Protein AF-A0A380L5V1-F1 (afdb_monomer)

Foldseek 3Di:
DDDDDDDPDDDDPPPPPPLVQQAAQAQDQPPPVPPDDDDDDDDDPDDADDDDDDDDDDDPPPPVPPVPPPPPDDDDDDDDDDDDDDDDDDDDDDDDDDDDDDDDDDDDDDDDDDDDDDDDDDDDDDDDDDDDDDDPDDDADLPLLVVLCVLLVVLVHDDDDDDDDDPDDDDDPVVVVVSSVVVVVVSVVNSVVSNVVSVVSNVVVVVVVVVVVVVVVVVVVVVVVVVVVVVVVVVVVVVVVVVVVVVVVVVVVVVVVVVVVVVVVVVVVVVVVVVVVSVVVVVVVVVSVVVSVVSVVSSVVSVVSNVVDCQDFSHFVDHHHALKFQAWFQPKAKDWVVPFDFDQLVRVLVCCVVPPPVLLVDPDCLLQVVVSNVVSVDPQWGKGKAFAADWTKIKIAPGDRTGGNSFHWGIKIKTKHKHDLQTPPDRMWMKIAHSRCNVGIDTRSSLGPTDMDIDMWTAGPVRDTDDCVRHDDDPPDFDWDADPVVNDVSRHRPIDTGDDPDDPDDDGDGPPDPDDD

Structure (mmCIF, N/CA/C/O backbone):
data_AF-A0A380L5V1-F1
#
_entry.id   AF-A0A380L5V1-F1
#
loop_
_atom_site.group_PDB
_atom_site.id
_atom_site.type_symbol
_atom_site.label_atom_id
_atom_site.label_alt_id
_atom_site.label_comp_id
_atom_site.label_asym_id
_atom_site.label_entity_id
_atom_site.label_seq_id
_atom_site.pdbx_PDB_ins_code
_atom_site.Cartn_x
_atom_site.Cartn_y
_atom_site.Cartn_z
_atom_site.occupancy
_atom_site.B_iso_or_equiv
_atom_site.auth_seq_id
_atom_site.auth_comp_id
_atom_site.auth_asym_id
_atom_site.auth_atom_id
_atom_site.pdbx_PDB_model_num
ATOM 1 N N . MET A 1 1 ? 49.837 4.848 -15.097 1.00 35.00 1 MET A N 1
ATOM 2 C CA . MET A 1 1 ? 49.242 6.032 -15.757 1.00 35.00 1 MET A CA 1
ATOM 3 C C . MET A 1 1 ? 49.570 5.958 -17.240 1.00 35.00 1 MET A C 1
ATOM 5 O O . MET A 1 1 ? 50.752 5.938 -17.540 1.00 35.00 1 MET A O 1
ATOM 9 N N . PHE A 1 2 ? 48.592 5.892 -18.148 1.00 21.38 2 PHE A N 1
ATOM 10 C CA . PHE A 1 2 ? 48.833 6.047 -19.593 1.00 21.38 2 PHE A CA 1
ATOM 11 C C . PHE A 1 2 ? 47.662 6.767 -20.274 1.00 21.38 2 PHE A C 1
ATOM 13 O O . PHE A 1 2 ? 46.577 6.874 -19.705 1.00 21.38 2 PHE A O 1
ATOM 20 N N . HIS A 1 3 ? 47.935 7.364 -21.435 1.00 22.56 3 HIS A N 1
ATOM 21 C CA . HIS A 1 3 ? 47.175 8.503 -21.950 1.00 22.56 3 HIS A CA 1
ATOM 22 C C . HIS A 1 3 ? 45.917 8.132 -22.748 1.00 22.56 3 HIS A C 1
ATOM 24 O O . HIS A 1 3 ? 45.910 7.211 -23.558 1.00 22.56 3 HIS A O 1
ATOM 30 N N . ASN A 1 4 ? 44.874 8.944 -22.566 1.00 25.77 4 ASN A N 1
ATOM 31 C CA . ASN A 1 4 ? 43.628 8.907 -23.329 1.00 25.77 4 ASN A CA 1
ATOM 32 C C . ASN A 1 4 ? 43.843 9.505 -24.736 1.00 25.77 4 ASN A C 1
ATOM 34 O O . ASN A 1 4 ? 43.757 10.722 -24.927 1.00 25.77 4 ASN A O 1
ATOM 38 N N . SER A 1 5 ? 44.170 8.660 -25.717 1.00 23.75 5 SER A N 1
ATOM 39 C CA . SER A 1 5 ? 44.358 9.064 -27.113 1.00 23.75 5 SER A CA 1
ATOM 40 C C . SER A 1 5 ? 43.012 9.253 -27.828 1.00 23.75 5 SER A C 1
ATOM 42 O O . SER A 1 5 ? 42.201 8.341 -27.966 1.00 23.75 5 SER A O 1
ATOM 44 N N . LYS A 1 6 ? 42.768 10.481 -28.304 1.00 29.55 6 LYS A N 1
ATOM 45 C CA . LYS A 1 6 ? 41.504 10.897 -28.933 1.00 29.55 6 LYS A CA 1
ATOM 46 C C . LYS A 1 6 ? 41.260 10.194 -30.277 1.00 29.55 6 LYS A C 1
ATOM 48 O O . LYS A 1 6 ? 41.688 10.694 -31.317 1.00 29.55 6 LYS A O 1
ATOM 53 N N . THR A 1 7 ? 40.463 9.130 -30.300 1.00 25.81 7 THR A N 1
ATOM 54 C CA . THR A 1 7 ? 39.785 8.691 -31.529 1.00 25.81 7 THR A CA 1
ATOM 55 C C . THR A 1 7 ? 38.543 9.557 -31.766 1.00 25.81 7 THR A C 1
ATOM 57 O O . THR A 1 7 ? 37.538 9.453 -31.064 1.00 25.81 7 THR A O 1
ATOM 60 N N . LYS A 1 8 ? 38.597 10.451 -32.766 1.00 28.59 8 LYS A N 1
ATOM 61 C CA . LYS A 1 8 ? 37.440 11.255 -33.209 1.00 28.59 8 LYS A CA 1
ATOM 62 C C . LYS A 1 8 ? 36.428 10.389 -33.981 1.00 28.59 8 LYS A C 1
ATOM 64 O O . LYS A 1 8 ? 36.293 10.509 -35.195 1.00 28.59 8 LYS A O 1
ATOM 69 N N . GLY A 1 9 ? 35.709 9.520 -33.276 1.00 24.55 9 GLY A N 1
ATOM 70 C CA . GLY A 1 9 ? 34.521 8.857 -33.812 1.00 24.55 9 GLY A CA 1
ATOM 71 C C . GLY A 1 9 ? 33.336 9.824 -33.842 1.00 24.55 9 GLY A C 1
ATOM 72 O O . GLY A 1 9 ? 32.812 10.187 -32.789 1.00 24.55 9 GLY A O 1
ATOM 73 N N . HIS A 1 10 ? 32.906 10.246 -35.032 1.00 28.52 10 HIS A N 1
ATOM 74 C CA . HIS A 1 10 ? 31.622 10.934 -35.188 1.00 28.52 10 HIS A CA 1
ATOM 75 C C . HIS A 1 10 ? 30.484 9.944 -34.884 1.00 28.52 10 HIS A C 1
ATOM 77 O O . HIS A 1 10 ? 30.553 8.788 -35.290 1.00 28.52 10 HIS A O 1
ATOM 83 N N . GLY A 1 11 ? 29.456 10.387 -34.150 1.00 28.02 11 GLY A N 1
ATOM 84 C CA . GLY A 1 11 ? 28.389 9.505 -33.649 1.00 28.02 11 GLY A CA 1
ATOM 85 C C . GLY A 1 11 ? 28.466 9.183 -32.151 1.00 28.02 11 GLY A C 1
ATOM 86 O O . GLY A 1 11 ? 28.188 8.059 -31.748 1.00 28.02 11 GLY A O 1
ATOM 87 N N . SER A 1 12 ? 28.827 10.154 -31.300 1.00 24.59 12 SER A N 1
ATOM 88 C CA . SER A 1 12 ? 28.746 9.991 -29.840 1.00 24.59 12 SER A CA 1
ATOM 89 C C . SER A 1 12 ? 28.063 11.174 -29.153 1.00 24.59 12 SER A C 1
ATOM 91 O O . SER A 1 12 ? 28.699 11.977 -28.470 1.00 24.59 12 SER A O 1
ATOM 93 N N . ILE A 1 13 ? 26.730 11.240 -29.254 1.00 29.98 13 ILE A N 1
ATOM 94 C CA . ILE A 1 13 ? 25.913 11.989 -28.285 1.00 29.98 13 ILE A CA 1
ATOM 95 C C . ILE A 1 13 ? 25.813 11.150 -26.999 1.00 29.98 13 ILE A C 1
ATOM 97 O O . ILE A 1 13 ? 24.736 10.770 -26.550 1.00 29.98 13 ILE A O 1
ATOM 101 N N . ARG A 1 14 ? 26.959 10.875 -26.355 1.00 30.58 14 ARG A N 1
ATOM 102 C CA . ARG A 1 14 ? 26.990 10.444 -24.947 1.00 30.58 14 ARG A CA 1
ATOM 103 C C . ARG A 1 14 ? 26.768 11.652 -24.041 1.00 30.58 14 ARG A C 1
ATOM 105 O O . ARG A 1 14 ? 27.638 12.083 -23.289 1.00 30.58 14 ARG A O 1
ATOM 112 N N . LYS A 1 15 ? 25.562 12.202 -24.155 1.00 26.45 15 LYS A N 1
ATOM 113 C CA . LYS A 1 15 ? 24.935 13.091 -23.184 1.00 26.45 15 LYS A CA 1
ATOM 114 C C . LYS A 1 15 ? 23.497 12.628 -23.032 1.00 26.45 15 LYS A C 1
ATOM 116 O O . LYS A 1 15 ? 22.677 12.919 -23.896 1.00 26.45 15 LYS A O 1
ATOM 121 N N . ASN A 1 16 ? 23.184 12.002 -21.899 1.00 27.80 16 ASN A N 1
ATOM 122 C CA . ASN A 1 16 ? 21.812 11.693 -21.491 1.00 27.80 16 ASN A CA 1
ATOM 123 C C . ASN A 1 16 ? 21.068 12.976 -21.054 1.00 27.80 16 ASN A C 1
ATOM 125 O O . ASN A 1 16 ? 20.436 13.017 -20.001 1.00 27.80 16 ASN A O 1
ATOM 129 N N . LYS A 1 17 ? 21.124 14.041 -21.871 1.00 26.77 17 LYS A N 1
ATOM 130 C CA . LYS A 1 17 ? 20.009 14.984 -21.922 1.00 26.77 17 LYS A CA 1
ATOM 131 C C . LYS A 1 17 ? 18.828 14.202 -22.480 1.00 26.77 17 LYS A C 1
ATOM 133 O O . LYS A 1 17 ? 18.972 13.464 -23.453 1.00 26.77 17 LYS A O 1
ATOM 138 N N . ILE A 1 18 ? 17.685 14.317 -21.820 1.00 36.00 18 ILE A N 1
ATOM 139 C CA . ILE A 1 18 ? 16.541 13.443 -22.059 1.00 36.00 18 ILE A CA 1
ATOM 140 C C . ILE A 1 18 ? 15.799 13.940 -23.308 1.00 36.00 18 ILE A C 1
ATOM 142 O O . ILE A 1 18 ? 14.770 14.598 -23.220 1.00 36.00 18 ILE A O 1
ATOM 146 N N . TYR A 1 19 ? 16.328 13.631 -24.495 1.00 35.69 19 TYR A N 1
ATOM 147 C CA . TYR A 1 19 ? 15.679 13.970 -25.768 1.00 35.69 19 TYR A CA 1
ATOM 148 C C . TYR A 1 19 ? 14.278 13.337 -25.895 1.00 35.69 19 TYR A C 1
ATOM 150 O O . TYR A 1 19 ? 13.423 13.882 -26.578 1.00 35.69 19 TYR A O 1
ATOM 158 N N . GLY A 1 20 ? 13.994 12.264 -25.145 1.00 35.22 20 GLY A N 1
ATOM 159 C CA . GLY A 1 20 ? 12.656 11.675 -25.004 1.00 35.22 20 GLY A CA 1
ATOM 160 C C . GLY A 1 20 ? 11.652 12.452 -24.133 1.00 35.22 20 GLY A C 1
ATOM 161 O O . GLY A 1 20 ? 10.583 11.915 -23.859 1.00 35.22 20 GLY A O 1
ATOM 162 N N . THR A 1 21 ? 11.968 13.665 -23.658 1.00 39.19 21 THR A N 1
ATOM 163 C CA . THR A 1 21 ? 11.004 14.554 -22.967 1.00 39.19 21 THR A CA 1
ATOM 164 C C . THR A 1 21 ? 10.877 15.943 -23.596 1.00 39.19 21 THR A C 1
ATOM 166 O O . THR A 1 21 ? 10.075 16.741 -23.124 1.00 39.19 21 THR A O 1
ATOM 169 N N . ILE A 1 22 ? 11.620 16.247 -24.665 1.00 42.22 22 ILE A N 1
ATOM 170 C CA . ILE A 1 22 ? 11.600 17.561 -25.332 1.00 42.22 22 ILE A CA 1
ATOM 171 C C . ILE A 1 22 ? 10.395 17.613 -26.289 1.00 42.22 22 ILE A C 1
ATOM 173 O O . ILE A 1 22 ? 10.538 17.554 -27.501 1.00 42.22 22 ILE A O 1
ATOM 177 N N . GLY A 1 23 ? 9.181 17.629 -25.730 1.00 41.78 23 GLY A N 1
ATOM 178 C CA . GLY A 1 23 ? 7.929 17.603 -26.497 1.00 41.78 23 GLY A CA 1
ATOM 179 C C . GLY A 1 23 ? 7.034 16.379 -26.283 1.00 41.78 23 GLY A C 1
ATOM 180 O O . GLY A 1 23 ? 6.221 16.076 -27.151 1.00 41.78 23 GLY A O 1
ATOM 181 N N . VAL A 1 24 ? 7.156 15.692 -25.144 1.00 49.44 24 VAL A N 1
ATOM 182 C CA . VAL A 1 24 ? 6.142 14.743 -24.652 1.00 49.44 24 VAL A CA 1
ATOM 183 C C . VAL A 1 24 ? 5.736 15.184 -23.257 1.00 49.44 24 VAL A C 1
ATOM 185 O O . VAL A 1 24 ? 6.604 15.449 -22.424 1.00 49.44 24 VAL A O 1
ATOM 188 N N . LEU A 1 25 ? 4.433 15.249 -22.987 1.00 51.44 25 LEU A N 1
ATOM 189 C CA . LEU A 1 25 ? 3.919 15.705 -21.699 1.00 51.44 25 LEU A CA 1
ATOM 190 C C . LEU A 1 25 ? 4.198 14.625 -20.650 1.00 51.44 25 LEU A C 1
ATOM 192 O O . LEU A 1 25 ? 3.474 13.634 -20.547 1.00 51.44 25 LEU A O 1
ATOM 196 N N . THR A 1 26 ? 5.280 14.774 -19.887 1.00 47.28 26 THR A N 1
ATOM 197 C CA . THR A 1 26 ? 5.529 13.910 -18.734 1.00 47.28 26 THR A CA 1
ATOM 198 C C . THR A 1 26 ? 4.551 14.273 -17.636 1.00 47.28 26 THR A C 1
ATOM 200 O O . THR A 1 26 ? 4.815 15.163 -16.830 1.00 47.28 26 THR A O 1
ATOM 203 N N . LEU A 1 27 ? 3.435 13.553 -17.596 1.00 46.62 27 LEU A N 1
ATOM 204 C CA . LEU A 1 27 ? 2.656 13.458 -16.379 1.00 46.62 27 LEU A CA 1
ATOM 205 C C . LEU A 1 27 ? 3.568 12.844 -15.311 1.00 46.62 27 LEU A C 1
ATOM 207 O O . LEU A 1 27 ? 4.041 11.712 -15.447 1.00 46.62 27 LEU A O 1
ATOM 211 N N . GLY A 1 28 ? 3.824 13.608 -14.249 1.00 43.41 28 GLY A N 1
ATOM 212 C CA . GLY A 1 28 ? 4.113 12.995 -12.960 1.00 43.41 28 GLY A CA 1
ATOM 213 C C . GLY A 1 28 ? 2.932 12.107 -12.555 1.00 43.41 28 GLY A C 1
ATOM 214 O O . GLY A 1 28 ? 1.867 12.144 -13.177 1.00 43.41 28 GLY A O 1
ATOM 215 N N . THR A 1 29 ? 3.119 11.255 -11.551 1.00 41.62 29 THR A N 1
ATOM 216 C CA . THR A 1 29 ? 2.056 10.368 -11.075 1.00 41.62 29 THR A CA 1
ATOM 217 C C . THR A 1 29 ? 0.895 11.158 -10.461 1.00 41.62 29 THR A C 1
ATOM 219 O O . THR A 1 29 ? 0.792 11.290 -9.242 1.00 41.62 29 THR A O 1
ATOM 222 N N . ILE A 1 30 ? -0.036 11.595 -11.321 1.00 42.00 30 ILE A N 1
ATOM 223 C CA . ILE A 1 30 ? -1.416 11.938 -10.970 1.00 42.00 30 ILE A CA 1
ATOM 224 C C . ILE A 1 30 ? -2.100 10.631 -10.564 1.00 42.00 30 ILE A C 1
ATOM 226 O O . ILE A 1 30 ? -2.854 10.010 -11.312 1.00 42.00 30 ILE A O 1
ATOM 230 N N . ALA A 1 31 ? -1.765 10.181 -9.358 1.00 36.56 31 ALA A N 1
ATOM 231 C CA . ALA A 1 31 ? -2.530 9.193 -8.637 1.00 36.56 31 ALA A CA 1
ATOM 232 C C . ALA A 1 31 ? -3.861 9.855 -8.275 1.00 36.56 31 ALA A C 1
ATOM 234 O O . ALA A 1 31 ? -3.966 10.562 -7.273 1.00 36.56 31 ALA A O 1
ATOM 235 N N . ILE A 1 32 ? -4.870 9.656 -9.128 1.00 37.00 32 ILE A N 1
ATOM 236 C CA . ILE A 1 32 ? -6.258 9.920 -8.756 1.00 37.00 32 ILE A CA 1
ATOM 237 C C . ILE A 1 32 ? -6.495 9.146 -7.457 1.00 37.00 32 ILE A C 1
ATOM 239 O O . ILE A 1 32 ? -6.191 7.952 -7.390 1.00 37.00 32 ILE A O 1
ATOM 243 N N . LEU A 1 33 ? -6.982 9.826 -6.417 1.00 33.69 33 LEU A N 1
ATOM 244 C CA . LEU A 1 33 ? -7.108 9.275 -5.063 1.00 33.69 33 LEU A CA 1
ATOM 245 C C . LEU A 1 33 ? -8.316 8.317 -4.944 1.00 33.69 33 LEU A C 1
ATOM 247 O O . LEU A 1 33 ? -9.152 8.430 -4.052 1.00 33.69 33 LEU A O 1
ATOM 251 N N . SER A 1 34 ? -8.415 7.358 -5.870 1.00 30.61 34 SER A N 1
ATOM 252 C CA . SER A 1 34 ? -9.480 6.357 -6.003 1.00 30.61 34 SER A CA 1
ATOM 253 C C . SER A 1 34 ? -9.348 5.224 -4.980 1.00 30.61 34 SER A C 1
ATOM 255 O O . SER A 1 34 ? -9.372 4.043 -5.317 1.00 30.61 34 SER A O 1
ATOM 257 N N . ALA A 1 35 ? -9.236 5.600 -3.709 1.00 29.30 35 ALA A N 1
ATOM 258 C CA . ALA A 1 35 ? -9.379 4.717 -2.563 1.00 29.30 35 ALA A CA 1
ATOM 259 C C . ALA A 1 35 ? -10.728 4.971 -1.867 1.00 29.30 35 ALA A C 1
ATOM 261 O O . ALA A 1 35 ? -10.749 5.274 -0.682 1.00 29.30 35 ALA A O 1
ATOM 262 N N . HIS A 1 36 ? -11.829 4.883 -2.626 1.00 26.78 36 HIS A N 1
ATOM 263 C CA . HIS A 1 36 ? -13.213 4.569 -2.221 1.00 26.78 36 HIS A CA 1
ATOM 264 C C . HIS A 1 36 ? -13.987 4.154 -3.496 1.00 26.78 36 HIS A C 1
ATOM 266 O O . HIS A 1 36 ? -13.554 4.477 -4.604 1.00 26.78 36 HIS A O 1
ATOM 272 N N . GLN A 1 37 ? -15.066 3.371 -3.372 1.00 30.27 37 GLN A N 1
ATOM 273 C CA . GLN A 1 37 ? -15.704 2.733 -4.539 1.00 30.27 37 GLN A CA 1
ATOM 274 C C . GLN A 1 37 ? -16.494 3.721 -5.418 1.00 30.27 37 GLN A C 1
ATOM 276 O O . GLN A 1 37 ? -16.991 4.737 -4.941 1.00 30.27 37 GLN A O 1
ATOM 281 N N . GLY A 1 38 ? -16.532 3.441 -6.725 1.00 33.03 38 GLY A N 1
ATOM 282 C CA . GLY A 1 38 ? -16.756 4.461 -7.752 1.00 33.03 38 GLY A CA 1
ATOM 283 C C . GLY A 1 38 ? -18.192 4.653 -8.246 1.00 33.03 38 GLY A C 1
ATOM 284 O O . GLY A 1 38 ? -19.041 3.769 -8.158 1.00 33.03 38 GLY A O 1
ATOM 285 N N . VAL A 1 39 ? -18.395 5.815 -8.868 1.00 23.97 39 VAL A N 1
ATOM 286 C CA . VAL A 1 39 ? -19.507 6.171 -9.765 1.00 23.97 39 VAL A CA 1
ATOM 287 C C . VAL A 1 39 ? -18.887 6.806 -11.026 1.00 23.97 39 VAL A C 1
ATOM 289 O O . VAL A 1 39 ? -17.695 7.123 -11.038 1.00 23.97 39 VAL A O 1
ATOM 292 N N . ALA A 1 40 ? -19.653 6.917 -12.114 1.00 27.44 40 ALA A N 1
ATOM 293 C CA . ALA A 1 40 ? -19.204 7.490 -13.386 1.00 27.44 40 ALA A CA 1
ATOM 294 C C . ALA A 1 40 ? -18.803 8.981 -13.292 1.00 27.44 40 ALA A C 1
ATOM 296 O O . ALA A 1 40 ? -19.025 9.644 -12.282 1.00 27.44 40 ALA A O 1
ATOM 297 N N . ALA A 1 41 ? -18.186 9.485 -14.364 1.00 32.69 41 ALA A N 1
ATOM 298 C CA . ALA A 1 41 ? -17.528 10.787 -14.397 1.00 32.69 41 ALA A CA 1
ATOM 299 C C . ALA A 1 41 ? -18.477 11.987 -14.215 1.00 32.69 41 ALA A C 1
ATOM 301 O O . ALA A 1 41 ? -19.348 12.226 -15.047 1.00 32.69 41 ALA A O 1
ATOM 302 N N . ASP A 1 42 ? -18.181 12.785 -13.191 1.00 26.34 42 ASP A N 1
ATOM 303 C CA . ASP A 1 42 ? -18.418 14.231 -13.131 1.00 26.34 42 ASP A CA 1
ATOM 304 C C . ASP A 1 42 ? -17.262 14.871 -12.316 1.00 26.34 42 ASP A C 1
ATOM 306 O O . ASP A 1 42 ? -16.396 14.141 -11.819 1.00 26.34 42 ASP A O 1
ATOM 310 N N . GLU A 1 43 ? -17.166 16.201 -12.205 1.00 33.97 43 GLU A N 1
ATOM 311 C CA . GLU A 1 43 ? -15.976 16.883 -11.645 1.00 33.97 43 GLU A CA 1
ATOM 312 C C . GLU A 1 43 ? -15.710 16.600 -10.143 1.00 33.97 43 GLU A C 1
ATOM 314 O O . GLU A 1 43 ? -16.140 17.333 -9.247 1.00 33.97 43 GLU A O 1
ATOM 319 N N . VAL A 1 44 ? -14.914 15.564 -9.843 1.00 25.36 44 VAL A N 1
ATOM 320 C CA . VAL A 1 44 ? -14.540 15.194 -8.464 1.00 25.36 44 VAL A CA 1
ATOM 321 C C . VAL A 1 44 ? -13.514 16.166 -7.866 1.00 25.36 44 VAL A C 1
ATOM 323 O O . VAL A 1 44 ? -12.304 15.925 -7.850 1.00 25.36 44 VAL A O 1
ATOM 326 N N . LYS A 1 45 ? -14.008 17.259 -7.282 1.00 32.16 45 LYS A N 1
ATOM 327 C CA . LYS A 1 45 ? -13.244 18.079 -6.335 1.00 32.16 45 LYS A CA 1
ATOM 328 C C . LYS A 1 45 ? -12.976 17.257 -5.068 1.00 32.16 45 LYS A C 1
ATOM 330 O O . LYS A 1 45 ? -13.910 16.943 -4.335 1.00 32.16 45 LYS A O 1
ATOM 335 N N . ALA A 1 46 ? -11.712 16.908 -4.819 1.00 35.38 46 ALA A N 1
ATOM 336 C CA . ALA A 1 46 ? -11.317 16.007 -3.733 1.00 35.38 46 ALA A CA 1
ATOM 337 C C . ALA A 1 46 ? -11.889 16.437 -2.366 1.00 35.38 46 ALA A C 1
ATOM 339 O O . ALA A 1 46 ? -11.624 17.536 -1.874 1.00 35.38 46 ALA A O 1
ATOM 340 N N . THR A 1 47 ? -12.687 15.562 -1.754 1.00 39.41 47 THR A N 1
ATOM 341 C CA . THR A 1 47 ? -13.336 15.812 -0.463 1.00 39.41 47 THR A CA 1
ATOM 342 C C . THR A 1 47 ? -12.425 15.422 0.696 1.00 39.41 47 THR A C 1
ATOM 344 O O . THR A 1 47 ? -11.937 14.295 0.764 1.00 39.41 47 THR A O 1
ATOM 347 N N . LYS A 1 48 ? -12.233 16.356 1.634 1.00 43.97 48 LYS A N 1
ATOM 348 C CA . LYS A 1 48 ? -11.490 16.160 2.887 1.00 43.97 48 LYS A CA 1
ATOM 349 C C . LYS A 1 48 ? -12.027 14.939 3.670 1.00 43.97 48 LYS A C 1
ATOM 351 O O . LYS A 1 48 ? -13.248 14.801 3.747 1.00 43.97 48 LYS A O 1
ATOM 356 N N . PRO A 1 49 ? -11.166 14.124 4.318 1.00 46.81 49 PRO A N 1
ATOM 357 C CA . PRO A 1 49 ? -11.606 13.058 5.220 1.00 46.81 49 PRO A CA 1
ATOM 358 C C . PRO A 1 49 ? -12.575 13.565 6.299 1.00 46.81 49 PRO A C 1
ATOM 360 O O . PRO A 1 49 ? -12.290 14.544 6.997 1.00 46.81 49 PRO A O 1
ATOM 363 N N . THR A 1 50 ? -13.725 12.905 6.426 1.00 45.16 50 THR A N 1
ATOM 364 C CA . THR A 1 50 ? -14.795 13.297 7.349 1.00 45.16 50 THR A CA 1
ATOM 365 C C . THR A 1 50 ? -14.457 12.894 8.783 1.00 45.16 50 THR A C 1
ATOM 367 O O . THR A 1 50 ? -14.096 11.746 9.041 1.00 45.16 50 THR A O 1
ATOM 370 N N . THR A 1 51 ? -14.598 13.819 9.732 1.00 39.56 51 THR A N 1
ATOM 371 C CA . THR A 1 51 ? -14.385 13.542 11.159 1.00 39.56 51 THR A CA 1
ATOM 372 C C . THR A 1 51 ? -15.414 12.524 11.675 1.00 39.56 51 THR A C 1
ATOM 374 O O . THR A 1 51 ? -16.602 12.688 11.383 1.00 39.56 51 THR A O 1
ATOM 377 N N . PRO A 1 52 ? -15.021 11.520 12.483 1.00 39.72 52 PRO A N 1
ATOM 378 C CA . PRO A 1 52 ? -15.970 10.759 13.294 1.00 39.72 52 PRO A CA 1
ATOM 379 C C . PRO A 1 52 ? -16.776 11.692 14.209 1.00 39.72 52 PRO A C 1
ATOM 381 O O . PRO A 1 52 ? -16.250 12.703 14.680 1.00 39.72 52 PRO A O 1
ATOM 384 N N . ALA A 1 53 ? -18.039 11.359 14.482 1.00 35.50 53 ALA A N 1
ATOM 385 C CA . ALA A 1 53 ? -18.838 12.120 15.440 1.00 35.50 53 ALA A CA 1
ATOM 386 C C . ALA A 1 53 ? -18.189 12.062 16.841 1.00 35.50 53 ALA A C 1
ATOM 388 O O . ALA A 1 53 ? -17.735 10.986 17.244 1.00 35.50 53 ALA A O 1
ATOM 389 N N . PRO A 1 54 ? -18.124 13.180 17.588 1.00 36.66 54 PRO A N 1
ATOM 390 C CA . PRO A 1 54 ? -17.541 13.180 18.922 1.00 36.66 54 PRO A CA 1
ATOM 391 C C . PRO A 1 54 ? -18.392 12.340 19.879 1.00 36.66 54 PRO A C 1
ATOM 393 O O . PRO A 1 54 ? -19.614 12.487 19.934 1.00 36.66 54 PRO A O 1
ATOM 396 N N . VAL A 1 55 ? -17.734 11.492 20.671 1.00 40.25 55 VAL A N 1
ATOM 397 C CA . VAL A 1 55 ? -18.337 10.952 21.897 1.00 40.25 55 VAL A CA 1
ATOM 398 C C . VAL A 1 55 ? -18.574 12.138 22.834 1.00 40.25 55 VAL A C 1
ATOM 400 O O . VAL A 1 55 ? -17.710 13.007 22.944 1.00 40.25 55 VAL A O 1
ATOM 403 N N . ALA A 1 56 ? -19.755 12.217 23.449 1.00 35.56 56 ALA A N 1
ATOM 404 C CA . ALA A 1 56 ? -20.166 13.398 24.203 1.00 35.56 56 ALA A CA 1
ATOM 405 C C . ALA A 1 56 ? -19.198 13.703 25.361 1.00 35.56 56 ALA A C 1
ATOM 407 O O . ALA A 1 56 ? -18.940 12.849 26.209 1.00 35.56 56 ALA A O 1
ATOM 408 N N . GLU A 1 57 ? -18.687 14.934 25.389 1.00 34.44 57 GLU A N 1
ATOM 409 C CA . GLU A 1 57 ? -17.717 15.415 26.374 1.00 34.44 57 GLU A CA 1
ATOM 410 C C . GLU A 1 57 ? -18.407 15.624 27.733 1.00 34.44 57 GLU A C 1
ATOM 412 O O . GLU A 1 57 ? -18.980 16.675 28.025 1.00 34.44 57 GLU A O 1
ATOM 417 N N . ALA A 1 58 ? -18.411 14.575 28.559 1.00 32.22 58 ALA A N 1
ATOM 418 C CA . ALA A 1 58 ? -18.931 14.626 29.919 1.00 32.22 58 ALA A CA 1
ATOM 419 C C . ALA A 1 58 ? -17.965 15.428 30.806 1.00 32.22 58 ALA A C 1
ATOM 421 O O . ALA A 1 58 ? -16.866 14.976 31.106 1.00 32.22 58 ALA A O 1
ATOM 422 N N . SER A 1 59 ? -18.380 16.629 31.214 1.00 35.62 59 SER A N 1
ATOM 423 C CA . SER A 1 59 ? -17.543 17.611 31.915 1.00 35.62 59 SER A CA 1
ATOM 424 C C . SER A 1 59 ? -16.821 17.052 33.156 1.00 35.62 59 SER A C 1
ATOM 426 O O . SER A 1 59 ? -17.474 16.692 34.138 1.00 35.62 59 SER A O 1
ATOM 428 N N . ASP A 1 60 ? -15.483 17.099 33.148 1.00 42.66 60 ASP A N 1
ATOM 429 C CA . ASP A 1 60 ? -14.545 16.540 34.151 1.00 42.66 60 ASP A CA 1
ATOM 430 C C . ASP A 1 60 ? -14.686 17.049 35.610 1.00 42.66 60 ASP A C 1
ATOM 432 O O . ASP A 1 60 ? -13.932 16.664 36.505 1.00 42.66 60 ASP A O 1
ATOM 436 N N . THR A 1 61 ? -15.628 17.947 35.899 1.00 36.84 61 THR A N 1
ATOM 437 C CA . THR A 1 61 ? -15.611 18.779 37.115 1.00 36.84 61 THR A CA 1
ATOM 438 C C . THR A 1 61 ? -16.145 18.108 38.389 1.00 36.84 61 THR A C 1
ATOM 440 O O . THR A 1 61 ? -16.031 18.695 39.463 1.00 36.84 61 THR A O 1
ATOM 443 N N . SER A 1 62 ? -16.730 16.906 38.316 1.00 40.25 62 SER A N 1
ATOM 444 C CA . SER A 1 62 ? -17.401 16.258 39.463 1.00 40.25 62 SER A CA 1
ATOM 445 C C . SER A 1 62 ? -16.542 15.235 40.222 1.00 40.25 62 SER A C 1
ATOM 447 O O . SER A 1 62 ? -16.629 15.144 41.448 1.00 40.25 62 SER A O 1
ATOM 449 N N . LEU A 1 63 ? -15.694 14.475 39.523 1.00 40.94 63 LEU A N 1
ATOM 450 C CA . LEU A 1 63 ? -14.999 13.304 40.081 1.00 40.94 63 LEU A CA 1
ATOM 451 C C . LEU A 1 63 ? -13.792 13.663 40.964 1.00 40.94 63 LEU A C 1
ATOM 453 O O . LEU A 1 63 ? -13.524 12.977 41.950 1.00 40.94 63 LEU A O 1
ATOM 457 N N . ALA A 1 64 ? -13.103 14.771 40.680 1.00 36.00 64 ALA A N 1
ATOM 458 C CA . ALA A 1 64 ? -11.949 15.225 41.466 1.00 36.00 64 ALA A CA 1
ATOM 459 C C . ALA A 1 64 ? -12.311 15.789 42.860 1.00 36.00 64 ALA A C 1
ATOM 461 O O . ALA A 1 64 ? -11.428 15.980 43.696 1.00 36.00 64 ALA A O 1
ATOM 462 N N . ALA A 1 65 ? -13.593 16.070 43.125 1.00 32.53 65 ALA A N 1
ATOM 463 C CA . ALA A 1 65 ? -14.041 16.688 44.374 1.00 32.53 65 ALA A CA 1
ATOM 464 C C . ALA A 1 65 ? -14.251 15.688 45.528 1.00 32.53 65 ALA A C 1
ATOM 466 O O . ALA A 1 65 ? -14.026 16.038 46.686 1.00 32.53 65 ALA A O 1
ATOM 467 N N . GLN A 1 66 ? -14.670 14.450 45.242 1.00 36.12 66 GLN A N 1
ATOM 468 C CA . GLN A 1 66 ? -15.100 13.505 46.288 1.00 36.12 66 GLN A CA 1
ATOM 469 C C . GLN A 1 66 ? -13.946 12.725 46.940 1.00 36.12 66 GLN A C 1
ATOM 471 O O . GLN A 1 66 ? -14.057 12.315 48.092 1.00 36.12 66 GLN A O 1
ATOM 476 N N . SER A 1 67 ? -12.809 12.568 46.258 1.00 35.41 67 SER A N 1
ATOM 477 C CA . SER A 1 67 ? -11.642 11.832 46.772 1.00 35.41 67 SER A CA 1
ATOM 478 C C . SER A 1 67 ? -10.793 12.612 47.787 1.00 35.41 67 SER A C 1
ATOM 480 O O . SER A 1 67 ? -9.964 12.017 48.473 1.00 35.41 67 SER A O 1
ATOM 482 N N . LYS A 1 68 ? -10.992 13.931 47.922 1.00 33.78 68 LYS A N 1
ATOM 483 C CA . LYS A 1 68 ? -10.148 14.806 48.760 1.00 33.78 68 LYS A CA 1
ATOM 484 C C . LYS A 1 68 ? -10.643 14.986 50.206 1.00 33.78 68 LYS A C 1
ATOM 486 O O . LYS A 1 68 ? -9.953 15.602 51.009 1.00 33.78 68 LYS A O 1
ATOM 491 N N . ALA A 1 69 ? -11.817 14.453 50.550 1.00 32.84 69 ALA A N 1
ATOM 492 C CA . ALA A 1 69 ? -12.448 14.647 51.863 1.00 32.84 69 ALA A CA 1
ATOM 493 C C . ALA A 1 69 ? -12.086 13.582 52.924 1.00 32.84 69 ALA A C 1
ATOM 495 O O . ALA A 1 69 ? -12.464 13.735 54.080 1.00 32.84 69 ALA A O 1
ATOM 496 N N . ALA A 1 70 ? -11.375 12.511 52.550 1.00 32.28 70 ALA A N 1
ATOM 497 C CA . ALA A 1 70 ? -11.150 11.332 53.400 1.00 32.28 70 ALA A CA 1
ATOM 498 C C . ALA A 1 70 ? -9.677 11.101 53.811 1.00 32.28 70 ALA A C 1
ATOM 500 O O . ALA A 1 70 ? -9.343 10.026 54.300 1.00 32.28 70 ALA A O 1
ATOM 501 N N . ALA A 1 71 ? -8.788 12.076 53.588 1.00 34.19 71 ALA A N 1
ATOM 502 C CA . ALA A 1 71 ? -7.334 11.906 53.710 1.00 34.19 71 ALA A CA 1
ATOM 503 C C . ALA A 1 71 ? -6.651 13.033 54.516 1.00 34.19 71 ALA A C 1
ATOM 505 O O . ALA A 1 71 ? -5.622 13.562 54.096 1.00 34.19 71 ALA A O 1
ATOM 506 N N . THR A 1 72 ? -7.228 13.407 55.666 1.00 36.47 72 THR A N 1
ATOM 507 C CA . THR A 1 72 ? -6.688 14.477 56.532 1.00 36.47 72 THR A CA 1
ATOM 508 C C . THR A 1 72 ? -6.744 14.142 58.030 1.00 36.47 72 THR A C 1
ATOM 510 O O . THR A 1 72 ? -7.029 15.004 58.853 1.00 36.47 72 THR A O 1
ATOM 513 N N . GLU A 1 73 ? -6.446 12.897 58.400 1.00 35.12 73 GLU A N 1
ATOM 514 C CA . GLU A 1 73 ? -6.077 12.517 59.773 1.00 35.12 73 GLU A CA 1
ATOM 515 C C . GLU A 1 73 ? -5.159 11.274 59.744 1.00 35.12 73 GLU A C 1
ATOM 517 O O . GLU A 1 73 ? -4.989 10.672 58.686 1.00 35.12 73 GLU A O 1
ATOM 522 N N . ALA A 1 74 ? -4.548 10.919 60.883 1.00 28.30 74 ALA A N 1
ATOM 523 C CA . ALA A 1 74 ? -3.461 9.930 61.037 1.00 28.30 74 ALA A CA 1
ATOM 524 C C . ALA A 1 74 ? -2.100 10.336 60.411 1.00 28.30 74 ALA A C 1
ATOM 526 O O . ALA A 1 74 ? -1.777 10.083 59.253 1.00 28.30 74 ALA A O 1
ATOM 527 N N . ALA A 1 75 ? -1.278 10.965 61.253 1.00 27.59 75 ALA A N 1
ATOM 528 C CA . ALA A 1 75 ? 0.036 11.523 60.949 1.00 27.59 75 ALA A CA 1
ATOM 529 C C . ALA A 1 75 ? 1.150 10.519 60.569 1.00 27.59 75 ALA A C 1
ATOM 531 O O . ALA A 1 75 ? 1.190 9.379 61.020 1.00 27.59 75 ALA A O 1
ATOM 532 N N . SER A 1 76 ? 2.125 11.051 59.826 1.00 27.70 76 SER A N 1
ATOM 533 C CA . SER A 1 76 ? 3.576 10.790 59.853 1.00 27.70 76 SER A CA 1
ATOM 534 C C . SER A 1 76 ? 4.142 9.683 60.767 1.00 27.70 76 SER A C 1
ATOM 536 O O . SER A 1 76 ? 4.096 9.818 61.988 1.00 27.70 76 SER A O 1
ATOM 538 N N . SER A 1 77 ? 4.920 8.743 60.201 1.00 28.05 77 SER A N 1
ATOM 539 C CA . SER A 1 77 ? 6.387 8.620 60.448 1.00 28.05 77 SER A CA 1
ATOM 540 C C . SER A 1 77 ? 7.047 7.366 59.814 1.00 28.05 77 SER A C 1
ATOM 542 O O . SER A 1 77 ? 6.372 6.450 59.360 1.00 28.05 77 SER A O 1
ATOM 544 N N . SER A 1 78 ? 8.391 7.365 59.781 1.00 29.72 78 SER A N 1
ATOM 545 C CA . SER A 1 78 ? 9.327 6.228 59.576 1.00 29.72 78 SER A CA 1
ATOM 546 C C . SER A 1 78 ? 9.250 5.354 58.302 1.00 29.72 78 SER A C 1
ATOM 548 O O . SER A 1 78 ? 8.581 4.331 58.239 1.00 29.72 78 SER A O 1
ATOM 550 N N . THR A 1 79 ? 10.077 5.746 57.331 1.00 26.45 79 THR A N 1
ATOM 551 C CA . THR A 1 79 ? 11.110 4.974 56.595 1.00 26.45 79 THR A CA 1
ATOM 552 C C . THR A 1 79 ? 11.191 3.423 56.646 1.00 26.45 79 THR A C 1
ATOM 554 O O . THR A 1 79 ? 11.260 2.832 57.715 1.00 26.45 79 THR A O 1
ATOM 557 N N . ALA A 1 80 ? 11.510 2.857 55.464 1.00 27.42 80 ALA A N 1
ATOM 558 C CA . ALA A 1 80 ? 12.465 1.751 55.187 1.00 27.42 80 ALA A CA 1
ATOM 559 C C . ALA A 1 80 ? 12.013 0.263 55.052 1.00 27.42 80 ALA A C 1
ATOM 561 O O . ALA A 1 80 ? 11.700 -0.425 56.014 1.00 27.42 80 ALA A O 1
ATOM 562 N N . THR A 1 81 ? 12.207 -0.247 53.821 1.00 27.77 81 THR A N 1
ATOM 563 C CA . THR A 1 81 ? 12.695 -1.596 53.409 1.00 27.77 81 THR A CA 1
ATOM 564 C C . THR A 1 81 ? 12.001 -2.904 53.840 1.00 27.77 81 THR A C 1
ATOM 566 O O . THR A 1 81 ? 12.088 -3.361 54.973 1.00 27.77 81 THR A O 1
ATOM 569 N N . THR A 1 82 ? 11.502 -3.610 52.822 1.00 24.81 82 THR A N 1
ATOM 570 C CA . THR A 1 82 ? 11.279 -5.069 52.710 1.00 24.81 82 THR A CA 1
ATOM 571 C C . THR A 1 82 ? 12.526 -5.782 52.123 1.00 24.81 82 THR A C 1
ATOM 573 O O . THR A 1 82 ? 13.438 -5.085 51.674 1.00 24.81 82 THR A O 1
ATOM 576 N N . PRO A 1 83 ? 12.555 -7.125 51.932 1.00 42.53 83 PRO A N 1
ATOM 577 C CA . PRO A 1 83 ? 12.029 -8.244 52.748 1.00 42.53 83 PRO A CA 1
ATOM 578 C C . PRO A 1 83 ? 13.037 -9.424 52.913 1.00 42.53 83 PRO A C 1
ATOM 580 O O . PRO A 1 83 ? 13.993 -9.511 52.150 1.00 42.53 83 PRO A O 1
ATOM 583 N N . ALA A 1 84 ? 12.753 -10.398 53.803 1.00 23.66 84 ALA A N 1
ATOM 584 C CA . ALA A 1 84 ? 12.851 -11.863 53.547 1.00 23.66 84 ALA A CA 1
ATOM 585 C C . ALA A 1 84 ? 12.727 -12.727 54.829 1.00 23.66 84 ALA A C 1
ATOM 587 O O . ALA A 1 84 ? 13.571 -12.608 55.711 1.00 23.66 84 ALA A O 1
ATOM 588 N N . ALA A 1 85 ? 11.760 -13.661 54.887 1.00 24.72 85 ALA A N 1
ATOM 589 C CA . ALA A 1 85 ? 11.851 -14.933 55.636 1.00 24.72 85 ALA A CA 1
ATOM 590 C C . ALA A 1 85 ? 10.689 -15.898 55.294 1.00 24.72 85 ALA A C 1
ATOM 592 O O . ALA A 1 85 ? 9.550 -15.480 55.102 1.00 24.72 85 ALA A O 1
ATOM 593 N N . SER A 1 86 ? 11.001 -17.191 55.219 1.00 25.25 86 SER A N 1
ATOM 594 C CA . SER A 1 86 ? 10.166 -18.310 54.749 1.00 25.25 86 SER A CA 1
ATOM 595 C C . SER A 1 86 ? 9.137 -18.859 55.763 1.00 25.25 86 SER A C 1
ATOM 597 O O . SER A 1 86 ? 9.432 -18.874 56.948 1.00 25.25 86 SER A O 1
ATOM 599 N N . THR A 1 87 ? 8.025 -19.436 55.256 1.00 26.02 87 THR A N 1
ATOM 600 C CA . THR A 1 87 ? 7.338 -20.708 55.673 1.00 26.02 87 THR A CA 1
ATOM 601 C C . THR A 1 87 ? 7.038 -20.991 57.171 1.00 26.02 87 THR A C 1
ATOM 603 O O . THR A 1 87 ? 7.914 -20.867 58.010 1.00 26.02 87 THR A O 1
ATOM 606 N N . THR A 1 88 ? 5.862 -21.496 57.589 1.00 25.98 88 TH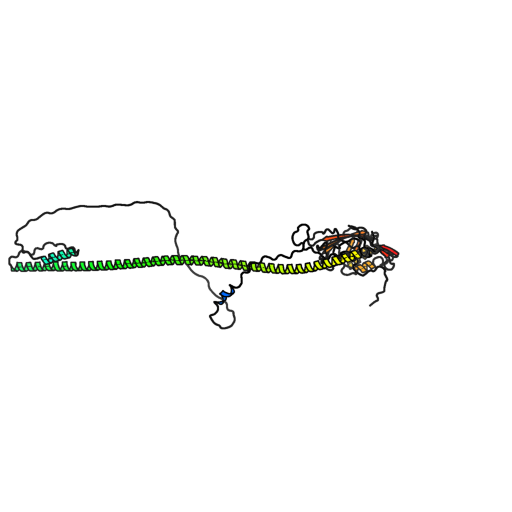R A N 1
ATOM 607 C CA . THR A 1 88 ? 5.341 -22.885 57.384 1.00 25.98 88 THR A CA 1
ATOM 608 C C . THR A 1 88 ? 3.914 -23.085 57.977 1.00 25.98 88 THR A C 1
ATOM 610 O O . THR A 1 88 ? 3.458 -22.247 58.747 1.00 25.98 88 THR A O 1
ATOM 613 N N . THR A 1 89 ? 3.305 -24.272 57.756 1.00 26.69 89 THR A N 1
ATOM 614 C CA . THR A 1 89 ? 2.079 -24.853 58.401 1.00 26.69 89 THR A CA 1
ATOM 615 C C . THR A 1 89 ? 0.719 -24.342 57.864 1.00 26.69 89 THR A C 1
ATOM 617 O O . THR A 1 89 ? 0.678 -23.267 57.282 1.00 26.69 89 THR A O 1
ATOM 620 N N . ALA A 1 90 ? -0.417 -25.067 57.931 1.00 28.45 90 ALA A N 1
ATOM 621 C CA . ALA A 1 90 ? -0.769 -26.354 58.576 1.00 28.45 90 ALA A CA 1
ATOM 622 C C . ALA A 1 90 ? -1.845 -27.156 57.765 1.00 28.45 90 ALA A C 1
ATOM 624 O O . ALA A 1 90 ? -2.458 -26.579 56.867 1.00 28.45 90 ALA A O 1
ATOM 625 N N . PRO A 1 91 ? -2.105 -28.455 58.059 1.00 33.59 91 PRO A N 1
ATOM 626 C CA . PRO A 1 91 ? -3.184 -29.260 57.448 1.00 33.59 91 PRO A CA 1
ATOM 627 C C . PRO A 1 91 ? -4.523 -29.278 58.243 1.00 33.59 91 PRO A C 1
ATOM 629 O O . PRO A 1 91 ? -4.642 -28.665 59.298 1.00 33.59 91 PRO A O 1
ATOM 632 N N . ALA A 1 92 ? -5.533 -29.989 57.708 1.00 27.72 92 ALA A N 1
ATOM 633 C CA . ALA A 1 92 ? -6.909 -30.181 58.228 1.00 27.72 92 ALA A CA 1
ATOM 634 C C . ALA A 1 92 ? -6.997 -30.935 59.588 1.00 27.72 92 ALA A C 1
ATOM 636 O O . ALA A 1 92 ? -6.009 -31.527 60.010 1.00 27.72 92 ALA A O 1
ATOM 637 N N . GLY A 1 93 ? -8.130 -31.034 60.313 1.00 27.58 93 GLY A N 1
ATOM 638 C CA . GLY A 1 93 ? -9.534 -30.583 60.121 1.00 27.58 93 GLY A CA 1
ATOM 639 C C . GLY A 1 93 ? -10.546 -31.671 60.577 1.00 27.58 93 GLY A C 1
ATOM 640 O O . GLY A 1 93 ? -10.197 -32.846 60.516 1.00 27.58 93 GLY A O 1
ATOM 641 N N . SER A 1 94 ? -11.767 -31.342 61.060 1.00 26.77 94 SER A N 1
ATOM 642 C CA . SER A 1 94 ? -12.699 -32.360 61.628 1.00 26.77 94 SER A CA 1
ATOM 643 C C . SER A 1 94 ? -14.208 -31.992 61.685 1.00 26.77 94 SER A C 1
ATOM 645 O O . SER A 1 94 ? -14.544 -30.891 62.100 1.00 26.77 94 SER A O 1
ATOM 647 N N . THR A 1 95 ? -15.078 -32.970 61.346 1.00 27.39 95 THR A N 1
ATOM 648 C CA . THR A 1 95 ? -16.446 -33.313 61.877 1.00 27.39 95 THR A CA 1
ATOM 649 C C . THR A 1 95 ? -17.507 -32.218 62.177 1.00 27.39 95 THR A C 1
ATOM 651 O O . THR A 1 95 ? -17.272 -31.376 63.030 1.00 27.39 95 THR A O 1
ATOM 654 N N . SER A 1 96 ? -18.698 -32.217 61.532 1.00 29.33 96 SER A N 1
ATOM 655 C CA . SER A 1 96 ? -19.965 -32.959 61.877 1.00 29.33 96 SER A CA 1
ATOM 656 C C . SER A 1 96 ? -20.877 -32.193 62.886 1.00 29.33 96 SER A C 1
ATOM 658 O O . SER A 1 96 ? -20.336 -31.487 63.724 1.00 29.33 96 SER A O 1
ATOM 660 N N . THR A 1 97 ? -22.230 -32.211 62.914 1.00 27.20 97 THR A N 1
ATOM 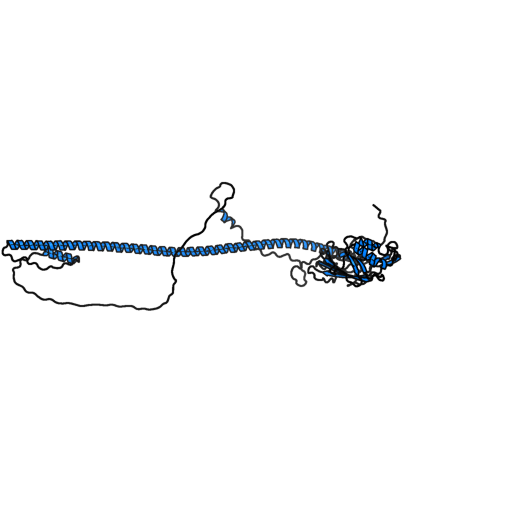661 C CA . THR A 1 97 ? -23.264 -33.230 62.557 1.00 27.20 97 THR A CA 1
ATOM 662 C C . THR A 1 97 ? -24.685 -32.602 62.395 1.00 27.20 97 THR A C 1
ATOM 664 O O . THR A 1 97 ? -24.923 -31.553 62.987 1.00 27.20 97 THR A O 1
ATOM 667 N N . GLY A 1 98 ? -25.642 -33.282 61.728 1.00 28.06 98 GLY A N 1
ATOM 668 C CA . GLY A 1 98 ? -27.118 -33.044 61.762 1.00 28.06 98 GLY A CA 1
ATOM 669 C C . GLY A 1 98 ? -27.696 -32.296 60.536 1.00 28.06 98 GLY A C 1
ATOM 670 O O . GLY A 1 98 ? -27.071 -31.345 60.082 1.00 28.06 98 GLY A O 1
ATOM 671 N N . ASP A 1 99 ? -28.767 -32.710 59.828 1.00 26.56 99 ASP A N 1
ATOM 672 C CA . ASP A 1 99 ? -30.160 -33.114 60.190 1.00 26.56 99 ASP A CA 1
ATOM 673 C C . ASP A 1 99 ? -31.019 -31.962 60.768 1.00 26.56 99 ASP A C 1
ATOM 675 O O . ASP A 1 99 ? -30.565 -31.294 61.690 1.00 26.56 99 ASP A O 1
ATOM 679 N N . ASN A 1 100 ? -32.278 -31.681 60.371 1.00 27.50 100 ASN A N 1
ATOM 680 C CA . ASN A 1 100 ? -33.153 -32.047 59.218 1.00 27.50 100 ASN A CA 1
ATOM 681 C C . ASN A 1 100 ? -34.328 -30.978 59.194 1.00 27.50 100 ASN A C 1
ATOM 683 O O . ASN A 1 100 ? -34.146 -29.945 59.837 1.00 27.50 100 ASN A O 1
ATOM 687 N N . THR A 1 101 ? -35.514 -30.980 58.543 1.00 27.02 101 THR A N 1
ATOM 688 C CA . THR A 1 101 ? -36.350 -31.932 57.764 1.00 27.02 101 THR A CA 1
ATOM 689 C C . THR A 1 101 ? -37.369 -31.188 56.853 1.00 27.02 101 THR A C 1
ATOM 691 O O . THR A 1 101 ? -37.923 -30.184 57.279 1.00 27.02 101 THR A O 1
ATOM 694 N N . THR A 1 102 ? -37.674 -31.739 55.662 1.00 28.03 102 THR A N 1
ATOM 695 C CA . THR A 1 102 ? -38.934 -31.698 54.844 1.00 28.03 102 THR A CA 1
ATOM 696 C C . THR A 1 102 ? -39.763 -30.403 54.608 1.00 28.03 102 THR A C 1
ATOM 698 O O . THR A 1 102 ? -40.091 -29.643 55.511 1.00 28.03 102 THR A O 1
ATOM 701 N N . ALA A 1 103 ? -40.242 -30.237 53.361 1.00 27.53 103 ALA A N 1
ATOM 702 C CA . ALA A 1 103 ? -41.171 -29.184 52.910 1.00 27.53 103 ALA A CA 1
ATOM 703 C C . ALA A 1 103 ? -42.641 -29.658 52.722 1.00 27.53 103 ALA A C 1
ATOM 705 O O . ALA A 1 103 ? -42.955 -30.840 52.834 1.00 27.53 103 ALA A O 1
ATOM 706 N N . SER A 1 104 ? -43.545 -28.710 52.443 1.00 28.34 104 SER A N 1
ATOM 707 C CA . SER A 1 104 ? -45.015 -28.863 52.470 1.00 28.34 104 SER A CA 1
ATOM 708 C C . SER A 1 104 ? -45.654 -29.568 51.255 1.00 28.34 104 SER A C 1
ATOM 710 O O . SER A 1 104 ? -45.178 -29.441 50.128 1.00 28.34 104 SER A O 1
ATOM 712 N N . ALA A 1 105 ? -46.815 -30.196 51.483 1.00 28.56 105 ALA A N 1
ATOM 713 C CA . ALA A 1 105 ? -47.849 -30.502 50.487 1.00 28.56 105 ALA A CA 1
ATOM 714 C C . ALA A 1 105 ? -49.245 -30.270 51.114 1.00 28.56 105 ALA A C 1
ATOM 716 O O . ALA A 1 105 ? -49.399 -30.416 52.326 1.00 28.56 105 ALA A O 1
ATOM 717 N N . ALA A 1 106 ? -50.256 -29.886 50.322 1.00 28.27 106 ALA A N 1
ATOM 718 C CA . ALA A 1 106 ? -51.544 -29.401 50.843 1.00 28.27 106 ALA A CA 1
ATOM 719 C C . ALA A 1 106 ? -52.764 -29.816 50.000 1.00 28.27 106 ALA A C 1
ATOM 721 O O . ALA A 1 106 ? -52.681 -29.854 48.773 1.00 28.27 106 ALA A O 1
ATOM 722 N N . THR A 1 107 ? -53.920 -29.989 50.659 1.00 25.91 107 THR A N 1
ATOM 723 C CA . THR A 1 107 ? -55.244 -30.154 50.021 1.00 25.91 107 THR A CA 1
ATOM 724 C C . THR A 1 107 ? -56.351 -29.504 50.874 1.00 25.91 107 THR A C 1
ATOM 726 O O . THR A 1 107 ? -56.195 -29.343 52.083 1.00 25.91 107 THR A O 1
ATOM 729 N N . LYS A 1 108 ? -57.464 -29.108 50.237 1.00 27.77 108 LYS A N 1
ATOM 730 C CA . LYS A 1 108 ? -58.732 -28.642 50.857 1.00 27.77 108 LYS A CA 1
ATOM 731 C C . LYS A 1 108 ? -59.659 -29.869 51.149 1.00 27.77 108 LYS A C 1
ATOM 733 O O . LYS A 1 108 ? -59.197 -30.986 50.937 1.00 27.77 108 LYS A O 1
ATOM 738 N N . THR A 1 109 ? -60.906 -29.807 51.653 1.00 25.42 109 THR A N 1
ATOM 739 C CA . THR A 1 109 ? -61.977 -28.775 51.591 1.00 25.42 109 THR A CA 1
ATOM 740 C C . THR A 1 109 ? -63.108 -29.054 52.617 1.00 25.42 109 THR A C 1
ATOM 742 O O . THR A 1 109 ? -63.299 -30.214 52.954 1.00 25.42 109 THR A O 1
ATOM 745 N N . GLU A 1 110 ? -63.910 -28.027 52.976 1.00 28.09 110 GLU A N 1
ATOM 746 C CA . GLU A 1 110 ? -65.335 -28.104 53.437 1.00 28.09 110 GLU A CA 1
ATOM 747 C C . GLU A 1 110 ? -65.676 -28.810 54.788 1.00 28.09 110 GLU A C 1
ATOM 749 O O . GLU A 1 110 ? -64.920 -29.644 55.263 1.00 28.09 110 GLU A O 1
ATOM 754 N N . SER A 1 111 ? -66.774 -28.523 55.523 1.00 25.62 111 SER A N 1
ATOM 755 C CA . SER A 1 111 ? -67.816 -27.461 55.460 1.00 25.62 111 SER A CA 1
ATOM 756 C C . SER A 1 111 ? -68.435 -27.168 56.868 1.00 25.62 111 SER A C 1
ATOM 758 O O . SER A 1 111 ? -67.878 -27.577 57.883 1.00 25.62 111 SER A O 1
ATOM 7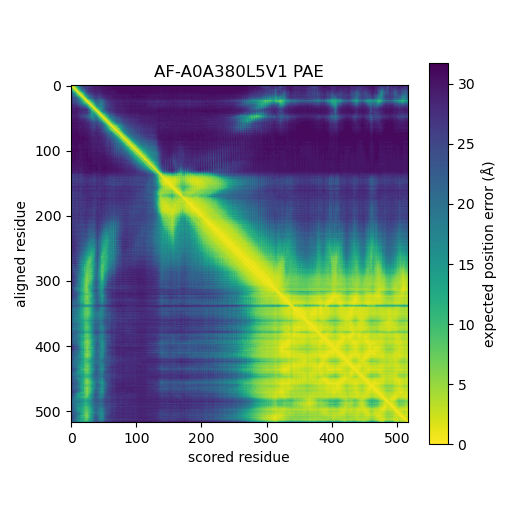60 N N . ALA A 1 112 ? -69.558 -26.432 56.948 1.00 26.64 112 ALA A N 1
ATOM 761 C CA . ALA A 1 112 ? -70.239 -25.930 58.170 1.00 26.64 112 ALA A CA 1
ATOM 762 C C . ALA A 1 112 ? -70.917 -27.028 59.056 1.00 26.64 112 ALA A C 1
ATOM 764 O O . ALA A 1 112 ? -71.069 -28.162 58.616 1.00 26.64 112 ALA A O 1
ATOM 765 N N . THR A 1 113 ? -71.407 -26.802 60.298 1.00 24.77 113 THR A N 1
ATOM 766 C CA . THR A 1 113 ? -72.579 -25.954 60.690 1.00 24.77 113 THR A CA 1
ATOM 767 C C . THR A 1 113 ? -72.691 -25.750 62.239 1.00 24.77 113 THR A C 1
ATOM 769 O O . THR A 1 113 ? -71.865 -26.258 62.991 1.00 24.77 113 THR A O 1
ATOM 772 N N . LYS A 1 114 ? -73.682 -24.971 62.730 1.00 25.98 114 LYS A N 1
ATOM 773 C CA . LYS A 1 114 ? -73.911 -24.495 64.132 1.00 25.98 114 LYS A CA 1
ATOM 774 C C . LYS A 1 114 ? -75.234 -25.094 64.758 1.00 25.98 114 LYS A C 1
ATOM 776 O O . LYS A 1 114 ? -75.785 -25.995 64.141 1.00 25.98 114 LYS A O 1
ATOM 781 N N . PRO A 1 115 ? -75.792 -24.619 65.908 1.00 46.59 115 PRO A N 1
ATOM 782 C CA . PRO A 1 115 ? -75.814 -25.209 67.278 1.00 46.59 115 PRO A CA 1
ATOM 783 C C . PRO A 1 115 ? -77.190 -25.756 67.800 1.00 46.59 115 PRO A C 1
ATOM 785 O O . PRO A 1 115 ? -78.183 -25.588 67.104 1.00 46.59 115 PRO A O 1
ATOM 788 N N . ALA A 1 116 ? -77.283 -26.252 69.066 1.00 27.33 116 ALA A N 1
ATOM 789 C CA . ALA A 1 116 ? -78.088 -25.645 70.186 1.00 27.33 116 ALA A CA 1
ATOM 790 C C . ALA A 1 116 ? -78.621 -26.569 71.349 1.00 27.33 116 ALA A C 1
ATOM 792 O O . ALA A 1 116 ? -79.383 -27.494 71.116 1.00 27.33 116 ALA A O 1
ATOM 793 N N . THR A 1 117 ? -78.304 -26.187 72.608 1.00 26.67 117 THR A N 1
ATOM 794 C CA . THR A 1 117 ? -79.129 -26.097 73.871 1.00 26.67 117 THR A CA 1
ATOM 795 C C . THR A 1 117 ? -79.987 -27.222 74.532 1.00 26.67 117 THR A C 1
ATOM 797 O O . THR A 1 117 ? -80.846 -27.811 73.893 1.00 26.67 117 THR A O 1
ATOM 800 N N . ALA A 1 118 ? -79.939 -27.215 75.892 1.00 27.48 118 ALA A N 1
ATOM 801 C CA . ALA A 1 118 ? -81.008 -27.468 76.913 1.00 27.48 118 ALA A CA 1
ATOM 802 C C . ALA A 1 118 ? -81.443 -28.921 77.286 1.00 27.48 118 ALA A C 1
ATOM 804 O O . ALA A 1 118 ? -81.298 -29.816 76.467 1.00 27.48 118 ALA A O 1
ATOM 805 N N . LYS A 1 119 ? -82.052 -29.234 78.463 1.00 27.72 119 LYS A N 1
ATOM 806 C CA . LYS A 1 119 ? -82.009 -28.733 79.886 1.00 27.72 119 LYS A CA 1
ATOM 807 C C . LYS A 1 119 ? -82.875 -29.679 80.790 1.00 27.72 119 LYS A C 1
ATOM 809 O O . LYS A 1 119 ? -83.886 -30.153 80.292 1.00 27.72 119 LYS A O 1
ATOM 814 N N . ALA A 1 120 ? -82.579 -29.796 82.105 1.00 26.72 120 ALA A N 1
ATOM 815 C CA . ALA A 1 120 ? -83.494 -30.203 83.219 1.00 26.72 120 ALA A CA 1
ATOM 816 C C . ALA A 1 120 ? -83.987 -31.682 83.288 1.00 26.72 120 ALA A C 1
ATOM 818 O O . ALA A 1 120 ? -83.859 -32.392 82.302 1.00 26.72 120 ALA A O 1
ATOM 819 N N . GLU A 1 121 ? -84.569 -32.242 84.375 1.00 28.58 121 GLU A N 1
ATOM 820 C CA . GLU A 1 121 ? -84.608 -32.015 85.858 1.00 28.58 121 GLU A CA 1
ATOM 821 C C . GLU A 1 121 ? -85.203 -33.289 86.542 1.00 28.58 121 GLU A C 1
ATOM 823 O O . GLU A 1 121 ? -85.954 -34.011 85.888 1.00 28.58 121 GLU A O 1
ATOM 828 N N . THR A 1 122 ? -84.951 -33.555 87.844 1.00 26.02 122 THR A N 1
ATOM 829 C CA . THR A 1 122 ? -85.550 -34.706 88.589 1.00 26.02 122 THR A CA 1
ATOM 830 C C . THR A 1 122 ? -85.790 -34.402 90.093 1.00 26.02 122 THR A C 1
ATOM 832 O O . THR A 1 122 ? -84.857 -33.898 90.721 1.00 26.02 122 THR A O 1
ATOM 835 N N . PRO A 1 123 ? -86.964 -34.711 90.712 1.00 39.47 123 PRO A N 1
ATOM 836 C CA . PRO A 1 123 ? -87.259 -34.320 92.109 1.00 39.47 123 PRO A CA 1
ATOM 837 C C . PRO A 1 123 ? -87.724 -35.409 93.130 1.00 39.47 123 PRO A C 1
ATOM 839 O O . PRO A 1 123 ? -88.529 -36.275 92.810 1.00 39.47 123 PRO A O 1
ATOM 842 N N . ALA A 1 124 ? -87.349 -35.181 94.406 1.00 29.27 124 ALA A N 1
ATOM 843 C CA . ALA A 1 124 ? -88.159 -35.263 95.655 1.00 29.27 124 ALA A CA 1
ATOM 844 C C . ALA A 1 124 ? -88.532 -36.583 96.415 1.00 29.27 124 ALA A C 1
ATOM 846 O O . ALA A 1 124 ? -88.690 -37.658 95.851 1.00 29.27 124 ALA A O 1
ATOM 847 N N . ALA A 1 125 ? -88.810 -36.368 97.725 1.00 27.75 125 ALA A N 1
ATOM 848 C CA . ALA A 1 125 ? -89.509 -37.196 98.747 1.00 27.75 125 ALA A CA 1
ATOM 849 C C . ALA A 1 125 ? -88.727 -38.370 99.420 1.00 27.75 125 ALA A C 1
ATOM 851 O O . ALA A 1 125 ? -87.789 -38.891 98.835 1.00 27.75 125 ALA A O 1
ATOM 852 N N . ALA A 1 126 ? -89.007 -38.819 100.667 1.00 26.92 126 ALA A N 1
ATOM 853 C CA . ALA A 1 126 ? -90.087 -38.516 101.642 1.00 26.92 126 ALA A CA 1
ATOM 854 C C . ALA A 1 126 ? -89.642 -38.646 103.142 1.00 26.92 126 ALA A C 1
ATOM 856 O O . ALA A 1 126 ? -88.483 -38.950 103.414 1.00 26.92 126 ALA A O 1
ATOM 857 N N . LYS A 1 127 ? -90.559 -38.442 104.120 1.00 30.67 127 LYS A N 1
ATOM 858 C CA . LYS A 1 127 ? -90.330 -38.525 105.595 1.00 30.67 127 LYS A CA 1
ATOM 859 C C . LYS A 1 127 ? -91.577 -38.994 106.394 1.00 30.67 127 LYS A C 1
ATOM 861 O O . LYS A 1 127 ? -92.648 -38.429 106.190 1.00 30.67 127 LYS A O 1
ATOM 866 N N . PRO A 1 128 ? -91.424 -39.917 107.367 1.00 36.50 128 PRO A N 1
ATOM 867 C CA . PRO A 1 128 ? -92.079 -39.917 108.704 1.00 36.50 128 PRO A CA 1
ATOM 868 C C . PRO A 1 128 ? -91.000 -40.144 109.816 1.00 36.50 128 PRO A C 1
ATOM 870 O O . PRO A 1 128 ? -89.822 -40.014 109.499 1.00 36.50 128 PRO A O 1
ATOM 873 N N . SER A 1 129 ? -91.182 -40.475 111.109 1.00 26.27 129 SER A N 1
ATOM 874 C CA . SER A 1 129 ? -92.153 -40.267 112.226 1.00 26.27 129 SER A CA 1
ATOM 875 C C . SER A 1 129 ? -91.342 -40.560 113.523 1.00 26.27 129 SER A C 1
ATOM 877 O O . SER A 1 129 ? -90.532 -41.478 113.494 1.00 26.27 129 SER A O 1
ATOM 879 N N . ALA A 1 130 ? -91.326 -39.793 114.624 1.00 27.81 130 ALA A N 1
ATOM 880 C CA . ALA A 1 130 ? -92.379 -39.304 115.532 1.00 27.81 130 ALA A CA 1
ATOM 881 C C . ALA A 1 130 ? -92.971 -40.361 116.501 1.00 27.81 130 ALA A C 1
ATOM 883 O O . ALA A 1 130 ? -93.895 -41.066 116.113 1.00 27.81 130 ALA A O 1
ATOM 884 N N . GLN A 1 131 ? -92.522 -40.374 117.771 1.00 28.58 131 GLN A N 1
ATOM 885 C CA . GLN A 1 131 ? -93.388 -40.492 118.967 1.00 28.58 131 GLN A CA 1
ATOM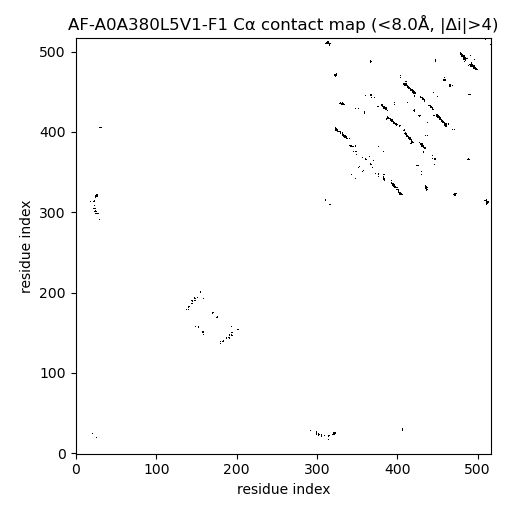 886 C C . GLN A 1 131 ? -92.648 -40.041 120.252 1.00 28.58 131 GLN A C 1
ATOM 888 O O . GLN A 1 131 ? -91.425 -39.916 120.243 1.00 28.58 131 GLN A O 1
ATOM 893 N N . THR A 1 132 ? -93.385 -39.752 121.331 1.00 24.67 132 THR A N 1
ATOM 894 C CA . THR A 1 132 ? -92.898 -39.115 122.574 1.00 24.67 132 THR A CA 1
ATOM 895 C C . THR A 1 132 ? -93.235 -39.909 123.841 1.00 24.67 132 THR A C 1
ATOM 897 O O . THR A 1 132 ? -94.276 -40.557 123.926 1.00 24.67 132 THR A O 1
ATOM 900 N N . SER A 1 133 ? -92.390 -39.767 124.866 1.00 28.72 133 SER A N 1
ATOM 901 C CA . SER A 1 133 ? -92.643 -40.168 126.258 1.00 28.72 133 SER A CA 1
ATOM 902 C C . SER A 1 133 ? -92.223 -39.024 127.184 1.00 28.72 133 SER A C 1
ATOM 904 O O . SER A 1 133 ? -91.107 -38.531 127.058 1.00 28.72 133 SER A O 1
ATOM 906 N N . THR A 1 134 ? -93.099 -38.573 128.082 1.00 32.56 134 THR A N 1
ATOM 907 C CA . THR A 1 134 ? -92.914 -37.312 128.823 1.00 32.56 134 THR A CA 1
ATOM 908 C C . THR A 1 134 ? -92.002 -37.449 130.043 1.00 32.56 134 THR A C 1
ATOM 910 O O . THR A 1 134 ? -92.473 -37.599 131.172 1.00 32.56 134 THR A O 1
ATOM 913 N N . THR A 1 135 ? -90.697 -37.327 129.825 1.00 39.06 135 THR A N 1
ATOM 914 C CA . THR A 1 135 ? -89.769 -36.781 130.823 1.00 39.06 135 THR A CA 1
ATOM 915 C C . THR A 1 135 ? -89.950 -35.263 130.930 1.00 39.06 135 THR A C 1
ATOM 917 O O . THR A 1 135 ? -90.299 -34.592 129.959 1.00 39.06 135 THR A O 1
ATOM 920 N N . THR A 1 136 ? -89.729 -34.687 132.115 1.00 48.09 136 THR A N 1
ATOM 921 C CA . THR A 1 136 ? -89.587 -33.228 132.263 1.00 48.09 136 THR A CA 1
ATOM 922 C C . THR A 1 136 ? -88.160 -32.839 131.891 1.00 48.09 136 THR A C 1
ATOM 924 O O . THR A 1 136 ? -87.293 -32.728 132.761 1.00 48.09 136 THR A O 1
ATOM 927 N N . ASP A 1 137 ? -87.910 -32.710 130.590 1.00 57.44 137 ASP A N 1
ATOM 928 C CA . ASP A 1 137 ? -86.569 -32.499 130.049 1.00 57.44 137 ASP A CA 1
ATOM 929 C C . ASP A 1 137 ? -85.943 -31.189 130.545 1.00 57.44 137 ASP A C 1
ATOM 931 O O . ASP A 1 137 ? -86.536 -30.108 130.481 1.00 57.44 137 ASP A O 1
ATOM 935 N N . VAL A 1 138 ? -84.705 -31.282 131.033 1.00 61.81 138 VAL A N 1
ATOM 936 C CA . VAL A 1 138 ? -83.938 -30.125 131.501 1.00 61.81 138 VAL A CA 1
ATOM 937 C C . VAL A 1 138 ? -83.283 -29.464 130.292 1.00 61.81 138 VAL A C 1
ATOM 939 O O . VAL A 1 138 ? -82.157 -29.794 129.930 1.00 61.81 138 VAL A O 1
ATOM 942 N N . ASN A 1 139 ? -84.004 -28.543 129.649 1.00 71.56 139 ASN A N 1
ATOM 943 C CA . ASN A 1 139 ? -83.477 -27.801 128.506 1.00 71.56 139 ASN A CA 1
ATOM 944 C C . ASN A 1 139 ? -82.208 -27.016 128.892 1.00 71.56 139 ASN A C 1
ATOM 946 O O . ASN A 1 139 ? -82.213 -26.238 129.852 1.00 71.56 139 ASN A O 1
ATOM 950 N N . VAL A 1 140 ? -81.135 -27.197 128.121 1.00 77.88 140 VAL A N 1
ATOM 951 C CA . VAL A 1 140 ? -79.859 -26.498 128.292 1.00 77.88 140 VAL A CA 1
ATOM 952 C C . VAL A 1 140 ? -79.658 -25.554 127.116 1.00 77.88 140 VAL A C 1
ATOM 954 O O . VAL A 1 140 ? -79.641 -25.990 125.971 1.00 77.88 140 VAL A O 1
ATOM 957 N N . ASP A 1 141 ? -79.489 -24.266 127.415 1.00 82.88 141 ASP A N 1
ATOM 958 C CA . ASP A 1 141 ? -79.269 -23.210 126.423 1.00 82.88 141 ASP A CA 1
ATOM 959 C C . ASP A 1 141 ? -78.101 -23.538 125.470 1.00 82.88 141 ASP A C 1
ATOM 961 O O . ASP A 1 141 ? -76.950 -23.656 125.898 1.00 82.88 141 ASP A O 1
ATOM 965 N N . SER A 1 142 ? -78.432 -23.693 124.185 1.00 86.38 142 SER A N 1
ATOM 966 C CA . SER A 1 142 ? -77.535 -24.001 123.066 1.00 86.38 142 SER A CA 1
ATOM 967 C C . SER A 1 142 ? -77.240 -22.792 122.171 1.00 86.38 142 SER A C 1
ATOM 969 O O . SER A 1 142 ? -76.553 -22.936 121.160 1.00 86.38 142 SER A O 1
ATOM 971 N N . SER A 1 143 ? -77.734 -21.596 122.507 1.00 87.38 143 SER A N 1
ATOM 972 C CA . SER A 1 143 ? -77.774 -20.451 121.584 1.00 87.38 143 SER A CA 1
ATOM 973 C C . SER A 1 143 ? -76.401 -19.997 121.059 1.00 87.38 143 SER A C 1
ATOM 975 O O . SER A 1 143 ? -76.301 -19.574 119.905 1.00 87.38 143 SER A O 1
ATOM 977 N N . GLU A 1 144 ? -75.323 -20.142 121.842 1.00 87.06 144 GLU A N 1
ATOM 978 C CA . GLU A 1 144 ? -73.947 -19.902 121.369 1.00 87.06 144 GLU A CA 1
ATOM 979 C C . GLU A 1 144 ? -73.506 -20.912 120.293 1.00 87.06 144 GLU A C 1
ATOM 981 O O . GLU A 1 144 ? -72.875 -20.527 119.303 1.00 87.06 144 GLU A O 1
ATOM 986 N N . LEU A 1 145 ? -73.874 -22.188 120.451 1.00 89.62 145 LEU A N 1
ATOM 987 C CA . LEU A 1 145 ? -73.571 -23.269 119.510 1.00 89.62 145 LEU A CA 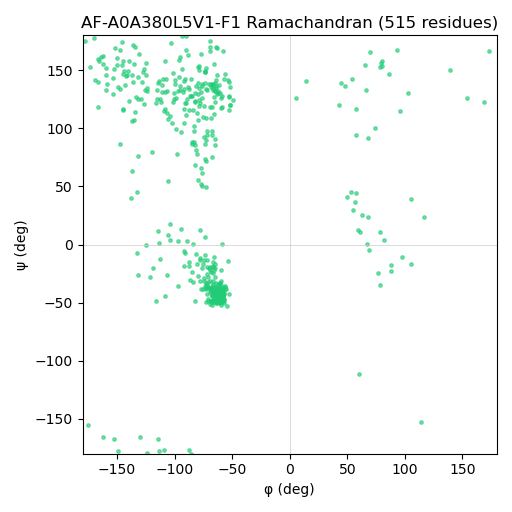1
ATOM 988 C C . LEU A 1 145 ? -74.395 -23.127 118.227 1.00 89.62 145 LEU A C 1
ATOM 990 O O . LEU A 1 145 ? -73.832 -23.149 117.133 1.00 89.62 145 LEU A O 1
ATOM 994 N N . ASP A 1 146 ? -75.701 -22.877 118.344 1.00 89.31 146 ASP A N 1
ATOM 995 C CA . ASP A 1 146 ? -76.568 -22.602 117.194 1.00 89.31 146 ASP A CA 1
ATOM 996 C C . ASP A 1 146 ? -76.076 -21.383 116.398 1.00 89.31 146 ASP A C 1
ATOM 998 O O . ASP A 1 146 ? -76.072 -21.392 115.162 1.00 89.31 146 ASP A O 1
ATOM 1002 N N . LYS A 1 147 ? -75.583 -20.341 117.081 1.00 90.50 147 LYS A N 1
ATOM 1003 C CA . LYS A 1 147 ? -74.950 -19.194 116.422 1.00 90.50 147 LYS A CA 1
ATOM 1004 C C . LYS A 1 147 ? -73.660 -19.592 115.695 1.00 90.50 147 LYS A C 1
ATOM 1006 O O . LYS A 1 147 ? -73.489 -19.195 114.542 1.00 90.50 147 LYS A O 1
ATOM 1011 N N . ALA A 1 148 ? -72.780 -20.378 116.320 1.00 89.06 148 ALA A N 1
ATOM 1012 C CA . ALA A 1 148 ? -71.541 -20.849 115.696 1.00 89.06 148 ALA A CA 1
ATOM 1013 C C . ALA A 1 148 ? -71.815 -21.687 114.431 1.00 89.06 148 ALA A C 1
ATOM 1015 O O . ALA A 1 148 ? -71.232 -21.414 113.383 1.00 89.06 148 ALA A O 1
ATOM 1016 N N . VAL A 1 149 ? -72.767 -22.627 114.488 1.00 89.69 149 VAL A N 1
ATOM 1017 C CA . VAL A 1 149 ? -73.210 -23.445 113.339 1.00 89.69 149 VAL A CA 1
ATOM 1018 C C . VAL A 1 149 ? -73.738 -22.572 112.193 1.00 89.69 149 VAL A C 1
ATOM 1020 O O . VAL A 1 149 ? -73.444 -22.830 111.024 1.00 89.69 149 VAL A O 1
ATOM 1023 N N . ASN A 1 150 ? -74.512 -21.526 112.501 1.00 88.19 150 ASN A N 1
ATOM 1024 C CA . ASN A 1 150 ? -75.059 -20.625 111.485 1.00 88.19 150 ASN A CA 1
ATOM 1025 C C . ASN A 1 150 ? -73.997 -19.704 110.866 1.00 88.19 150 ASN A C 1
ATOM 1027 O O . ASN A 1 150 ? -74.042 -19.444 109.663 1.00 88.19 150 ASN A O 1
ATOM 1031 N N . ASP A 1 151 ? -73.036 -19.214 111.649 1.00 87.94 151 ASP A N 1
ATOM 1032 C CA . ASP A 1 151 ? -71.951 -18.375 111.130 1.00 87.94 151 ASP A CA 1
ATOM 1033 C C . ASP A 1 151 ? -70.910 -19.191 110.336 1.00 87.94 151 ASP A C 1
ATOM 1035 O O . ASP A 1 151 ? -70.362 -18.678 109.359 1.00 87.94 151 ASP A O 1
ATOM 1039 N N . ALA A 1 152 ? -70.727 -20.477 110.662 1.00 88.75 152 ALA A N 1
ATOM 1040 C CA . ALA A 1 152 ? -69.964 -21.440 109.863 1.00 88.75 152 ALA A CA 1
ATOM 1041 C C . ALA A 1 152 ? -70.593 -21.676 108.480 1.00 88.75 152 ALA A C 1
ATOM 1043 O O . ALA A 1 152 ? -69.933 -21.512 107.451 1.00 88.75 152 ALA A O 1
ATOM 1044 N N . LYS A 1 153 ? -71.903 -21.956 108.439 1.00 88.31 153 LYS A N 1
ATOM 1045 C CA . LYS A 1 153 ? -72.645 -22.190 107.186 1.00 88.31 153 LYS A CA 1
ATOM 1046 C C . LYS A 1 153 ? -72.644 -20.965 106.267 1.00 88.31 153 LYS A C 1
ATOM 1048 O O . LYS A 1 153 ? -72.487 -21.112 105.058 1.00 88.31 153 LYS A O 1
ATOM 1053 N N . LYS A 1 154 ? -72.717 -19.746 106.822 1.00 86.88 154 LYS A N 1
ATOM 1054 C CA . LYS A 1 154 ? -72.537 -18.489 106.059 1.00 86.88 154 LYS A CA 1
ATOM 1055 C C . LYS A 1 154 ? -71.126 -18.324 105.482 1.00 86.88 154 LYS A C 1
ATOM 1057 O O . LYS A 1 154 ? -70.973 -17.656 104.465 1.00 86.88 154 LYS A O 1
ATOM 1062 N N . ALA A 1 155 ? -70.109 -18.905 106.119 1.00 84.75 155 ALA A N 1
ATOM 1063 C CA . ALA A 1 155 ? -68.730 -18.913 105.630 1.00 84.75 155 ALA A CA 1
ATOM 1064 C C . ALA A 1 155 ? -68.445 -20.037 104.613 1.00 84.75 155 ALA A C 1
ATOM 1066 O O . ALA A 1 155 ? -67.317 -20.148 104.138 1.00 84.75 155 ALA A O 1
ATOM 1067 N N . GLY A 1 156 ? -69.439 -20.869 104.277 1.00 82.31 156 GLY A N 1
ATOM 1068 C CA . GLY A 1 156 ? -69.269 -22.030 103.399 1.00 82.31 156 GLY A CA 1
ATOM 1069 C C . GLY A 1 156 ? -68.642 -23.251 104.079 1.00 82.31 156 GLY A C 1
ATOM 1070 O O . GLY A 1 156 ? -68.295 -24.207 103.391 1.00 82.31 156 GLY A O 1
ATOM 1071 N N . VAL A 1 157 ? -68.505 -23.244 105.410 1.00 86.94 157 VAL A N 1
ATOM 1072 C CA . VAL A 1 157 ? -68.072 -24.417 106.179 1.00 86.94 157 VAL A CA 1
ATOM 1073 C C . VAL A 1 157 ? -69.276 -25.317 106.424 1.00 86.94 157 VAL A C 1
ATOM 1075 O O . VAL A 1 157 ? -70.274 -24.889 107.010 1.00 86.94 157 VAL A O 1
ATOM 1078 N N . ASP A 1 158 ? -69.181 -26.568 105.979 1.00 86.56 158 ASP A N 1
ATOM 1079 C CA . ASP A 1 158 ? -70.188 -27.576 106.290 1.00 86.56 158 ASP A CA 1
ATOM 1080 C C . ASP A 1 158 ? -70.084 -28.007 107.760 1.00 86.56 158 ASP A C 1
ATOM 1082 O O . ASP A 1 158 ? -68.994 -28.260 108.275 1.00 86.56 158 ASP A O 1
ATOM 1086 N N . VAL A 1 159 ? -71.229 -28.071 108.440 1.00 86.75 159 VAL A N 1
ATOM 1087 C CA . VAL A 1 159 ? -71.318 -28.411 109.866 1.00 86.75 159 VAL A CA 1
ATOM 1088 C C . VAL A 1 159 ? -72.480 -29.370 110.077 1.00 86.75 159 VAL A C 1
ATOM 1090 O O . VAL A 1 159 ? -73.659 -28.987 110.024 1.00 86.75 159 VAL A O 1
ATOM 1093 N N . GLN A 1 160 ? -72.103 -30.622 110.323 1.00 87.88 160 GLN A N 1
ATOM 1094 C CA . GLN A 1 160 ? -72.983 -31.766 110.525 1.00 87.88 160 GLN A CA 1
ATOM 1095 C C . GLN A 1 160 ? -73.323 -31.941 112.008 1.00 87.88 160 GLN A C 1
ATOM 1097 O O . GLN A 1 160 ? -72.473 -31.738 112.874 1.00 87.88 160 GLN A O 1
ATOM 1102 N N . LYS A 1 161 ? -74.565 -32.337 112.312 1.00 86.31 161 LYS A N 1
ATOM 1103 C CA . LYS A 1 161 ? -74.968 -32.659 113.688 1.00 86.31 161 LYS A CA 1
ATOM 1104 C C . LYS A 1 161 ? -74.491 -34.072 114.042 1.00 86.31 161 LYS A C 1
ATOM 1106 O O . LYS A 1 161 ? -74.778 -35.012 113.305 1.00 86.31 161 LYS A O 1
ATOM 1111 N N . GLY A 1 162 ? -73.811 -34.218 115.178 1.00 80.06 162 GLY A N 1
ATOM 1112 C CA . GLY A 1 162 ? -73.508 -35.526 115.761 1.00 80.06 162 GLY A CA 1
ATOM 1113 C C . GLY A 1 162 ? -74.747 -36.246 116.314 1.00 80.06 162 GLY A C 1
ATOM 1114 O O . GLY A 1 162 ? -75.852 -35.699 116.353 1.00 80.06 162 GLY A O 1
ATOM 1115 N N . THR A 1 163 ? -74.549 -37.482 116.771 1.00 83.94 163 THR A N 1
ATOM 1116 C CA . THR A 1 163 ? -75.553 -38.248 117.525 1.00 83.94 163 THR A CA 1
ATOM 1117 C C . THR A 1 163 ? -75.819 -37.611 118.886 1.00 83.94 163 THR A C 1
ATOM 1119 O O . THR A 1 163 ? -74.873 -37.243 119.580 1.00 83.94 163 THR A O 1
ATOM 1122 N N . ASP A 1 164 ? -77.085 -37.540 119.297 1.00 83.12 164 ASP A N 1
ATOM 1123 C CA . ASP A 1 164 ? -77.469 -37.029 120.615 1.00 83.12 164 ASP A CA 1
ATOM 1124 C C . ASP A 1 164 ? -76.908 -37.901 121.754 1.00 83.12 164 ASP A C 1
ATOM 1126 O O . ASP A 1 164 ? -77.066 -39.124 121.755 1.00 83.12 164 ASP A O 1
ATOM 1130 N N . ILE A 1 165 ? -76.251 -37.266 122.730 1.00 82.62 165 ILE A N 1
ATOM 1131 C CA . ILE A 1 165 ? -75.609 -37.933 123.870 1.00 82.62 165 ILE A CA 1
ATOM 1132 C C . ILE A 1 165 ? -76.525 -37.858 125.094 1.00 82.62 165 ILE A C 1
ATOM 1134 O O . ILE A 1 165 ? -76.948 -36.781 125.508 1.00 82.62 165 ILE A O 1
ATOM 1138 N N . ASN A 1 166 ? -76.826 -39.007 125.701 1.00 80.50 166 ASN A N 1
ATOM 1139 C CA . ASN A 1 166 ? -77.630 -39.074 126.920 1.00 80.50 166 ASN A CA 1
ATOM 1140 C C . ASN A 1 166 ? -76.733 -38.937 128.164 1.00 80.50 166 ASN A C 1
ATOM 1142 O O . ASN A 1 166 ? -75.901 -39.803 128.430 1.00 80.50 166 ASN A O 1
ATOM 1146 N N . HIS A 1 167 ? -76.924 -37.865 128.938 1.00 74.31 167 HIS A N 1
ATOM 1147 C CA . HIS A 1 167 ? -76.145 -37.565 130.150 1.00 74.31 167 HIS A CA 1
ATOM 1148 C C . HIS A 1 167 ? -76.722 -38.167 131.452 1.00 74.31 167 HIS A C 1
ATOM 1150 O O . HIS A 1 167 ? -76.143 -37.964 132.523 1.00 74.31 167 HIS A O 1
ATOM 1156 N N . GLY A 1 168 ? -77.810 -38.942 131.360 1.00 72.75 168 GLY A N 1
ATOM 1157 C CA . GLY A 1 168 ? -78.418 -39.690 132.463 1.00 72.75 168 GLY A CA 1
ATOM 1158 C C . GLY A 1 168 ? -79.544 -38.960 133.205 1.00 72.75 168 GLY A C 1
ATOM 1159 O O . GLY A 1 168 ? -79.761 -37.759 133.052 1.00 72.75 168 GLY A O 1
ATOM 1160 N N . THR A 1 169 ? -80.273 -39.711 134.032 1.00 69.81 169 THR A N 1
ATOM 1161 C CA . THR A 1 169 ? -81.325 -39.196 134.923 1.00 69.81 169 THR A CA 1
ATOM 1162 C C . THR A 1 169 ? -80.739 -38.745 136.258 1.00 69.81 169 THR A C 1
ATOM 1164 O O . THR A 1 169 ? -79.981 -39.487 136.879 1.00 69.81 169 THR A O 1
ATOM 1167 N N . VAL A 1 170 ? -81.141 -37.566 136.728 1.00 73.50 170 VAL A N 1
ATOM 1168 C CA . VAL A 1 170 ? -80.707 -36.963 137.999 1.00 73.50 170 VAL A CA 1
ATOM 1169 C C . VAL A 1 170 ? -81.837 -37.020 139.027 1.00 73.50 170 VAL A C 1
ATOM 1171 O O . VAL A 1 170 ? -82.999 -36.847 138.661 1.00 73.50 170 VAL A O 1
ATOM 1174 N N . THR A 1 171 ? -81.518 -37.258 140.304 1.00 66.19 171 THR A N 1
ATOM 1175 C CA . THR A 1 171 ? -82.533 -37.358 141.379 1.00 66.19 171 THR A CA 1
ATOM 1176 C C . THR A 1 171 ? -82.456 -36.218 142.395 1.00 66.19 171 THR A C 1
ATOM 1178 O O . THR A 1 171 ? -83.403 -35.994 143.146 1.00 66.19 171 THR A O 1
ATOM 1181 N N . THR A 1 172 ? -81.374 -35.437 142.370 1.00 71.81 172 THR A N 1
ATOM 1182 C CA . THR A 1 172 ? -81.166 -34.244 143.197 1.00 71.81 172 THR A CA 1
ATOM 1183 C C . THR A 1 172 ? -80.857 -33.003 142.353 1.00 71.81 172 THR A C 1
ATOM 1185 O O . THR A 1 172 ? -80.347 -33.079 141.232 1.00 71.81 172 THR A O 1
ATOM 1188 N N . GLU A 1 173 ? -81.124 -31.816 142.905 1.00 75.75 173 GLU A N 1
ATOM 1189 C CA . GLU A 1 173 ? -80.840 -30.548 142.218 1.00 75.75 173 GLU A CA 1
ATOM 1190 C C . GLU A 1 173 ? -79.330 -30.265 142.072 1.00 75.75 173 GLU A C 1
ATOM 1192 O O . GLU A 1 173 ? -78.912 -29.584 141.136 1.00 75.75 173 GLU A O 1
ATOM 1197 N N . ALA A 1 174 ? -78.488 -30.847 142.933 1.00 77.12 174 ALA A N 1
ATOM 1198 C CA . ALA A 1 174 ? -77.033 -30.767 142.801 1.00 77.12 174 ALA A CA 1
ATOM 1199 C C . ALA A 1 174 ? -76.533 -31.515 141.551 1.00 77.12 174 ALA A C 1
ATOM 1201 O O . ALA A 1 174 ? -75.819 -30.934 140.731 1.00 77.12 174 ALA A O 1
ATOM 1202 N N . GLU A 1 175 ? -76.966 -32.766 141.355 1.00 78.38 175 GLU A N 1
ATOM 1203 C CA . GLU A 1 175 ? -76.628 -33.570 140.168 1.00 78.38 175 GLU A CA 1
ATOM 1204 C C . GLU A 1 175 ? -77.147 -32.916 138.881 1.00 78.38 175 GLU A C 1
ATOM 1206 O O . GLU A 1 175 ? -76.422 -32.831 137.889 1.00 78.38 175 GLU A O 1
ATOM 1211 N N . LYS A 1 176 ? -78.383 -32.395 138.912 1.00 80.31 176 LYS A N 1
ATOM 1212 C CA . LYS A 1 176 ? -78.984 -31.616 137.819 1.00 80.31 176 LYS A CA 1
ATOM 1213 C C . LYS A 1 176 ? -78.092 -30.442 137.424 1.00 80.31 176 LYS A C 1
ATOM 1215 O O . LYS A 1 176 ? -77.732 -30.314 136.257 1.00 80.31 176 LYS A O 1
ATOM 1220 N N . ASN A 1 177 ? -77.696 -29.612 138.387 1.00 82.50 177 ASN A N 1
ATOM 1221 C CA . ASN A 1 177 ? -76.869 -28.437 138.119 1.00 82.50 177 ASN A CA 1
ATOM 1222 C C . ASN A 1 177 ? -75.458 -28.815 137.637 1.00 82.50 177 ASN A C 1
ATOM 1224 O O . ASN A 1 177 ? -74.927 -28.142 136.752 1.00 82.50 177 ASN A O 1
ATOM 1228 N N . GLN A 1 178 ? -74.884 -29.921 138.124 1.00 84.38 178 GLN A N 1
ATOM 1229 C CA . GLN A 1 178 ? -73.629 -30.457 137.592 1.00 84.38 178 GLN A CA 1
ATOM 1230 C C . GLN A 1 178 ? -73.772 -30.908 136.129 1.00 84.38 178 GLN A C 1
ATOM 1232 O O . GLN A 1 178 ? -72.966 -30.502 135.293 1.00 84.38 178 GLN A O 1
ATOM 1237 N N . LYS A 1 179 ? -74.802 -31.691 135.778 1.00 81.50 179 LYS A N 1
ATOM 1238 C CA . LYS A 1 179 ? -75.007 -32.153 134.392 1.00 81.50 179 LYS A CA 1
ATOM 1239 C C . LYS A 1 179 ? -75.338 -31.017 133.428 1.00 81.50 179 LYS A C 1
ATOM 1241 O O . LYS A 1 179 ? -74.810 -31.000 132.320 1.00 81.50 179 LYS A O 1
ATOM 1246 N N . VAL A 1 180 ? -76.098 -30.013 133.864 1.00 83.88 180 VAL A N 1
ATOM 1247 C CA . VAL A 1 180 ? -76.304 -28.777 133.091 1.00 83.88 180 VAL A CA 1
ATOM 1248 C C . VAL A 1 180 ? -74.979 -28.032 132.867 1.00 83.88 180 VAL A C 1
ATOM 1250 O O . VAL A 1 180 ? -74.749 -27.529 131.769 1.00 83.88 180 VAL A O 1
ATOM 1253 N N . ALA A 1 181 ? -74.080 -27.983 133.856 1.00 83.38 181 ALA A N 1
ATOM 1254 C CA . ALA A 1 181 ? -72.760 -27.366 133.698 1.00 83.38 181 ALA A CA 1
ATOM 1255 C C . ALA A 1 181 ? -71.828 -28.165 132.763 1.00 83.38 181 ALA A C 1
ATOM 1257 O O . ALA A 1 181 ? -71.115 -27.561 131.961 1.00 83.38 181 ALA A O 1
ATOM 1258 N N . GLU A 1 182 ? -71.859 -29.501 132.820 1.00 84.81 182 GLU A N 1
ATOM 1259 C CA . GLU A 1 182 ? -71.132 -30.380 131.892 1.00 84.81 182 GLU A CA 1
ATOM 1260 C C . GLU A 1 182 ? -71.601 -30.170 130.440 1.00 84.81 182 GLU A C 1
ATOM 1262 O O . GLU A 1 182 ? -70.769 -29.919 129.569 1.00 84.81 182 GLU A O 1
ATOM 1267 N N . ILE A 1 183 ? -72.918 -30.164 130.187 1.00 85.19 183 ILE A N 1
ATOM 1268 C CA . ILE A 1 183 ? -73.492 -29.950 128.844 1.00 85.19 183 ILE A CA 1
ATOM 1269 C C . ILE A 1 183 ? -73.192 -28.534 128.327 1.00 85.19 183 ILE A C 1
ATOM 1271 O O . ILE A 1 183 ? -72.764 -28.382 127.185 1.00 85.19 183 ILE A O 1
ATOM 1275 N N . LYS A 1 184 ? -73.324 -27.488 129.160 1.00 87.12 184 LYS A N 1
ATOM 1276 C CA . LYS A 1 184 ? -72.946 -26.115 128.763 1.00 87.12 184 LYS A CA 1
ATOM 1277 C C . LYS A 1 184 ? -71.468 -25.999 128.395 1.00 87.12 184 LYS A C 1
ATOM 1279 O O . LYS A 1 184 ? -71.128 -25.267 127.468 1.00 87.12 184 LYS A O 1
ATOM 1284 N N . LYS A 1 185 ? -70.588 -26.712 129.104 1.00 87.81 185 LYS A N 1
ATOM 1285 C CA . LYS A 1 185 ? -69.157 -26.748 128.790 1.00 87.81 185 LYS A CA 1
ATOM 1286 C C . LYS A 1 185 ? -68.893 -27.461 127.462 1.00 87.81 185 LYS A C 1
ATOM 1288 O O . LYS A 1 185 ? -68.063 -26.987 126.695 1.00 87.81 185 LYS A O 1
ATOM 1293 N N . ASP A 1 186 ? -69.608 -28.546 127.173 1.00 87.56 186 ASP A N 1
ATOM 1294 C CA . ASP A 1 186 ? -69.483 -29.258 125.900 1.00 87.56 186 ASP A CA 1
ATOM 1295 C C . ASP A 1 186 ? -70.001 -28.434 124.712 1.00 87.56 186 ASP A C 1
ATOM 1297 O O . ASP A 1 186 ? -69.256 -28.203 123.761 1.00 87.56 186 ASP A O 1
ATOM 1301 N N . TYR A 1 187 ? -71.212 -27.868 124.806 1.00 90.00 187 TYR A N 1
ATOM 1302 C CA . TYR A 1 187 ? -71.749 -26.954 123.790 1.00 90.00 187 TYR A CA 1
ATOM 1303 C C . TYR A 1 187 ? -70.816 -25.766 123.536 1.00 90.00 187 TYR A C 1
ATOM 1305 O O . TYR A 1 187 ? -70.629 -25.367 122.385 1.00 90.00 187 TYR A O 1
ATOM 1313 N N . LYS A 1 188 ? -70.179 -25.232 124.587 1.00 90.62 188 LYS A N 1
ATOM 1314 C CA . LYS A 1 188 ? -69.163 -24.189 124.445 1.00 90.62 188 LYS A CA 1
ATOM 1315 C C . LYS A 1 188 ? -67.914 -24.679 123.702 1.00 90.62 188 LYS A C 1
ATOM 1317 O O . LYS A 1 188 ? -67.462 -23.982 122.797 1.00 90.62 188 LYS A O 1
ATOM 1322 N N . ASN A 1 189 ? -67.381 -25.857 124.035 1.00 90.31 189 ASN A N 1
ATOM 1323 C CA . ASN A 1 189 ? -66.240 -26.437 123.317 1.00 90.31 189 ASN A CA 1
ATOM 1324 C C . ASN A 1 189 ? -66.568 -26.618 121.824 1.00 90.31 189 ASN A C 1
ATOM 1326 O O . ASN A 1 189 ? -65.807 -26.164 120.973 1.00 90.31 189 ASN A O 1
ATOM 1330 N N . GLN A 1 190 ? -67.730 -27.207 121.509 1.00 89.50 190 GLN A N 1
ATOM 1331 C CA . GLN A 1 190 ? -68.200 -27.374 120.130 1.00 89.50 190 GLN A CA 1
ATOM 1332 C C . GLN A 1 190 ? -68.320 -26.022 119.406 1.00 89.50 190 GLN A C 1
ATOM 1334 O O . GLN A 1 190 ? -67.873 -25.891 118.268 1.00 89.50 190 GLN A O 1
ATOM 1339 N N . ALA A 1 191 ? -68.874 -24.998 120.065 1.00 88.38 191 ALA A N 1
ATOM 1340 C CA . ALA A 1 191 ? -69.013 -23.660 119.493 1.00 88.38 191 ALA A CA 1
ATOM 1341 C C . ALA A 1 191 ? -67.651 -22.997 119.215 1.00 88.38 191 ALA A C 1
ATOM 1343 O O . ALA A 1 191 ? -67.471 -22.393 118.155 1.00 88.38 191 ALA A O 1
ATOM 1344 N N . ASP A 1 192 ? -66.686 -23.128 120.131 1.00 90.06 192 ASP A N 1
ATOM 1345 C CA . ASP A 1 192 ? -65.336 -22.579 119.973 1.00 90.06 192 ASP A CA 1
ATOM 1346 C C . ASP A 1 192 ? -64.524 -23.323 118.888 1.00 90.06 192 ASP A C 1
ATOM 1348 O O . ASP A 1 192 ? -63.830 -22.666 118.108 1.00 90.06 192 ASP A O 1
ATOM 1352 N N . ASP A 1 193 ? -64.654 -24.650 118.750 1.00 89.88 193 ASP A N 1
ATOM 1353 C CA . ASP A 1 193 ? -64.004 -25.412 117.668 1.00 89.88 193 ASP A CA 1
ATOM 1354 C C . ASP A 1 193 ? -64.654 -25.162 116.292 1.00 89.88 193 ASP A C 1
ATOM 1356 O O . ASP A 1 193 ? -63.941 -24.920 115.314 1.00 89.88 193 ASP A O 1
ATOM 1360 N N . ILE A 1 194 ? -65.991 -25.114 116.198 1.00 90.12 194 ILE A N 1
ATOM 1361 C CA . ILE A 1 194 ? -66.699 -24.728 114.959 1.00 90.12 194 ILE A CA 1
ATOM 1362 C C . ILE A 1 194 ? -66.269 -23.324 114.523 1.00 90.12 194 ILE A C 1
ATOM 1364 O O . ILE A 1 194 ? -65.957 -23.098 113.351 1.00 90.12 194 ILE A O 1
ATOM 1368 N N . LYS A 1 195 ? -66.188 -22.379 115.465 1.00 92.00 195 LYS A N 1
ATOM 1369 C CA . LYS A 1 195 ? -65.697 -21.015 115.231 1.00 92.00 195 LYS A CA 1
ATOM 1370 C C . LYS A 1 195 ? -64.238 -21.002 114.762 1.00 92.00 195 LYS A C 1
ATOM 1372 O O . LYS A 1 195 ? -63.921 -20.300 113.809 1.00 92.00 195 LYS A O 1
ATOM 1377 N N . LYS A 1 196 ? -63.359 -21.802 115.368 1.00 90.31 196 LYS A N 1
ATOM 1378 C CA . LYS A 1 196 ? -61.943 -21.929 114.982 1.00 90.31 196 LYS A CA 1
ATOM 1379 C C . LYS A 1 196 ? -61.768 -22.450 113.550 1.00 90.31 196 LYS A C 1
ATOM 1381 O O . LYS A 1 196 ? -60.997 -21.865 112.791 1.00 90.31 196 LYS A O 1
ATOM 1386 N N . VAL A 1 197 ? -62.515 -23.485 113.154 1.00 88.06 197 VAL A N 1
ATOM 1387 C CA . VAL A 1 197 ? -62.540 -23.980 111.761 1.00 88.06 197 VAL A CA 1
ATOM 1388 C C . VAL A 1 197 ? -63.131 -22.927 110.815 1.00 88.06 197 VAL A C 1
ATOM 1390 O O . VAL A 1 197 ? -62.617 -22.720 109.717 1.00 88.06 197 VAL A O 1
ATOM 1393 N N . THR A 1 198 ? -64.164 -22.208 111.259 1.00 89.19 198 THR A N 1
ATOM 1394 C CA . THR A 1 198 ? -64.819 -21.135 110.494 1.00 89.19 198 THR A CA 1
ATOM 1395 C C . THR A 1 198 ? -63.885 -19.966 110.191 1.00 89.19 198 THR A C 1
ATOM 1397 O O . THR A 1 198 ? -63.845 -19.508 109.049 1.00 89.19 198 THR A O 1
ATOM 1400 N N . GLU A 1 199 ? -63.115 -19.480 111.168 1.00 88.81 199 GLU A N 1
ATOM 1401 C CA . GLU A 1 199 ? -62.152 -18.401 110.919 1.00 88.81 199 GLU A CA 1
ATOM 1402 C C . GLU A 1 199 ? -60.987 -18.864 110.031 1.00 88.81 199 GLU A C 1
ATOM 1404 O O . GLU A 1 199 ? -60.619 -18.136 109.113 1.00 88.81 199 GLU A O 1
ATOM 1409 N N . ALA A 1 200 ? -60.484 -20.094 110.201 1.00 86.81 200 ALA A N 1
ATOM 1410 C CA . ALA A 1 200 ? -59.455 -20.650 109.314 1.00 86.81 200 ALA A CA 1
ATOM 1411 C C . ALA A 1 200 ? -59.932 -20.744 107.848 1.00 86.81 200 ALA A C 1
ATOM 1413 O O . ALA A 1 200 ? -59.227 -20.315 106.934 1.00 86.81 200 ALA A O 1
ATOM 1414 N N . ALA A 1 201 ? -61.159 -21.224 107.614 1.00 86.19 201 ALA A N 1
ATOM 1415 C CA . ALA A 1 201 ? -61.739 -21.312 106.272 1.00 86.19 201 ALA A CA 1
ATOM 1416 C C . ALA A 1 201 ? -61.964 -19.932 105.622 1.00 86.19 201 ALA A C 1
ATOM 1418 O O . ALA A 1 201 ? -61.723 -19.762 104.424 1.00 86.19 201 ALA A O 1
ATOM 1419 N N . LYS A 1 202 ? -62.374 -18.920 106.404 1.00 87.62 202 LYS A N 1
ATOM 1420 C CA . LYS A 1 202 ? -62.437 -17.521 105.939 1.00 87.62 202 LYS A CA 1
ATOM 1421 C C . LYS A 1 202 ? -61.054 -16.992 105.566 1.00 87.62 202 LYS A C 1
ATOM 1423 O O . LYS A 1 202 ? -60.917 -16.346 104.528 1.00 87.62 202 LYS A O 1
ATOM 1428 N N . GLU A 1 203 ? -60.043 -17.263 106.391 1.00 87.25 203 GLU A N 1
ATOM 1429 C CA . GLU A 1 203 ? -58.668 -16.814 106.167 1.00 87.25 203 GLU A CA 1
ATOM 1430 C C . GLU A 1 203 ? -58.086 -17.423 104.882 1.00 87.25 203 GLU A C 1
ATOM 1432 O O . GLU A 1 203 ? -57.542 -16.698 104.049 1.00 87.25 203 GLU A O 1
ATOM 1437 N N . ASP A 1 204 ? -58.271 -18.725 104.659 1.00 86.00 204 ASP A N 1
ATOM 1438 C CA . ASP A 1 204 ? -57.778 -19.408 103.457 1.00 86.00 204 ASP A CA 1
ATOM 1439 C C . ASP A 1 204 ? -58.566 -19.034 102.191 1.00 86.00 204 ASP A C 1
ATOM 1441 O O . ASP A 1 204 ? -57.967 -18.852 101.129 1.00 86.00 204 ASP A O 1
ATOM 1445 N N . SER A 1 205 ? -59.877 -18.793 102.299 1.00 85.19 205 SER A N 1
ATOM 1446 C CA . SER A 1 205 ? -60.678 -18.210 101.212 1.00 85.19 205 SER A CA 1
ATOM 1447 C C . SER A 1 205 ? -60.194 -16.797 100.840 1.00 85.19 205 SER A C 1
ATOM 1449 O O . SER A 1 205 ? -60.024 -16.476 99.658 1.00 85.19 205 SER A O 1
ATOM 1451 N N . ALA A 1 206 ? -59.861 -15.965 101.835 1.00 86.25 206 ALA A N 1
ATOM 1452 C CA . ALA A 1 206 ? -59.286 -14.638 101.618 1.00 86.25 206 ALA A CA 1
ATOM 1453 C C . ALA A 1 206 ? -57.874 -14.700 101.000 1.00 86.25 206 ALA A C 1
ATOM 1455 O O . ALA A 1 206 ? -57.584 -13.944 100.062 1.00 86.25 206 ALA A O 1
ATOM 1456 N N . LYS A 1 207 ? -57.012 -15.626 101.455 1.00 90.88 207 LYS A N 1
ATOM 1457 C CA . LYS A 1 207 ? -55.697 -15.902 100.842 1.00 90.88 207 LYS A CA 1
ATOM 1458 C C . LYS A 1 207 ? -55.847 -16.331 99.387 1.00 90.88 207 LYS A C 1
ATOM 1460 O O . LYS A 1 207 ? -55.175 -15.761 98.532 1.00 90.88 207 LYS A O 1
ATOM 1465 N N . TYR A 1 208 ? -56.742 -17.278 99.093 1.00 88.19 208 TYR A N 1
ATOM 1466 C CA . TYR A 1 208 ? -56.999 -17.754 97.732 1.00 88.19 208 TYR A CA 1
ATOM 1467 C C . TYR A 1 208 ? -57.485 -16.622 96.821 1.00 88.19 208 TYR A C 1
ATOM 1469 O O . TYR A 1 208 ? -56.920 -16.423 95.746 1.00 88.19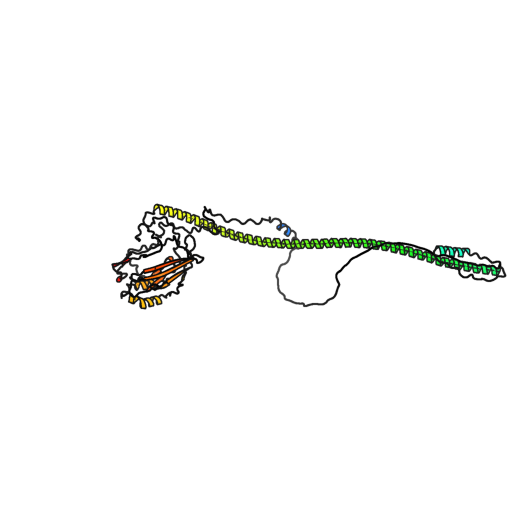 208 TYR A O 1
ATOM 1477 N N . LYS A 1 209 ? -58.464 -15.823 97.268 1.00 92.31 209 LYS A N 1
ATOM 1478 C CA . LYS A 1 209 ? -58.960 -14.658 96.519 1.00 92.31 209 LYS A CA 1
ATOM 1479 C C . LYS A 1 209 ? -57.833 -13.664 96.215 1.00 92.31 209 LYS A C 1
ATOM 1481 O O . LYS A 1 209 ? -57.639 -13.302 95.058 1.00 92.31 209 LYS A O 1
ATOM 1486 N N . THR A 1 210 ? -57.028 -13.317 97.220 1.00 91.44 210 THR A N 1
ATOM 1487 C CA . THR A 1 210 ? -55.875 -12.408 97.072 1.00 91.44 210 THR A CA 1
ATOM 1488 C C . THR A 1 210 ? -54.789 -12.984 96.151 1.00 91.44 210 THR A C 1
ATOM 1490 O O . THR A 1 210 ? -54.161 -12.252 95.386 1.00 91.44 210 THR A O 1
ATOM 1493 N N . ALA A 1 211 ? -54.544 -14.296 96.207 1.00 92.19 211 ALA A N 1
ATOM 1494 C CA . ALA A 1 211 ? -53.587 -14.979 95.339 1.00 92.19 211 ALA A CA 1
ATOM 1495 C C . ALA A 1 211 ? -54.075 -15.025 93.883 1.00 92.19 211 ALA A C 1
ATOM 1497 O O . ALA A 1 211 ? -53.288 -14.762 92.972 1.00 92.19 211 ALA A O 1
ATOM 1498 N N . LYS A 1 212 ? -55.371 -15.281 93.660 1.00 93.38 212 LYS A N 1
ATOM 1499 C CA . LYS A 1 212 ? -55.978 -15.251 92.326 1.00 93.38 212 LYS A CA 1
ATOM 1500 C C . LYS A 1 212 ? -55.950 -13.843 91.731 1.00 93.38 212 LYS A C 1
ATOM 1502 O O . LYS A 1 212 ? -55.540 -13.693 90.589 1.00 93.38 212 LYS A O 1
ATOM 1507 N N . GLU A 1 213 ? -56.291 -12.815 92.506 1.00 93.00 213 GLU A N 1
ATOM 1508 C CA . GLU A 1 213 ? -56.226 -11.413 92.060 1.00 93.00 213 GLU A CA 1
ATOM 1509 C C . GLU A 1 213 ? -54.803 -11.002 91.647 1.00 93.00 213 GLU A C 1
ATOM 1511 O O . GLU A 1 213 ? -54.623 -10.335 90.628 1.00 93.00 213 GLU A O 1
ATOM 1516 N N . LYS A 1 214 ? -53.775 -11.467 92.373 1.00 92.50 214 LYS A N 1
ATOM 1517 C CA . LYS A 1 214 ? -52.367 -11.289 91.977 1.00 92.50 214 LYS A CA 1
ATOM 1518 C C . LYS A 1 214 ? -52.014 -12.054 90.697 1.00 92.50 214 LYS A C 1
ATOM 1520 O O . LYS A 1 214 ? -51.347 -11.488 89.836 1.00 92.50 214 LYS A O 1
ATOM 1525 N N . TYR A 1 215 ? -52.459 -13.304 90.555 1.00 93.94 215 TYR A N 1
ATOM 1526 C CA . TYR A 1 215 ? -52.229 -14.106 89.348 1.00 93.94 215 TYR A CA 1
ATOM 1527 C C . TYR A 1 215 ? -52.886 -13.481 88.108 1.00 93.94 215 TYR A C 1
ATOM 1529 O O . TYR A 1 215 ? -52.219 -13.302 87.091 1.00 93.94 215 TYR A O 1
ATOM 1537 N N . ASP A 1 216 ? -54.160 -13.094 88.207 1.00 94.12 216 ASP A N 1
ATOM 1538 C CA . ASP A 1 216 ? -54.915 -12.461 87.122 1.00 94.12 216 ASP A CA 1
ATOM 1539 C C . ASP A 1 216 ? -54.238 -11.145 86.681 1.00 94.12 216 ASP A C 1
ATOM 1541 O O . ASP A 1 216 ? -54.098 -10.879 85.484 1.00 94.12 216 ASP A O 1
ATOM 1545 N N . ALA A 1 217 ? -53.749 -10.347 87.640 1.00 93.56 217 ALA A N 1
ATOM 1546 C CA . ALA A 1 217 ? -53.018 -9.109 87.370 1.00 93.56 217 ALA A CA 1
ATOM 1547 C C . ALA A 1 217 ? -51.644 -9.345 86.711 1.00 93.56 217 ALA A C 1
ATOM 1549 O O . ALA A 1 217 ? -51.270 -8.609 85.795 1.00 93.56 217 ALA A O 1
ATOM 1550 N N . GLU A 1 218 ? -50.886 -10.363 87.131 1.00 94.75 218 GLU A N 1
ATOM 1551 C CA . GLU A 1 218 ? -49.584 -10.674 86.525 1.00 94.75 218 GLU A CA 1
ATOM 1552 C C . GLU A 1 218 ? -49.736 -11.284 85.123 1.00 94.75 218 GLU A C 1
ATOM 1554 O O . GLU A 1 218 ? -48.981 -10.943 84.211 1.00 94.75 218 GLU A O 1
ATOM 1559 N N . LEU A 1 219 ? -50.774 -12.099 84.905 1.00 94.25 219 LEU A N 1
ATOM 1560 C CA . LEU A 1 219 ? -51.146 -12.616 83.587 1.00 94.25 219 LEU A CA 1
ATOM 1561 C C . LEU A 1 219 ? -51.534 -11.481 82.622 1.00 94.25 219 LEU A C 1
ATOM 1563 O O . LEU A 1 219 ? -51.134 -11.498 81.456 1.00 94.25 219 LEU A O 1
ATOM 1567 N N . ALA A 1 220 ? -52.244 -10.453 83.101 1.00 93.69 220 ALA A N 1
ATOM 1568 C CA . ALA A 1 220 ? -52.550 -9.260 82.310 1.00 93.69 220 ALA A CA 1
ATOM 1569 C C . ALA A 1 220 ? -51.281 -8.482 81.901 1.00 93.69 220 ALA A C 1
ATOM 1571 O O . ALA A 1 220 ? -51.157 -8.074 80.740 1.00 93.69 220 ALA A O 1
ATOM 1572 N N . LYS A 1 221 ? -50.300 -8.331 82.805 1.00 94.69 221 LYS A N 1
ATOM 1573 C CA . LYS A 1 221 ? -48.988 -7.742 82.470 1.00 94.69 221 LYS A CA 1
ATOM 1574 C C . LYS A 1 221 ? -48.224 -8.590 81.454 1.00 94.69 221 LYS A C 1
ATOM 1576 O O . LYS A 1 221 ? -47.720 -8.034 80.482 1.00 94.69 221 LYS A O 1
ATOM 1581 N N . TYR A 1 222 ? -48.167 -9.912 81.642 1.00 95.38 222 TYR A N 1
ATOM 1582 C CA . TYR A 1 222 ? -47.501 -10.831 80.713 1.00 95.38 222 TYR A CA 1
ATOM 1583 C C . TYR A 1 222 ? -48.088 -10.723 79.301 1.00 95.38 222 TYR A C 1
ATOM 1585 O O . TYR A 1 222 ? -47.345 -10.527 78.341 1.00 95.38 222 TYR A O 1
ATOM 1593 N N . ASN A 1 223 ? -49.418 -10.762 79.173 1.00 94.69 223 ASN A N 1
ATOM 1594 C CA . ASN A 1 223 ? -50.096 -10.629 77.883 1.00 94.69 223 ASN A CA 1
ATOM 1595 C C . ASN A 1 223 ? -49.818 -9.265 77.225 1.00 94.69 223 ASN A C 1
ATOM 1597 O O . ASN A 1 223 ? -49.577 -9.201 76.020 1.00 94.69 223 ASN A O 1
ATOM 1601 N N . THR A 1 224 ? -49.772 -8.187 78.017 1.00 95.44 224 THR A N 1
ATOM 1602 C CA . THR A 1 224 ? -49.409 -6.841 77.540 1.00 95.44 224 THR A CA 1
ATOM 1603 C C . THR A 1 224 ? -47.960 -6.790 77.040 1.00 95.44 224 THR A C 1
ATOM 1605 O O . THR A 1 224 ? -47.701 -6.324 75.931 1.00 95.44 224 THR A O 1
ATOM 1608 N N . ALA A 1 225 ? -47.009 -7.322 77.814 1.00 95.62 225 ALA A N 1
ATOM 1609 C CA . ALA A 1 225 ? -45.598 -7.384 77.437 1.00 95.62 225 ALA A CA 1
ATOM 1610 C C . ALA A 1 225 ? -45.367 -8.258 76.193 1.00 95.62 225 ALA A C 1
ATOM 1612 O O . ALA A 1 225 ? -44.585 -7.884 75.316 1.00 95.62 225 ALA A O 1
ATOM 1613 N N . LYS A 1 226 ? -46.089 -9.381 76.068 1.00 95.94 226 LYS A N 1
ATOM 1614 C CA . LYS A 1 226 ? -46.036 -10.239 74.881 1.00 95.94 226 LYS A CA 1
ATOM 1615 C C . LYS A 1 226 ? -46.555 -9.510 73.639 1.00 95.94 226 LYS A C 1
ATOM 1617 O O . LYS A 1 226 ? -45.884 -9.545 72.616 1.00 95.94 226 LYS A O 1
ATOM 1622 N N . ALA A 1 227 ? -47.679 -8.797 73.726 1.00 94.81 227 ALA A N 1
ATOM 1623 C CA . ALA A 1 227 ? -48.208 -8.019 72.601 1.00 94.81 227 ALA A CA 1
ATOM 1624 C C . ALA A 1 227 ? -47.231 -6.920 72.131 1.00 94.81 227 ALA A C 1
ATOM 1626 O O . ALA A 1 227 ? -47.073 -6.701 70.927 1.00 94.81 227 ALA A O 1
ATOM 1627 N N . ILE A 1 228 ? -46.523 -6.271 73.064 1.00 95.81 228 ILE A N 1
ATOM 1628 C CA . ILE A 1 228 ? -45.451 -5.311 72.751 1.00 95.81 228 ILE A CA 1
ATOM 1629 C C . ILE A 1 228 ? -44.276 -6.014 72.052 1.00 95.81 228 ILE A C 1
ATOM 1631 O O . ILE A 1 228 ? -43.806 -5.525 71.024 1.00 95.81 228 ILE A O 1
ATOM 1635 N N . TYR A 1 229 ? -43.829 -7.171 72.556 1.00 96.12 229 TYR A N 1
ATOM 1636 C CA . TYR A 1 229 ? -42.762 -7.964 71.933 1.00 96.12 229 TYR A CA 1
ATOM 1637 C C . TYR A 1 229 ? -43.132 -8.431 70.517 1.00 96.12 229 TYR A C 1
ATOM 1639 O O . TYR A 1 229 ? -42.349 -8.233 69.589 1.00 96.12 229 TYR A O 1
ATOM 1647 N N . ASP A 1 230 ? -44.327 -8.998 70.333 1.00 96.50 230 ASP A N 1
ATOM 1648 C CA . ASP A 1 230 ? -44.818 -9.475 69.036 1.00 96.50 230 ASP A CA 1
ATOM 1649 C C . ASP A 1 230 ? -44.856 -8.319 68.014 1.00 96.50 230 ASP A C 1
ATOM 1651 O O . ASP A 1 230 ? -44.415 -8.474 66.873 1.00 96.50 230 ASP A O 1
ATOM 1655 N N . THR A 1 231 ? -45.297 -7.130 68.447 1.00 96.31 231 THR A N 1
ATOM 1656 C CA . THR A 1 231 ? -45.315 -5.900 67.632 1.00 96.31 231 THR A CA 1
ATOM 1657 C C . THR A 1 231 ? -43.902 -5.428 67.273 1.00 96.31 231 THR A C 1
ATOM 1659 O O . THR A 1 231 ? -43.622 -5.118 66.112 1.00 96.31 231 THR A O 1
ATOM 1662 N N . ALA A 1 232 ? -42.985 -5.396 68.245 1.00 96.56 232 ALA A N 1
ATOM 1663 C CA . ALA A 1 232 ? -41.596 -4.995 68.026 1.00 96.56 232 ALA A CA 1
ATOM 1664 C C . ALA A 1 232 ? -40.862 -5.963 67.083 1.00 96.56 232 ALA A C 1
ATOM 1666 O O . ALA A 1 232 ? -40.132 -5.520 66.193 1.00 96.56 232 ALA A O 1
ATOM 1667 N N . LYS A 1 233 ? -41.104 -7.275 67.218 1.00 96.44 233 LYS A N 1
ATOM 1668 C CA . LYS A 1 233 ? -40.553 -8.290 66.314 1.00 96.44 233 LYS A CA 1
ATOM 1669 C C . LYS A 1 233 ? -41.105 -8.129 64.896 1.00 96.44 233 LYS A C 1
ATOM 1671 O O . LYS A 1 233 ? -40.320 -8.128 63.954 1.00 96.44 233 LYS A O 1
ATOM 1676 N N . ALA A 1 234 ? -42.415 -7.923 64.737 1.00 96.25 234 ALA A N 1
ATOM 1677 C CA . ALA A 1 234 ? -43.018 -7.694 63.423 1.00 96.25 234 ALA A CA 1
ATOM 1678 C C . ALA A 1 234 ? -42.411 -6.470 62.710 1.00 96.25 234 ALA A C 1
ATOM 1680 O O . ALA A 1 234 ? -42.150 -6.529 61.507 1.00 96.25 234 ALA A O 1
ATOM 1681 N N . LYS A 1 235 ? -42.110 -5.388 63.446 1.00 96.19 235 LYS A N 1
ATOM 1682 C CA . LYS A 1 235 ? -41.377 -4.240 62.891 1.00 96.19 235 LYS A CA 1
ATOM 1683 C C . LYS A 1 235 ? -39.924 -4.584 62.532 1.00 96.19 235 LYS A C 1
ATOM 1685 O O . LYS A 1 235 ? -39.490 -4.223 61.443 1.00 96.19 235 LYS A O 1
ATOM 1690 N N . TYR A 1 236 ? -39.191 -5.298 63.389 1.00 96.75 236 TYR A N 1
ATOM 1691 C CA . TYR A 1 236 ? -37.827 -5.744 63.075 1.00 96.75 236 TYR A CA 1
ATOM 1692 C C . TYR A 1 236 ? -37.779 -6.603 61.801 1.00 96.75 236 TYR A C 1
ATOM 1694 O O . TYR A 1 236 ? -36.934 -6.374 60.936 1.00 96.75 236 TYR A O 1
ATOM 1702 N N . ASP A 1 237 ? -38.710 -7.551 61.653 1.00 96.81 237 ASP A N 1
ATOM 1703 C CA . ASP A 1 237 ? -38.794 -8.423 60.479 1.00 96.81 237 ASP A CA 1
ATOM 1704 C C . ASP A 1 237 ? -39.050 -7.603 59.191 1.00 96.81 237 ASP A C 1
ATOM 1706 O O . ASP A 1 237 ? -38.437 -7.872 58.155 1.00 96.81 237 ASP A O 1
ATOM 1710 N N . GLN A 1 238 ? -39.889 -6.558 59.260 1.00 96.50 238 GLN A N 1
ATOM 1711 C CA . GLN A 1 238 ? -40.125 -5.613 58.156 1.00 96.50 238 GLN A CA 1
ATOM 1712 C C . GLN A 1 238 ? -38.897 -4.749 57.831 1.00 96.50 238 GLN A C 1
ATOM 1714 O O . GLN A 1 238 ? -38.513 -4.644 56.664 1.00 96.50 238 GLN A O 1
ATOM 1719 N N . ASP A 1 239 ? -38.269 -4.140 58.841 1.00 96.88 239 ASP A N 1
ATOM 1720 C CA . ASP A 1 239 ? -37.094 -3.279 58.658 1.00 96.88 239 ASP A CA 1
ATOM 1721 C C . ASP A 1 239 ? -35.916 -4.079 58.075 1.00 96.88 239 ASP A C 1
ATOM 1723 O O . ASP A 1 239 ? -35.231 -3.606 57.163 1.00 96.88 239 ASP A O 1
ATOM 1727 N N . LYS A 1 240 ? -35.726 -5.329 58.528 1.00 96.69 240 LYS A N 1
ATOM 1728 C CA . LYS A 1 240 ? -34.731 -6.252 57.969 1.00 96.69 240 LYS A CA 1
ATOM 1729 C C . LYS A 1 240 ? -35.041 -6.601 56.511 1.00 96.69 240 LYS A C 1
ATOM 1731 O O . LYS A 1 240 ? -34.149 -6.506 55.672 1.00 96.69 240 LYS A O 1
ATOM 1736 N N . ALA A 1 241 ? -36.289 -6.952 56.190 1.00 96.19 241 ALA A N 1
ATOM 1737 C CA . ALA A 1 241 ? -36.690 -7.252 54.814 1.00 96.19 241 ALA A CA 1
ATOM 1738 C C . ALA A 1 241 ? -36.484 -6.051 53.869 1.00 96.19 241 ALA A C 1
ATOM 1740 O O . ALA A 1 241 ? -36.115 -6.237 52.707 1.00 96.19 241 ALA A O 1
ATOM 1741 N N . LYS A 1 242 ? -36.657 -4.815 54.366 1.00 96.62 242 LYS A N 1
ATOM 1742 C CA . LYS A 1 242 ? -36.306 -3.606 53.612 1.00 96.62 242 LYS A CA 1
ATOM 1743 C C . LYS A 1 242 ? -34.791 -3.475 53.424 1.00 96.62 242 LYS A C 1
ATOM 1745 O O . LYS A 1 242 ? -34.359 -3.271 52.294 1.00 96.62 242 LYS A O 1
ATOM 1750 N N . TYR A 1 243 ? -33.994 -3.627 54.485 1.00 96.88 243 TYR A N 1
ATOM 1751 C CA . TYR A 1 243 ? -32.528 -3.555 54.408 1.00 96.88 243 TYR A CA 1
ATOM 1752 C C . TYR A 1 243 ? -31.942 -4.572 53.417 1.00 96.88 243 TYR A C 1
ATOM 1754 O O . TYR A 1 243 ? -31.120 -4.208 52.575 1.00 96.88 243 TYR A O 1
ATOM 1762 N N . ASP A 1 244 ? -32.391 -5.830 53.473 1.00 96.75 244 ASP A N 1
ATOM 1763 C CA . ASP A 1 244 ? -31.913 -6.887 52.574 1.00 96.75 244 ASP A CA 1
ATOM 1764 C C . ASP A 1 244 ? -32.215 -6.545 51.100 1.00 96.75 244 ASP A C 1
ATOM 1766 O O . ASP A 1 244 ? -31.376 -6.776 50.224 1.00 96.75 244 ASP A O 1
ATOM 1770 N N . LYS A 1 245 ? -33.373 -5.922 50.825 1.00 96.44 245 LYS A N 1
ATOM 1771 C CA . LYS A 1 245 ? -33.733 -5.428 49.488 1.00 96.44 245 LYS A CA 1
ATOM 1772 C C . LYS A 1 245 ? -32.908 -4.210 49.063 1.00 96.44 245 LYS A C 1
ATOM 1774 O O . LYS A 1 245 ? -32.360 -4.216 47.964 1.00 96.44 245 LYS A O 1
ATOM 1779 N N . ASP A 1 246 ? -32.790 -3.190 49.915 1.00 96.88 246 ASP A N 1
ATOM 1780 C CA . ASP A 1 246 ? -32.001 -1.981 49.632 1.00 96.88 246 ASP A CA 1
ATOM 1781 C C . ASP A 1 246 ? -30.537 -2.342 49.305 1.00 96.88 246 ASP A C 1
ATOM 1783 O O . ASP A 1 246 ? -29.927 -1.765 48.401 1.00 96.88 246 ASP A O 1
ATOM 1787 N N . LYS A 1 247 ? -29.988 -3.341 50.010 1.00 96.69 247 LYS A N 1
ATOM 1788 C CA . LYS A 1 247 ? -28.642 -3.884 49.791 1.00 96.69 247 LYS A CA 1
ATOM 1789 C C . LYS A 1 247 ? -28.509 -4.621 48.455 1.00 96.69 247 LYS A C 1
ATOM 1791 O O . LYS A 1 247 ? -27.516 -4.419 47.759 1.00 96.69 247 LYS A O 1
ATOM 1796 N N . ALA A 1 248 ? -29.491 -5.441 48.077 1.00 96.19 248 ALA A N 1
ATOM 1797 C CA . ALA A 1 248 ? -29.504 -6.100 46.769 1.00 96.19 248 ALA A CA 1
ATOM 1798 C C . ALA A 1 248 ? -29.562 -5.070 45.623 1.00 96.19 248 ALA A C 1
ATOM 1800 O O . ALA A 1 248 ? -28.757 -5.127 44.692 1.00 96.19 248 ALA A O 1
ATOM 1801 N N . ASP A 1 249 ? -30.439 -4.069 45.743 1.00 96.88 249 ASP A N 1
ATOM 1802 C CA . ASP A 1 249 ? -30.552 -2.955 44.797 1.00 96.88 249 ASP A CA 1
ATOM 1803 C C . ASP A 1 249 ? -29.249 -2.135 44.691 1.00 96.88 249 ASP A C 1
ATOM 1805 O O . ASP A 1 249 ? -28.951 -1.596 43.623 1.00 96.88 249 ASP A O 1
ATOM 1809 N N . TYR A 1 250 ? -28.476 -2.008 45.778 1.00 96.56 250 TYR A N 1
ATOM 1810 C CA . TYR A 1 250 ? -27.172 -1.336 45.781 1.00 96.56 250 TYR A CA 1
ATOM 1811 C C . TYR A 1 250 ? -26.105 -2.127 45.010 1.00 96.56 250 TYR A C 1
ATOM 1813 O O . TYR A 1 250 ? -25.467 -1.563 44.118 1.00 96.56 250 TYR A O 1
ATOM 1821 N N . GLU A 1 251 ? -25.932 -3.423 45.292 1.00 97.44 251 GLU A N 1
ATOM 1822 C CA . GLU A 1 251 ? -24.917 -4.236 44.601 1.00 97.44 251 GLU A CA 1
ATOM 1823 C C . GLU A 1 251 ? -25.219 -4.366 43.095 1.00 97.44 251 GLU A C 1
ATOM 1825 O O . GLU A 1 251 ? -24.295 -4.319 42.284 1.00 97.44 251 GLU A O 1
ATOM 1830 N N . VAL A 1 252 ? -26.497 -4.404 42.688 1.00 97.19 252 VAL A N 1
ATOM 1831 C CA . VAL A 1 252 ? -26.893 -4.352 41.264 1.00 97.19 252 VAL A CA 1
ATOM 1832 C C . VAL A 1 252 ? -26.488 -3.025 40.605 1.00 97.19 252 VAL A C 1
ATOM 1834 O O . VAL A 1 252 ? -25.930 -3.029 39.506 1.00 97.19 252 VAL A O 1
ATOM 1837 N N . LYS A 1 253 ? -26.717 -1.880 41.266 1.00 96.88 253 LYS A N 1
ATOM 1838 C CA . LYS A 1 253 ? -26.319 -0.553 40.746 1.00 96.88 253 LYS A CA 1
ATOM 1839 C C . LYS A 1 253 ? -24.799 -0.423 40.631 1.00 96.88 253 LYS A C 1
ATOM 1841 O O . LYS A 1 253 ? -24.305 0.083 39.626 1.00 96.88 253 LYS A O 1
ATOM 1846 N N . LYS A 1 25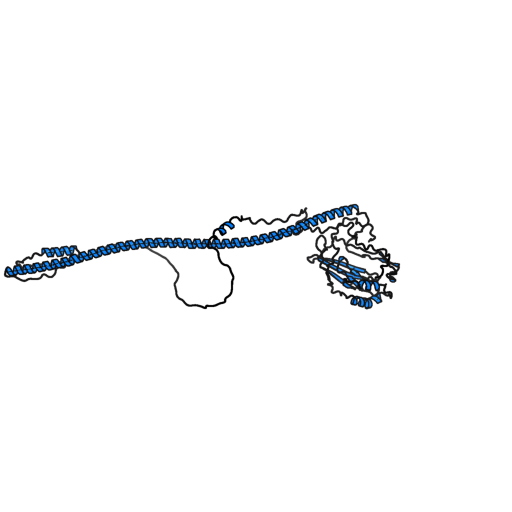4 ? -24.064 -0.925 41.623 1.00 97.00 254 LYS A N 1
ATOM 1847 C CA . LYS A 1 254 ? -22.595 -0.965 41.651 1.00 97.00 254 LYS A CA 1
ATOM 1848 C C . LYS A 1 254 ? -22.022 -1.860 40.546 1.00 97.00 254 LYS A C 1
ATOM 1850 O O . LYS A 1 254 ? -21.123 -1.430 39.831 1.00 97.00 254 LYS A O 1
ATOM 1855 N N . ALA A 1 255 ? -22.585 -3.053 40.340 1.00 96.50 255 ALA A N 1
ATOM 1856 C CA . ALA A 1 255 ? -22.193 -3.941 39.245 1.00 96.50 255 ALA A CA 1
ATOM 1857 C C . ALA A 1 255 ? -22.436 -3.306 37.864 1.00 96.50 255 ALA A C 1
ATOM 1859 O O . ALA A 1 255 ? -21.587 -3.422 36.980 1.00 96.50 255 ALA A O 1
ATOM 1860 N N . LYS A 1 256 ? -23.552 -2.580 37.683 1.00 97.00 256 LYS A N 1
ATOM 1861 C CA . LYS A 1 256 ? -23.794 -1.812 36.454 1.00 97.00 256 LYS A CA 1
ATOM 1862 C C . LYS A 1 256 ? -22.791 -0.666 36.271 1.00 97.00 256 LYS A C 1
ATOM 1864 O O . LYS A 1 256 ? -22.291 -0.500 35.165 1.00 97.00 256 LYS A O 1
ATOM 1869 N N . PHE A 1 257 ? -22.467 0.083 37.327 1.00 96.06 257 PHE A N 1
ATOM 1870 C CA . PHE A 1 257 ? -21.502 1.185 37.253 1.00 96.06 257 PHE A CA 1
ATOM 1871 C C . PHE A 1 257 ? -20.113 0.728 36.777 1.00 96.06 257 PHE A C 1
ATOM 1873 O O . PHE A 1 257 ? -19.562 1.334 35.861 1.00 96.06 257 PHE A O 1
ATOM 1880 N N . GLU A 1 258 ? -19.565 -0.361 37.331 1.00 96.81 258 GLU A N 1
ATOM 1881 C CA . GLU A 1 258 ? -18.256 -0.871 36.883 1.00 96.81 258 GLU A CA 1
ATOM 1882 C C . GLU A 1 258 ? -18.297 -1.402 35.437 1.00 96.81 258 GLU A C 1
ATOM 1884 O O . GLU A 1 258 ? -17.315 -1.263 34.709 1.00 96.81 258 GLU A O 1
ATOM 1889 N N . LEU A 1 259 ? -19.432 -1.951 34.982 1.00 96.06 259 LEU A N 1
ATOM 1890 C CA . LEU A 1 259 ? -19.618 -2.380 33.589 1.00 96.06 259 LEU A CA 1
ATOM 1891 C C . LEU A 1 259 ? -19.664 -1.175 32.634 1.00 96.06 259 LEU A C 1
ATOM 1893 O O . LEU A 1 259 ? -18.935 -1.153 31.643 1.00 96.06 259 LEU A O 1
ATOM 1897 N N . ASP A 1 260 ? -20.465 -0.154 32.953 1.00 96.88 260 ASP A N 1
ATOM 1898 C CA . ASP A 1 260 ? -20.575 1.076 32.155 1.00 96.88 260 ASP A CA 1
ATOM 1899 C C . ASP A 1 260 ? -19.221 1.810 32.066 1.00 96.88 260 ASP A C 1
ATOM 1901 O O . ASP A 1 260 ? -18.835 2.296 31.001 1.00 96.88 260 ASP A O 1
ATOM 1905 N N . LYS A 1 261 ? -18.455 1.827 33.165 1.00 95.69 261 LYS A N 1
ATOM 1906 C CA . LYS A 1 261 ? -17.088 2.362 33.221 1.00 95.69 261 LYS A CA 1
ATOM 1907 C C . LYS A 1 261 ? -16.108 1.557 32.358 1.00 95.69 261 LYS A C 1
ATOM 1909 O O . LYS A 1 261 ? -15.378 2.147 31.566 1.00 95.69 261 LYS A O 1
ATOM 1914 N N . ALA A 1 262 ? -16.112 0.226 32.454 1.00 96.06 262 ALA A N 1
ATOM 1915 C CA . ALA A 1 262 ? -15.250 -0.624 31.629 1.00 96.06 262 ALA A CA 1
ATOM 1916 C C . ALA A 1 262 ? -15.559 -0.481 30.124 1.00 96.06 262 ALA A C 1
ATOM 1918 O O . ALA A 1 262 ? -14.651 -0.529 29.292 1.00 96.06 262 ALA A O 1
ATOM 1919 N N . GLN A 1 263 ? -16.828 -0.257 29.765 1.00 95.12 263 GLN A N 1
ATOM 1920 C CA . GLN A 1 263 ? -17.232 0.057 28.395 1.00 95.12 263 GLN A CA 1
ATOM 1921 C C . GLN A 1 263 ? -16.680 1.419 27.938 1.00 95.12 263 GLN A C 1
ATOM 1923 O O . GLN A 1 263 ? -16.102 1.508 26.853 1.00 95.12 263 GLN A O 1
ATOM 1928 N N . TYR A 1 264 ? -16.782 2.457 28.777 1.00 95.62 264 TYR A N 1
ATOM 1929 C CA . TYR A 1 264 ? -16.213 3.782 28.501 1.00 95.62 264 TYR A CA 1
ATOM 1930 C C . TYR A 1 264 ? -14.694 3.730 28.263 1.00 95.62 264 TYR A C 1
ATOM 1932 O O . TYR A 1 264 ? -14.208 4.291 27.281 1.00 95.62 264 TYR A O 1
ATOM 1940 N N . GLU A 1 265 ? -13.942 2.998 29.091 1.00 95.94 265 GLU A N 1
ATOM 1941 C CA . GLU A 1 265 ? -12.489 2.825 28.931 1.00 95.94 265 GLU A CA 1
ATOM 1942 C C . GLU A 1 265 ? -12.124 2.132 27.595 1.00 95.94 265 GLU A C 1
ATOM 1944 O O . GLU A 1 265 ? -11.161 2.525 26.922 1.00 95.94 265 GLU A O 1
ATOM 1949 N N . GLN A 1 266 ? -12.927 1.160 27.138 1.00 94.75 266 GLN A N 1
ATOM 1950 C CA . GLN A 1 266 ? -12.753 0.555 25.810 1.00 94.75 266 GLN A CA 1
ATOM 1951 C C . GLN A 1 266 ? -13.054 1.525 24.663 1.00 94.75 266 GLN A C 1
ATOM 1953 O O . GLN A 1 266 ? -12.321 1.545 23.672 1.00 94.75 266 GLN A O 1
ATOM 1958 N N . ASP A 1 267 ? -14.132 2.304 24.750 1.00 94.88 267 ASP A N 1
ATOM 1959 C CA . ASP A 1 267 ? -14.529 3.217 23.673 1.00 94.88 267 ASP A CA 1
ATOM 1960 C C . ASP A 1 267 ? -13.597 4.433 23.577 1.00 94.88 267 ASP A C 1
ATOM 1962 O O . ASP A 1 267 ? -13.245 4.848 22.470 1.00 94.88 267 ASP A O 1
ATOM 1966 N N . LEU A 1 268 ? -13.067 4.906 24.708 1.00 95.56 268 LEU A N 1
ATOM 1967 C CA . LEU A 1 268 ? -11.982 5.887 24.760 1.00 95.56 268 LEU A CA 1
ATOM 1968 C C . LEU A 1 268 ? -10.707 5.360 24.072 1.00 95.56 268 LEU A C 1
ATOM 1970 O O . LEU A 1 268 ? -10.070 6.073 23.293 1.00 95.56 268 LEU A O 1
ATOM 1974 N N . THR A 1 269 ? -10.372 4.082 24.282 1.00 95.75 269 THR A N 1
ATOM 1975 C CA . THR A 1 269 ? -9.239 3.419 23.610 1.00 95.75 269 THR A CA 1
ATOM 1976 C C . THR A 1 269 ? -9.444 3.341 22.089 1.00 95.75 269 THR A C 1
ATOM 1978 O O . THR A 1 269 ? -8.531 3.659 21.320 1.00 95.75 269 THR A O 1
ATOM 1981 N N . LYS A 1 270 ? -10.656 2.988 21.631 1.00 95.12 270 LYS A N 1
ATOM 1982 C CA . LYS A 1 270 ? -11.023 2.981 20.199 1.00 95.12 270 LYS A CA 1
ATOM 1983 C C . LYS A 1 270 ? -10.941 4.386 19.592 1.00 95.12 270 LYS A C 1
ATOM 1985 O O . LYS A 1 270 ? -10.422 4.538 18.487 1.00 95.12 270 LYS A O 1
ATOM 1990 N N . TYR A 1 271 ? -11.405 5.406 20.317 1.00 95.75 271 TYR A N 1
ATOM 1991 C CA . TYR A 1 271 ? -11.359 6.804 19.889 1.00 95.75 271 TYR A CA 1
ATOM 1992 C C . TYR A 1 271 ? -9.924 7.295 19.655 1.00 95.75 271 TYR A C 1
ATOM 1994 O O . TYR A 1 271 ? -9.636 7.818 18.577 1.00 95.75 271 TYR A O 1
ATOM 2002 N N . TYR A 1 272 ? -8.997 7.073 20.594 1.00 95.31 272 TYR A N 1
ATOM 2003 C CA . TYR A 1 272 ? -7.602 7.490 20.401 1.00 95.31 272 TYR A CA 1
ATOM 2004 C C . TYR A 1 272 ? -6.910 6.741 19.252 1.00 95.31 272 TYR A C 1
ATOM 2006 O O . TYR A 1 272 ? -6.168 7.363 18.489 1.00 95.31 272 TYR A O 1
ATOM 2014 N N . ALA A 1 273 ? -7.200 5.450 19.054 1.00 93.62 273 ALA A N 1
ATOM 2015 C CA . ALA A 1 273 ? -6.696 4.698 17.903 1.00 93.62 273 ALA A CA 1
ATOM 2016 C C . ALA A 1 273 ? -7.231 5.249 16.562 1.00 93.62 273 ALA A C 1
ATOM 2018 O O . ALA A 1 273 ? -6.467 5.423 15.609 1.00 93.62 273 ALA A O 1
ATOM 2019 N N . ALA A 1 274 ? -8.525 5.581 16.494 1.00 93.88 274 ALA A N 1
ATOM 2020 C CA . ALA A 1 274 ? -9.139 6.194 15.316 1.00 93.88 274 ALA A CA 1
ATOM 2021 C C . ALA A 1 274 ? -8.584 7.603 15.037 1.00 93.88 274 ALA A C 1
ATOM 2023 O O . ALA A 1 274 ? -8.281 7.926 13.887 1.00 93.88 274 ALA A O 1
ATOM 2024 N N . LYS A 1 275 ? -8.386 8.417 16.084 1.00 94.25 275 LYS A N 1
ATOM 2025 C CA . LYS A 1 275 ? -7.780 9.752 15.990 1.00 94.25 275 LYS A CA 1
ATOM 2026 C C . LYS A 1 275 ? -6.349 9.687 15.448 1.00 94.25 275 LYS A C 1
ATOM 2028 O O . LYS A 1 275 ? -6.049 10.381 14.481 1.00 94.25 275 LYS A O 1
ATOM 2033 N N . ALA A 1 276 ? -5.505 8.811 15.995 1.00 94.12 276 ALA A N 1
ATOM 2034 C CA . ALA A 1 276 ? -4.129 8.635 15.526 1.00 94.12 276 ALA A CA 1
ATOM 2035 C C . ALA A 1 276 ? -4.065 8.172 14.056 1.00 94.12 276 ALA A C 1
ATOM 2037 O O . ALA A 1 276 ? -3.190 8.608 13.304 1.00 94.12 276 ALA A O 1
ATOM 2038 N N . LYS A 1 277 ? -5.018 7.336 13.610 1.00 92.38 277 LYS A N 1
ATOM 2039 C CA . LYS A 1 277 ? -5.141 6.979 12.189 1.00 92.38 277 LYS A CA 1
ATOM 2040 C C . LYS A 1 277 ? -5.526 8.192 11.333 1.00 92.38 277 LYS A C 1
ATOM 2042 O O . LYS A 1 277 ? -4.862 8.440 10.334 1.00 92.38 277 LYS A O 1
ATOM 2047 N N . TYR A 1 278 ? -6.546 8.957 11.731 1.00 91.56 278 TYR A N 1
ATOM 2048 C CA . TYR A 1 278 ? -6.981 10.164 11.014 1.00 91.56 278 TYR A CA 1
ATOM 2049 C C . TYR A 1 278 ? -5.854 11.205 10.891 1.00 91.56 278 TYR A C 1
ATOM 2051 O O . TYR A 1 278 ? -5.663 11.776 9.821 1.00 91.56 278 TYR A O 1
ATOM 2059 N N . GLU A 1 279 ? -5.075 11.425 11.954 1.00 93.06 279 GLU A N 1
ATOM 2060 C CA . GLU A 1 279 ? -3.942 12.361 11.946 1.00 93.06 279 GLU A CA 1
ATOM 2061 C C . GLU A 1 279 ? -2.847 11.928 10.957 1.00 93.06 279 GLU A C 1
ATOM 2063 O O . GLU A 1 279 ? -2.309 12.769 10.233 1.00 93.06 279 GLU A O 1
ATOM 2068 N N . LYS A 1 280 ? -2.580 10.618 10.846 1.00 91.00 280 LYS A N 1
ATOM 2069 C CA . LYS A 1 280 ? -1.688 10.076 9.812 1.00 91.00 280 LYS A CA 1
ATOM 2070 C C . LYS A 1 280 ? -2.279 10.220 8.405 1.00 91.00 280 LYS A C 1
ATOM 2072 O O . LYS A 1 280 ? -1.604 10.750 7.526 1.00 91.00 280 LYS A O 1
ATOM 2077 N N . ASP A 1 281 ? -3.518 9.772 8.193 1.00 85.12 281 ASP A N 1
ATOM 2078 C CA . ASP A 1 281 ? -4.192 9.828 6.887 1.00 85.12 281 ASP A CA 1
ATOM 2079 C C . ASP A 1 281 ? -4.233 11.274 6.344 1.00 85.12 281 ASP A C 1
ATOM 2081 O O . ASP A 1 281 ? -4.064 11.505 5.146 1.00 85.12 281 ASP A O 1
ATOM 2085 N N . LEU A 1 282 ? -4.417 12.261 7.231 1.00 89.31 282 LEU A N 1
ATOM 2086 C CA . LEU A 1 282 ? -4.400 13.687 6.906 1.00 89.31 282 LEU A CA 1
ATOM 2087 C C . LEU A 1 282 ? -3.002 14.189 6.506 1.00 89.31 282 LEU A C 1
ATOM 2089 O O . LEU A 1 282 ? -2.892 14.984 5.573 1.00 89.31 282 LEU A O 1
ATOM 2093 N N . ALA A 1 283 ? -1.939 13.730 7.172 1.00 89.56 283 ALA A N 1
ATOM 2094 C CA . ALA A 1 283 ? -0.565 14.071 6.802 1.00 89.56 283 ALA A CA 1
ATOM 2095 C C . ALA A 1 283 ? -0.191 13.493 5.424 1.00 89.56 283 ALA A C 1
ATOM 2097 O O . ALA A 1 283 ? 0.313 14.225 4.567 1.00 89.56 283 ALA A O 1
ATOM 2098 N N . ASP A 1 284 ? -0.517 12.218 5.181 1.00 79.12 284 ASP A N 1
ATOM 2099 C CA . ASP A 1 284 ? -0.312 11.553 3.888 1.00 79.12 284 ASP A CA 1
ATOM 2100 C C . ASP A 1 284 ? -1.116 12.260 2.768 1.00 79.12 284 ASP A C 1
ATOM 2102 O O . ASP A 1 284 ? -0.589 12.506 1.678 1.00 79.12 284 ASP A O 1
ATOM 2106 N N . TYR A 1 285 ? -2.358 12.686 3.050 1.00 83.38 285 TYR A N 1
ATOM 2107 C CA . TYR A 1 285 ? -3.184 13.483 2.131 1.00 83.38 285 TYR A CA 1
ATOM 2108 C C . TYR A 1 285 ? -2.550 14.842 1.775 1.00 83.38 285 TYR A C 1
ATOM 2110 O O . TYR A 1 285 ? -2.519 15.209 0.600 1.00 83.38 285 TYR A O 1
ATOM 2118 N N . ILE A 1 286 ? -2.015 15.588 2.751 1.00 88.00 286 ILE A N 1
ATOM 2119 C CA . ILE A 1 286 ? -1.397 16.907 2.506 1.00 88.00 286 ILE A CA 1
ATOM 2120 C C . ILE A 1 286 ? -0.170 16.776 1.590 1.00 88.00 286 ILE A C 1
ATOM 2122 O O . ILE A 1 286 ? -0.001 17.572 0.662 1.00 88.00 286 ILE A O 1
ATOM 2126 N N . VAL A 1 287 ? 0.656 15.743 1.794 1.00 83.31 287 VAL A N 1
ATOM 2127 C CA . VAL A 1 287 ? 1.808 15.448 0.923 1.00 83.31 287 VAL A CA 1
ATOM 2128 C C . VAL A 1 287 ? 1.351 15.078 -0.493 1.00 83.31 287 VAL A C 1
ATOM 2130 O O . VAL A 1 287 ? 1.920 15.571 -1.472 1.00 83.31 287 VAL A O 1
ATOM 2133 N N . ALA A 1 288 ? 0.297 14.264 -0.623 1.00 75.81 288 ALA A N 1
ATOM 2134 C CA . ALA A 1 288 ? -0.277 13.902 -1.918 1.00 75.81 288 ALA A CA 1
ATOM 2135 C C . ALA A 1 288 ? -0.861 15.118 -2.666 1.00 75.81 288 ALA A C 1
ATOM 2137 O O . ALA A 1 288 ? -0.606 15.271 -3.862 1.00 75.81 288 ALA A O 1
ATOM 2138 N N . GLN A 1 289 ? -1.576 16.014 -1.974 1.00 81.19 289 GLN A N 1
ATOM 2139 C CA . GLN A 1 289 ? -2.122 17.241 -2.566 1.00 81.19 289 GLN A CA 1
ATOM 2140 C C . GLN A 1 289 ? -1.005 18.172 -3.060 1.00 81.19 289 GLN A C 1
ATOM 2142 O O . GLN A 1 289 ? -1.043 18.606 -4.212 1.00 81.19 289 GLN A O 1
ATOM 2147 N N . ALA A 1 290 ? 0.023 18.427 -2.242 1.00 81.94 290 ALA A N 1
ATOM 2148 C CA . ALA A 1 290 ? 1.153 19.271 -2.638 1.00 81.94 290 ALA A CA 1
ATOM 2149 C C . ALA A 1 290 ? 1.896 18.709 -3.866 1.00 81.94 290 ALA A C 1
ATOM 2151 O O . ALA A 1 290 ? 2.289 19.462 -4.762 1.00 81.94 290 ALA A O 1
ATOM 2152 N N . LYS A 1 291 ? 2.037 17.377 -3.957 1.00 78.62 291 LYS A N 1
ATOM 2153 C CA . LYS A 1 291 ? 2.568 16.721 -5.157 1.00 78.62 291 LYS A CA 1
ATOM 2154 C C . LYS A 1 291 ? 1.642 16.888 -6.369 1.00 78.62 291 LYS A C 1
ATOM 2156 O O . LYS A 1 291 ? 2.139 17.198 -7.447 1.00 78.62 291 LYS A O 1
ATOM 2161 N N . TYR A 1 292 ? 0.332 16.697 -6.218 1.00 75.12 292 TYR A N 1
ATOM 2162 C CA . TYR A 1 292 ? -0.630 16.862 -7.314 1.00 75.12 292 TYR A CA 1
ATOM 2163 C C . TYR A 1 292 ? -0.620 18.290 -7.881 1.00 75.12 292 TYR A C 1
ATOM 2165 O O . TYR A 1 292 ? -0.554 18.474 -9.096 1.00 75.12 292 TYR A O 1
ATOM 2173 N N . GLU A 1 293 ? -0.619 19.305 -7.015 1.00 81.31 293 GLU A N 1
ATOM 2174 C CA . GLU A 1 293 ? -0.554 20.710 -7.431 1.00 81.31 293 GLU A CA 1
ATOM 2175 C C . GLU A 1 293 ? 0.744 21.020 -8.191 1.00 81.31 293 GLU A C 1
ATOM 2177 O O . GLU A 1 293 ? 0.714 21.733 -9.199 1.00 81.31 293 GLU A O 1
ATOM 2182 N N . LYS A 1 294 ? 1.871 20.430 -7.771 1.00 82.19 294 LYS A N 1
ATOM 2183 C CA . LYS A 1 294 ? 3.158 20.552 -8.465 1.00 82.19 294 LYS A CA 1
ATOM 2184 C C . LYS A 1 294 ? 3.169 19.835 -9.822 1.00 82.19 294 LYS A C 1
ATOM 2186 O O . LYS A 1 294 ? 3.521 20.459 -10.823 1.00 82.19 294 LYS A O 1
ATOM 2191 N N . ASP A 1 295 ? 2.724 18.581 -9.884 1.00 75.62 295 ASP A N 1
ATOM 2192 C CA . ASP A 1 295 ? 2.608 17.817 -11.136 1.00 75.62 295 ASP A CA 1
ATOM 2193 C C . ASP A 1 295 ? 1.685 18.534 -12.147 1.00 75.62 295 ASP A C 1
ATOM 2195 O O . ASP A 1 295 ? 1.974 18.566 -13.345 1.00 75.62 295 ASP A O 1
ATOM 2199 N N . LEU A 1 296 ? 0.605 19.172 -11.674 1.00 76.88 296 LEU A N 1
ATOM 2200 C CA . LEU A 1 296 ? -0.324 19.954 -12.497 1.00 76.88 296 LEU A CA 1
ATOM 2201 C C . LEU A 1 296 ? 0.298 21.257 -13.031 1.00 76.88 296 LEU A C 1
ATOM 2203 O O . LEU A 1 296 ? 0.013 21.647 -14.168 1.00 76.88 296 LEU A O 1
ATOM 2207 N N . GLN A 1 297 ? 1.136 21.939 -12.244 1.00 80.31 297 GLN A N 1
ATOM 2208 C CA . GLN A 1 297 ? 1.909 23.095 -12.718 1.00 80.31 297 GLN A CA 1
ATOM 2209 C C . GLN A 1 297 ? 2.911 22.679 -13.802 1.00 80.31 297 GLN A C 1
ATOM 2211 O O . GLN A 1 297 ? 2.961 23.308 -14.861 1.00 80.31 297 GLN A O 1
ATOM 2216 N N . ASP A 1 298 ? 3.652 21.593 -13.574 1.00 78.00 298 ASP A N 1
ATOM 2217 C CA . ASP A 1 298 ? 4.668 21.107 -14.511 1.00 78.00 298 ASP A CA 1
ATOM 2218 C C . ASP A 1 298 ? 4.042 20.574 -15.810 1.00 78.00 298 ASP A C 1
ATOM 2220 O O . ASP A 1 298 ? 4.556 20.849 -16.895 1.00 78.00 298 ASP A O 1
ATOM 2224 N N . TYR A 1 299 ? 2.870 19.931 -15.740 1.00 76.81 299 TYR A N 1
ATOM 2225 C CA . TYR A 1 299 ? 2.075 19.575 -16.920 1.00 76.81 299 TYR A CA 1
ATOM 2226 C C . TYR A 1 299 ? 1.651 20.808 -17.738 1.00 76.81 299 TYR A C 1
ATOM 2228 O O . TYR A 1 299 ? 1.831 20.833 -18.957 1.00 76.81 299 TYR A O 1
ATOM 2236 N N . LYS A 1 300 ? 1.123 21.855 -17.085 1.00 81.62 300 LYS A N 1
ATOM 2237 C CA . LYS A 1 300 ? 0.717 23.104 -17.761 1.00 81.62 300 LYS A CA 1
ATOM 2238 C C . LYS A 1 300 ? 1.911 23.817 -18.406 1.00 81.62 300 LYS A C 1
ATOM 2240 O O . LYS A 1 300 ? 1.783 24.324 -19.521 1.00 81.62 300 LYS A O 1
ATOM 2245 N N . ALA A 1 301 ? 3.069 23.819 -17.743 1.00 82.12 301 ALA A N 1
ATOM 2246 C CA . ALA A 1 301 ? 4.310 24.356 -18.295 1.00 82.12 301 ALA A CA 1
ATOM 2247 C C . ALA A 1 301 ? 4.780 23.554 -19.523 1.00 82.12 301 ALA A C 1
ATOM 2249 O O . ALA A 1 301 ? 5.008 24.145 -20.580 1.00 82.12 301 ALA A O 1
ATOM 2250 N N . ALA A 1 302 ? 4.835 22.221 -19.423 1.00 79.31 302 ALA A N 1
ATOM 2251 C CA . ALA A 1 302 ? 5.229 21.338 -20.521 1.00 79.31 302 ALA A CA 1
ATOM 2252 C C . ALA A 1 302 ? 4.289 21.446 -21.735 1.00 79.31 302 ALA A C 1
ATOM 2254 O O . ALA A 1 302 ? 4.757 21.442 -22.872 1.00 79.31 302 ALA A O 1
ATOM 2255 N N . LEU A 1 303 ? 2.979 21.607 -21.516 1.00 80.12 303 LEU A N 1
ATOM 2256 C CA . LEU A 1 303 ? 2.000 21.824 -22.586 1.00 80.12 303 LEU A CA 1
ATOM 2257 C C . LEU A 1 303 ? 2.236 23.157 -23.310 1.00 80.12 303 LEU A C 1
ATOM 2259 O O . LEU A 1 303 ? 2.230 23.204 -24.539 1.00 80.12 303 LEU A O 1
ATOM 2263 N N . ALA A 1 304 ? 2.509 24.227 -22.560 1.00 85.94 304 ALA A N 1
ATOM 2264 C CA . ALA A 1 304 ? 2.813 25.538 -23.125 1.00 85.94 304 ALA A CA 1
ATOM 2265 C C . ALA A 1 304 ? 4.208 25.605 -23.788 1.00 85.94 304 ALA A C 1
ATOM 2267 O O . ALA A 1 304 ? 4.426 26.435 -24.674 1.00 85.94 304 ALA A O 1
ATOM 2268 N N . GLU A 1 305 ? 5.168 24.770 -23.383 1.00 86.25 305 GLU A N 1
ATOM 2269 C CA . GLU A 1 305 ? 6.437 24.592 -24.102 1.00 86.25 305 GLU A CA 1
ATOM 2270 C C . GLU A 1 305 ? 6.221 23.805 -25.400 1.00 86.25 305 GLU A C 1
ATOM 2272 O O . GLU A 1 305 ? 6.643 24.260 -26.464 1.00 86.25 305 GLU A O 1
ATOM 2277 N N . TRP A 1 306 ? 5.525 22.668 -25.334 1.00 84.69 306 TRP A N 1
ATOM 2278 C CA . TRP A 1 306 ? 5.231 21.823 -26.490 1.00 84.69 306 TRP A CA 1
ATOM 2279 C C . TRP A 1 306 ? 4.489 22.595 -27.589 1.00 84.69 306 TRP A C 1
ATOM 2281 O O . TRP A 1 306 ? 4.951 22.618 -28.727 1.00 84.69 306 TRP A O 1
ATOM 2291 N N . GLU A 1 307 ? 3.411 23.311 -27.257 1.00 87.50 307 GLU A N 1
ATOM 2292 C CA . GLU A 1 307 ? 2.589 24.033 -28.241 1.00 87.50 307 GLU A CA 1
ATOM 2293 C C . GLU A 1 307 ? 3.399 25.071 -29.044 1.00 87.50 307 GLU A C 1
ATOM 2295 O O . GLU A 1 307 ? 3.212 25.217 -30.251 1.00 87.50 307 GLU A O 1
ATOM 2300 N N . ARG A 1 308 ? 4.375 25.733 -28.402 1.00 91.62 308 ARG A N 1
ATOM 2301 C CA . ARG A 1 308 ? 5.275 26.723 -29.031 1.00 91.62 308 ARG A CA 1
ATOM 2302 C C . ARG A 1 308 ? 6.400 26.109 -29.874 1.00 91.62 308 ARG A C 1
ATOM 2304 O O . ARG A 1 308 ? 7.118 26.839 -30.564 1.00 91.62 308 ARG A O 1
ATOM 2311 N N . ASN A 1 309 ? 6.617 24.798 -29.778 1.00 86.81 309 ASN A N 1
ATOM 2312 C CA . ASN A 1 309 ? 7.798 24.128 -30.325 1.00 86.81 309 ASN A CA 1
ATOM 2313 C C . ASN A 1 309 ? 7.500 22.853 -31.137 1.00 86.81 309 ASN A C 1
ATOM 2315 O O . ASN A 1 309 ? 8.406 22.364 -31.803 1.00 86.81 309 ASN A O 1
ATOM 2319 N N . LYS A 1 310 ? 6.255 22.357 -31.177 1.00 85.38 310 LYS A N 1
ATOM 2320 C CA . LYS A 1 310 ? 5.817 21.118 -31.862 1.00 85.38 310 LYS A CA 1
ATOM 2321 C C . LYS A 1 310 ? 6.172 20.983 -33.352 1.00 85.38 310 LYS A C 1
ATOM 2323 O O . LYS A 1 310 ? 6.104 19.880 -33.885 1.00 85.38 310 LYS A O 1
ATOM 2328 N N . ASN A 1 311 ? 6.589 22.073 -34.002 1.00 89.75 311 ASN A N 1
ATOM 2329 C CA . ASN A 1 311 ? 7.041 22.127 -35.401 1.00 89.75 311 ASN A CA 1
ATOM 2330 C C . ASN A 1 311 ? 8.575 22.287 -35.552 1.00 89.75 311 ASN A C 1
ATOM 2332 O O . ASN A 1 311 ? 9.054 22.554 -36.650 1.00 89.75 311 ASN A O 1
ATOM 2336 N N . LYS A 1 312 ? 9.346 22.190 -34.460 1.00 88.75 312 LYS A N 1
ATOM 2337 C CA . LYS A 1 312 ? 10.815 22.321 -34.431 1.00 88.75 312 LYS A CA 1
ATOM 2338 C C . LYS A 1 312 ? 11.476 20.970 -34.176 1.00 88.75 312 LYS A C 1
ATOM 2340 O O . LYS A 1 312 ? 10.857 20.086 -33.583 1.00 88.75 312 LYS A O 1
ATOM 2345 N N . ASP A 1 313 ? 12.740 20.847 -34.570 1.00 87.88 313 ASP A N 1
ATOM 2346 C CA . ASP A 1 313 ? 13.564 19.657 -34.341 1.00 87.88 313 ASP A CA 1
ATOM 2347 C C . ASP A 1 313 ? 13.595 19.235 -32.865 1.00 87.88 313 ASP A C 1
ATOM 2349 O O . ASP A 1 313 ? 13.678 20.063 -31.955 1.00 87.88 313 ASP A O 1
ATOM 2353 N N . GLY A 1 314 ? 13.536 17.924 -32.630 1.00 83.69 314 GLY A N 1
ATOM 2354 C CA . GLY A 1 314 ? 13.480 17.315 -31.301 1.00 83.69 314 GLY A CA 1
ATOM 2355 C C . GLY A 1 314 ? 12.071 17.156 -30.721 1.00 83.69 314 GLY A C 1
ATOM 2356 O O . GLY A 1 314 ? 11.910 16.328 -29.829 1.00 83.69 314 GLY A O 1
ATOM 2357 N N . TYR A 1 315 ? 11.061 17.859 -31.248 1.00 83.06 315 TYR A N 1
ATOM 2358 C CA . TYR A 1 315 ? 9.672 17.787 -30.774 1.00 83.06 315 TYR A CA 1
ATOM 2359 C C . TYR A 1 315 ? 8.807 16.820 -31.595 1.00 83.06 315 TYR A C 1
ATOM 2361 O O . TYR A 1 315 ? 9.103 16.506 -32.749 1.00 83.06 315 TYR A O 1
ATOM 2369 N N . ILE A 1 316 ? 7.706 16.362 -30.995 1.00 84.94 316 ILE A N 1
ATOM 2370 C CA . ILE A 1 316 ? 6.658 15.563 -31.646 1.00 84.94 316 ILE A CA 1
ATOM 2371 C C . ILE A 1 316 ? 5.481 16.479 -32.014 1.00 84.94 316 ILE A C 1
ATOM 2373 O O . ILE A 1 316 ? 5.072 17.314 -31.213 1.00 84.94 316 ILE A O 1
ATOM 2377 N N . THR A 1 317 ? 4.906 16.306 -33.206 1.00 81.44 317 THR A N 1
ATOM 2378 C CA . THR A 1 317 ? 3.797 17.136 -33.728 1.00 81.44 317 THR A CA 1
ATOM 2379 C C . THR A 1 317 ? 2.424 16.831 -33.120 1.00 81.44 317 THR A C 1
ATOM 2381 O O . THR A 1 317 ? 1.519 17.659 -33.194 1.00 81.44 317 THR A O 1
ATOM 2384 N N . GLN A 1 318 ? 2.247 15.650 -32.523 1.00 84.94 318 GLN A N 1
ATOM 2385 C CA . GLN A 1 318 ? 1.007 15.211 -31.870 1.00 84.94 318 GLN A CA 1
ATOM 2386 C C . GLN A 1 318 ? 1.059 15.485 -30.362 1.00 84.94 318 GLN A C 1
ATOM 2388 O O . GLN A 1 318 ? 2.061 15.175 -29.718 1.00 84.94 318 GLN A O 1
ATOM 2393 N N . GLN A 1 319 ? -0.031 16.003 -29.787 1.00 84.31 319 GLN A N 1
ATOM 2394 C CA . GLN A 1 319 ? -0.154 16.164 -28.337 1.00 84.31 319 GLN A CA 1
ATOM 2395 C C . GLN A 1 319 ? -0.250 14.779 -27.689 1.00 84.31 319 GLN A C 1
ATOM 2397 O O . GLN A 1 319 ? -1.254 14.085 -27.842 1.00 84.31 319 GLN A O 1
ATOM 2402 N N . LEU A 1 320 ? 0.805 14.361 -26.991 1.00 81.81 320 LEU A N 1
ATOM 2403 C CA . LEU A 1 320 ? 0.900 13.045 -26.361 1.00 81.81 320 LEU A CA 1
ATOM 2404 C C . LEU A 1 320 ? 1.473 13.171 -24.947 1.00 81.81 320 LEU A C 1
ATOM 2406 O O . LEU A 1 320 ? 2.421 13.926 -24.713 1.00 81.81 320 LEU A O 1
ATOM 2410 N N . ALA A 1 321 ? 0.918 12.394 -24.017 1.00 79.44 321 ALA A N 1
ATOM 2411 C CA . ALA A 1 321 ? 1.431 12.256 -22.661 1.00 79.44 321 ALA A CA 1
ATOM 2412 C C . ALA A 1 321 ? 2.249 10.967 -22.514 1.00 79.44 321 ALA A C 1
ATOM 2414 O O . ALA A 1 321 ? 1.884 9.928 -23.063 1.00 79.44 321 ALA A O 1
ATOM 2415 N N . GLN A 1 322 ? 3.345 11.020 -21.754 1.00 83.31 322 GLN A N 1
ATOM 2416 C CA . GLN A 1 322 ? 4.086 9.816 -21.382 1.00 83.31 322 GLN A CA 1
ATOM 2417 C C . GLN A 1 322 ? 3.452 9.197 -20.137 1.00 83.31 322 GLN A C 1
ATOM 2419 O O . GLN A 1 322 ? 3.853 9.491 -19.013 1.00 83.31 322 GLN A O 1
ATOM 2424 N N . GLU A 1 323 ? 2.467 8.330 -20.353 1.00 85.06 323 GLU A N 1
ATOM 2425 C CA . GLU A 1 323 ? 1.813 7.568 -19.285 1.00 85.06 323 GLU A CA 1
ATOM 2426 C C . GLU A 1 323 ? 2.673 6.410 -18.754 1.00 85.06 323 GLU A C 1
ATOM 2428 O O . GLU A 1 323 ? 2.382 5.898 -17.674 1.00 85.06 323 GLU A O 1
ATOM 2433 N N . LEU A 1 324 ? 3.712 5.984 -19.492 1.00 88.94 324 LEU A N 1
ATOM 2434 C CA . LEU A 1 324 ? 4.677 4.966 -19.067 1.00 88.94 324 LEU A CA 1
ATOM 2435 C C . LEU A 1 324 ? 5.906 5.626 -18.430 1.00 88.94 324 LEU A C 1
ATOM 2437 O O . LEU A 1 324 ? 6.866 6.027 -19.097 1.00 88.94 324 LEU A O 1
ATOM 2441 N N . VAL A 1 325 ? 5.901 5.688 -17.103 1.00 89.75 325 VAL A N 1
ATOM 2442 C CA . VAL A 1 325 ? 7.082 6.023 -16.309 1.00 89.75 325 VAL A CA 1
ATOM 2443 C C . VAL A 1 325 ? 7.895 4.741 -16.144 1.00 89.75 325 VAL A C 1
ATOM 2445 O O . VAL A 1 325 ? 7.584 3.907 -15.306 1.00 89.75 325 VAL A O 1
ATOM 2448 N N . PHE A 1 326 ? 8.921 4.562 -16.974 1.00 92.31 326 PHE A N 1
ATOM 2449 C CA . PHE A 1 326 ? 9.828 3.411 -16.920 1.00 92.31 326 PHE A CA 1
ATOM 2450 C C . PHE A 1 326 ? 11.229 3.868 -17.358 1.00 92.31 326 PHE A C 1
ATOM 2452 O O . PHE A 1 326 ? 11.539 3.880 -18.549 1.00 92.31 326 PHE A O 1
ATOM 2459 N N . LYS A 1 327 ? 12.031 4.387 -16.411 1.00 87.81 327 LYS A N 1
ATOM 2460 C CA . LYS A 1 327 ? 13.247 5.177 -16.728 1.00 87.81 327 LYS A CA 1
ATOM 2461 C C . LYS A 1 327 ? 14.539 4.795 -15.992 1.00 87.81 327 LYS A C 1
ATOM 2463 O O . LYS A 1 327 ? 15.601 5.125 -16.506 1.00 87.81 327 LYS A O 1
ATOM 2468 N N . ASN A 1 328 ? 14.462 4.209 -14.795 1.00 90.38 328 ASN A N 1
ATOM 2469 C CA . ASN A 1 328 ? 15.623 3.874 -13.958 1.00 90.38 328 ASN A CA 1
ATOM 2470 C C . ASN A 1 328 ? 15.178 2.932 -12.827 1.00 90.38 328 ASN A C 1
ATOM 2472 O O . ASN A 1 328 ? 14.355 3.322 -11.999 1.00 90.38 328 ASN A O 1
ATOM 2476 N N . GLU A 1 329 ? 15.710 1.715 -12.777 1.00 95.62 329 GLU A N 1
ATOM 2477 C CA . GLU A 1 329 ? 15.344 0.670 -11.808 1.00 95.62 329 GLU A CA 1
ATOM 2478 C C . GLU A 1 329 ? 16.598 -0.054 -11.269 1.00 95.62 329 GLU A C 1
ATOM 2480 O O . GLU A 1 329 ? 16.781 -1.258 -11.471 1.00 95.62 329 GLU A O 1
ATOM 2485 N N . PRO A 1 330 ? 17.496 0.665 -10.563 1.00 94.75 330 PRO A N 1
ATOM 2486 C CA . PRO A 1 330 ? 18.818 0.163 -10.177 1.00 94.75 330 PRO A CA 1
ATOM 2487 C C . PRO A 1 330 ? 18.767 -0.941 -9.112 1.00 94.75 330 PRO A C 1
ATOM 2489 O O . PRO A 1 330 ? 19.723 -1.701 -8.967 1.00 94.75 330 PRO A O 1
ATOM 2492 N N . ASN A 1 331 ? 17.654 -1.030 -8.378 1.00 96.25 331 ASN A N 1
ATOM 2493 C CA . ASN A 1 331 ? 17.425 -1.996 -7.303 1.00 96.25 331 ASN A CA 1
ATOM 2494 C C . ASN A 1 331 ? 16.636 -3.237 -7.769 1.00 96.25 331 ASN A C 1
ATOM 2496 O O . ASN A 1 331 ? 16.316 -4.102 -6.948 1.00 96.25 331 ASN A O 1
ATOM 2500 N N . ALA A 1 332 ? 16.311 -3.334 -9.063 1.00 98.00 332 ALA A N 1
ATOM 2501 C CA . ALA A 1 332 ? 15.559 -4.454 -9.613 1.00 98.00 332 ALA A CA 1
ATOM 2502 C C . ALA A 1 332 ? 16.314 -5.788 -9.476 1.00 98.00 332 ALA A C 1
ATOM 2504 O O . ALA A 1 332 ? 17.544 -5.864 -9.576 1.00 98.00 332 ALA A O 1
ATOM 2505 N N . GLN A 1 333 ? 15.560 -6.868 -9.272 1.00 97.62 333 GLN A N 1
ATOM 2506 C CA . GLN A 1 333 ? 16.092 -8.225 -9.180 1.00 97.62 333 GLN A CA 1
ATOM 2507 C C . GLN A 1 333 ? 15.769 -9.026 -10.442 1.00 97.62 333 GLN A C 1
ATOM 2509 O O . GLN A 1 333 ? 14.613 -9.344 -10.716 1.00 97.62 333 GLN A O 1
ATOM 2514 N N . LEU A 1 334 ? 16.818 -9.358 -11.196 1.00 97.50 334 LEU A N 1
ATOM 2515 C CA . LEU A 1 334 ? 16.767 -10.183 -12.401 1.00 97.50 334 LEU A CA 1
ATOM 2516 C C . LEU A 1 334 ? 16.821 -11.680 -12.051 1.00 97.50 334 LEU A C 1
ATOM 2518 O O . LEU A 1 334 ? 17.733 -12.142 -11.366 1.00 97.50 334 LEU A O 1
ATOM 2522 N N . THR A 1 335 ? 15.862 -12.440 -12.574 1.00 96.88 335 THR A N 1
ATOM 2523 C CA . THR A 1 335 ? 15.726 -13.898 -12.442 1.00 96.88 335 THR A CA 1
ATOM 2524 C C . THR A 1 335 ? 15.385 -14.543 -13.792 1.00 96.88 335 THR A C 1
ATOM 2526 O O . THR A 1 335 ? 14.816 -13.897 -14.673 1.00 96.88 335 THR A O 1
ATOM 2529 N N . PHE A 1 336 ? 15.711 -15.829 -13.954 1.00 96.44 336 PHE A N 1
ATOM 2530 C CA . PHE A 1 336 ? 15.542 -16.574 -15.210 1.00 96.44 336 PHE A CA 1
ATOM 2531 C C . PHE A 1 336 ? 14.590 -17.773 -15.022 1.00 96.44 336 PHE A C 1
ATOM 2533 O O . PHE A 1 336 ? 15.041 -18.908 -14.847 1.00 96.44 336 PHE A O 1
ATOM 2540 N N . PRO A 1 337 ? 13.258 -17.555 -15.009 1.00 92.44 337 PRO A N 1
ATOM 2541 C CA . PRO A 1 337 ? 12.277 -18.604 -14.712 1.00 92.44 337 PRO A CA 1
ATOM 2542 C C . PRO A 1 337 ? 12.230 -19.741 -15.746 1.00 92.44 337 PRO A C 1
ATOM 2544 O O . PRO A 1 337 ? 11.729 -20.815 -15.424 1.00 92.44 337 PRO A O 1
ATOM 2547 N N . GLY A 1 338 ? 12.784 -19.549 -16.951 1.00 83.38 338 GLY A N 1
ATOM 2548 C CA . GLY A 1 338 ? 12.950 -20.616 -17.947 1.00 83.38 338 GLY A CA 1
ATOM 2549 C C . GLY A 1 338 ? 13.936 -21.719 -17.536 1.00 83.38 338 GLY A C 1
ATOM 2550 O O . GLY A 1 338 ? 13.975 -22.766 -18.178 1.00 83.38 338 GLY A O 1
ATOM 2551 N N . ARG A 1 339 ? 14.702 -21.515 -16.448 1.00 77.12 339 ARG A N 1
ATOM 2552 C CA . ARG A 1 339 ? 15.894 -22.303 -16.068 1.00 77.12 339 ARG A CA 1
ATOM 2553 C C . ARG A 1 339 ? 17.032 -22.206 -17.095 1.00 77.12 339 ARG A C 1
ATOM 2555 O O . ARG A 1 339 ? 17.892 -23.082 -17.156 1.00 77.12 339 ARG A O 1
ATOM 2562 N N . ASP A 1 340 ? 17.056 -21.111 -17.857 1.00 87.50 340 ASP A N 1
ATOM 2563 C CA . ASP A 1 340 ? 18.175 -20.712 -18.708 1.00 87.50 340 ASP A CA 1
ATOM 2564 C C . ASP A 1 340 ? 19.485 -20.684 -17.906 1.00 87.50 340 ASP A C 1
ATOM 2566 O O . ASP A 1 340 ? 19.536 -20.151 -16.792 1.00 87.50 340 ASP A O 1
ATOM 2570 N N . LYS A 1 341 ? 20.574 -21.224 -18.469 1.00 92.75 341 LYS A N 1
ATOM 2571 C CA . LYS A 1 341 ? 21.873 -21.165 -17.794 1.00 92.75 341 LYS A CA 1
ATOM 2572 C C . LYS A 1 341 ? 22.395 -19.727 -17.763 1.00 92.75 341 LYS A C 1
ATOM 2574 O O . LYS A 1 341 ? 22.735 -19.158 -18.801 1.00 92.75 341 LYS A O 1
ATOM 2579 N N . VAL A 1 342 ? 22.569 -19.204 -16.551 1.00 96.25 342 VAL A N 1
ATOM 2580 C CA . VAL A 1 342 ? 23.474 -18.083 -16.286 1.00 96.25 342 VAL A CA 1
ATOM 2581 C C . VAL A 1 342 ? 24.889 -18.647 -16.151 1.00 96.25 342 VAL A C 1
ATOM 2583 O O . VAL A 1 342 ? 25.131 -19.547 -15.350 1.00 96.25 342 VAL A O 1
ATOM 2586 N N . TYR A 1 343 ? 25.814 -18.155 -16.968 1.00 97.31 343 TYR A N 1
ATOM 2587 C CA . TYR A 1 343 ? 27.195 -18.636 -17.044 1.00 97.31 343 TYR A CA 1
ATOM 2588 C C . TYR A 1 343 ? 28.113 -17.816 -16.126 1.00 97.31 343 TYR A C 1
ATOM 2590 O O . TYR A 1 343 ? 27.911 -16.608 -15.962 1.00 97.31 343 TYR A O 1
ATOM 2598 N N . THR A 1 344 ? 29.192 -18.412 -15.606 1.00 97.44 344 THR A N 1
ATOM 2599 C CA . THR A 1 344 ? 30.319 -17.587 -15.124 1.00 97.44 344 THR A CA 1
ATOM 2600 C C . THR A 1 344 ? 31.046 -16.923 -16.302 1.00 97.44 344 THR A C 1
ATOM 2602 O O . THR A 1 344 ? 30.869 -17.290 -17.469 1.00 97.44 344 THR A O 1
ATOM 2605 N N . LYS A 1 345 ? 31.897 -15.937 -16.007 1.00 96.81 345 LYS A N 1
ATOM 2606 C CA . LYS A 1 345 ? 32.761 -15.281 -16.998 1.00 96.81 345 LYS A CA 1
ATOM 2607 C C . LYS A 1 345 ? 33.672 -16.288 -17.715 1.00 96.81 345 LYS A C 1
ATOM 2609 O O . LYS A 1 345 ? 33.823 -16.231 -18.937 1.00 96.81 345 LYS A O 1
ATOM 2614 N N . GLU A 1 346 ? 34.230 -17.228 -16.964 1.00 97.62 346 GLU A N 1
ATOM 2615 C CA . GLU A 1 346 ? 35.175 -18.257 -17.399 1.00 97.62 346 GLU A CA 1
ATOM 2616 C C . GLU A 1 346 ? 34.463 -19.363 -18.181 1.00 97.62 346 GLU A C 1
ATOM 2618 O O . GLU A 1 346 ? 34.986 -19.838 -19.189 1.00 97.62 346 GLU A O 1
ATOM 2623 N N . GLU A 1 347 ? 33.251 -19.741 -17.760 1.00 98.12 347 GLU A N 1
ATOM 2624 C CA . GLU A 1 347 ? 32.403 -20.674 -18.502 1.00 98.12 347 GLU A CA 1
ATOM 2625 C C . GLU A 1 347 ? 31.994 -20.109 -19.861 1.00 98.12 347 GLU A C 1
ATOM 2627 O O . GLU A 1 347 ? 32.176 -20.781 -20.877 1.00 98.12 347 GLU A O 1
ATOM 2632 N N . LEU A 1 348 ? 31.477 -18.873 -19.902 1.00 97.69 348 LEU A N 1
ATOM 2633 C CA . LEU A 1 348 ? 31.065 -18.246 -21.157 1.00 97.69 348 LEU A CA 1
ATOM 2634 C C . LEU A 1 348 ? 32.268 -18.023 -22.082 1.00 97.69 348 LEU A C 1
ATOM 2636 O O . LEU A 1 348 ? 32.163 -18.260 -23.285 1.00 97.69 348 LEU A O 1
ATOM 2640 N N . LYS A 1 349 ? 33.432 -17.643 -21.528 1.00 97.88 349 LYS A N 1
ATOM 2641 C CA . LYS A 1 349 ? 34.684 -17.536 -22.290 1.00 97.88 349 LYS A CA 1
ATOM 2642 C C . LYS A 1 349 ? 35.065 -18.881 -22.907 1.00 97.88 349 LYS A C 1
ATOM 2644 O O . LYS A 1 349 ? 35.250 -18.955 -24.119 1.00 97.88 349 LYS A O 1
ATOM 2649 N N . ARG A 1 350 ? 35.108 -19.956 -22.112 1.00 98.44 350 ARG A N 1
ATOM 2650 C CA . ARG A 1 350 ? 35.403 -21.318 -22.595 1.00 98.44 350 ARG A CA 1
ATOM 2651 C C . ARG A 1 350 ? 34.418 -21.759 -23.683 1.00 98.44 350 ARG A C 1
ATOM 2653 O O . ARG A 1 350 ? 34.840 -22.292 -24.704 1.00 98.44 350 ARG A O 1
ATOM 2660 N N . TYR A 1 351 ? 33.127 -21.480 -23.499 1.00 98.00 351 TYR A N 1
ATOM 2661 C CA . TYR A 1 351 ? 32.089 -21.801 -24.479 1.00 98.00 351 TYR A CA 1
ATOM 2662 C C . TYR A 1 351 ? 32.302 -21.069 -25.812 1.00 98.00 351 TYR A C 1
ATOM 2664 O O . TYR A 1 351 ? 32.226 -21.683 -26.876 1.00 98.00 351 TYR A O 1
ATOM 2672 N N . PHE A 1 352 ? 32.620 -19.771 -25.764 1.00 98.00 352 PHE A N 1
ATOM 2673 C CA . PHE A 1 352 ? 32.865 -18.960 -26.955 1.00 98.00 352 PHE A CA 1
ATOM 2674 C C . PHE A 1 352 ? 34.032 -19.496 -27.795 1.00 98.00 352 PHE A C 1
ATOM 2676 O O . PHE A 1 352 ? 33.860 -19.706 -28.996 1.00 98.00 352 PHE A O 1
ATOM 2683 N N . TYR A 1 353 ? 35.188 -19.782 -27.186 1.00 97.56 353 TYR A N 1
ATOM 2684 C CA . TYR A 1 353 ? 36.332 -20.330 -27.929 1.00 97.56 353 TYR A CA 1
ATOM 2685 C C . TYR A 1 353 ? 36.051 -21.730 -28.491 1.00 97.56 353 TYR A C 1
ATOM 2687 O O . TYR A 1 353 ? 36.396 -21.994 -29.642 1.00 97.56 353 TYR A O 1
ATOM 2695 N N . ASN A 1 354 ? 35.370 -22.595 -27.732 1.00 97.62 354 ASN A N 1
ATOM 2696 C CA . ASN A 1 354 ? 35.101 -23.973 -28.149 1.00 97.62 354 ASN A CA 1
ATOM 2697 C C . ASN A 1 354 ? 34.034 -24.089 -29.254 1.00 97.62 354 ASN A C 1
ATOM 2699 O O . ASN A 1 354 ? 34.159 -24.944 -30.129 1.00 97.62 354 ASN A O 1
ATOM 2703 N N . HIS A 1 355 ? 32.978 -23.267 -29.218 1.00 95.94 355 HIS A N 1
ATOM 2704 C CA . HIS A 1 355 ? 31.776 -23.477 -30.045 1.00 95.94 355 HIS A CA 1
ATOM 2705 C C . HIS A 1 355 ? 31.467 -22.344 -31.035 1.00 95.94 355 HIS A C 1
ATOM 2707 O O . HIS A 1 355 ? 30.748 -22.577 -32.009 1.00 95.94 355 HIS A O 1
ATOM 2713 N N . ILE A 1 356 ? 32.006 -21.136 -30.821 1.00 96.50 356 ILE A N 1
ATOM 2714 C CA . ILE A 1 356 ? 31.633 -19.927 -31.578 1.00 96.50 356 ILE A CA 1
ATOM 2715 C C . ILE A 1 356 ? 32.810 -19.376 -32.390 1.00 96.50 356 ILE A C 1
ATOM 2717 O O . ILE A 1 356 ? 32.653 -19.157 -33.590 1.00 96.50 356 ILE A O 1
ATOM 2721 N N . LYS A 1 357 ? 33.999 -19.206 -31.794 1.00 95.19 357 LYS A N 1
ATOM 2722 C CA . LYS A 1 357 ? 35.152 -18.529 -32.423 1.00 95.19 357 LYS A CA 1
ATOM 2723 C C . LYS A 1 357 ? 35.519 -19.089 -33.800 1.00 95.19 357 LYS A C 1
ATOM 2725 O O . LYS A 1 357 ? 35.762 -18.319 -34.727 1.00 95.19 357 LYS A O 1
ATOM 2730 N N . ASN A 1 358 ? 35.509 -20.410 -33.961 1.00 93.56 358 ASN A N 1
ATOM 2731 C CA . ASN A 1 358 ? 35.831 -21.049 -35.241 1.00 93.56 358 ASN A CA 1
ATOM 2732 C C . ASN A 1 358 ? 34.755 -20.793 -36.317 1.00 93.56 358 ASN A C 1
ATOM 2734 O O . ASN A 1 358 ? 35.091 -20.633 -37.489 1.00 93.56 358 ASN A O 1
ATOM 2738 N N . LYS A 1 359 ? 33.480 -20.658 -35.922 1.00 94.50 359 LYS A N 1
ATOM 2739 C CA . LYS A 1 359 ? 32.357 -20.343 -36.826 1.00 94.50 359 LYS A CA 1
ATOM 2740 C C . LYS A 1 359 ? 32.382 -18.898 -37.332 1.00 94.50 359 LYS A C 1
ATOM 2742 O O . LYS A 1 359 ? 31.798 -18.612 -38.368 1.00 94.50 359 LYS A O 1
ATOM 2747 N N . LEU A 1 360 ? 33.100 -17.995 -36.656 1.00 92.50 360 LEU A N 1
ATOM 2748 C CA . LEU A 1 360 ? 33.295 -16.615 -37.126 1.00 92.50 360 LEU A CA 1
ATOM 2749 C C . LEU A 1 360 ? 34.126 -16.541 -38.416 1.00 92.50 360 LEU A C 1
ATOM 2751 O O . LEU A 1 360 ? 34.170 -15.488 -39.056 1.00 92.50 360 LEU A O 1
ATOM 2755 N N . GLY A 1 361 ? 34.822 -17.623 -38.795 1.00 89.75 361 GLY A N 1
ATOM 2756 C CA . GLY A 1 361 ? 35.599 -17.697 -40.033 1.00 89.75 361 GLY A CA 1
ATOM 2757 C C . GLY A 1 361 ? 36.662 -16.600 -40.142 1.00 89.75 361 GLY A C 1
ATOM 2758 O O . GLY A 1 361 ? 36.828 -16.022 -41.215 1.00 89.75 361 GLY A O 1
ATOM 2759 N N . SER A 1 362 ? 37.302 -16.223 -39.030 1.00 90.00 362 SER A N 1
ATOM 2760 C CA . SER A 1 362 ? 38.399 -15.249 -39.006 1.00 90.00 362 SER A CA 1
ATOM 2761 C C . SER A 1 362 ? 39.480 -15.625 -38.001 1.00 90.00 362 SER A C 1
ATOM 2763 O O . SER A 1 362 ? 39.194 -16.149 -36.918 1.00 90.00 362 SER A O 1
ATOM 2765 N N . LYS A 1 363 ? 40.728 -15.313 -38.359 1.00 91.62 363 LYS A N 1
ATOM 2766 C CA . LYS A 1 363 ? 41.890 -15.384 -37.464 1.00 91.62 363 LYS A CA 1
ATOM 2767 C C . LYS A 1 363 ? 42.159 -14.057 -36.745 1.00 91.62 363 LYS A C 1
ATOM 2769 O O . LYS A 1 363 ? 42.826 -14.085 -35.720 1.00 91.62 363 LYS A O 1
ATOM 2774 N N . ASP A 1 364 ? 41.630 -12.934 -37.235 1.00 94.19 364 ASP A N 1
ATOM 2775 C CA . ASP A 1 364 ? 41.775 -11.636 -36.569 1.00 94.19 364 ASP A CA 1
ATOM 2776 C C . ASP A 1 364 ? 40.828 -11.568 -35.352 1.00 94.19 364 ASP A C 1
ATOM 2778 O O . ASP A 1 364 ? 39.628 -11.816 -35.516 1.00 94.19 364 ASP A O 1
ATOM 2782 N N . PRO A 1 365 ? 41.316 -11.262 -34.134 1.00 93.06 365 PRO A N 1
ATOM 2783 C CA . PRO A 1 365 ? 40.458 -11.176 -32.953 1.00 93.06 365 PRO A CA 1
ATOM 2784 C C . PRO A 1 365 ? 39.445 -10.023 -33.039 1.00 93.06 365 PRO A C 1
ATOM 2786 O O . PRO A 1 365 ? 38.388 -10.081 -32.410 1.00 93.06 365 PRO A O 1
ATOM 2789 N N . ARG A 1 366 ? 39.710 -8.998 -33.858 1.00 92.38 366 ARG A N 1
ATOM 2790 C CA . ARG A 1 366 ? 38.811 -7.851 -34.045 1.00 92.38 366 ARG A CA 1
ATOM 2791 C C . ARG A 1 366 ? 37.500 -8.221 -34.734 1.00 92.38 366 ARG A C 1
ATOM 2793 O O . ARG A 1 366 ? 36.518 -7.512 -34.593 1.00 92.38 366 ARG A O 1
ATOM 2800 N N . ASP A 1 367 ? 37.434 -9.358 -35.424 1.00 92.25 367 ASP A N 1
ATOM 2801 C CA . ASP A 1 367 ? 36.178 -9.884 -35.968 1.00 92.25 367 ASP A CA 1
ATOM 2802 C C . ASP A 1 367 ? 35.345 -10.604 -34.881 1.00 92.25 367 ASP A C 1
ATOM 2804 O O . ASP A 1 367 ? 34.977 -11.771 -35.021 1.00 92.25 367 ASP A O 1
ATOM 2808 N N . GLY A 1 368 ? 35.052 -9.899 -33.780 1.00 91.31 368 GLY A N 1
ATOM 2809 C CA . GLY A 1 368 ? 34.085 -10.283 -32.743 1.00 91.31 368 GLY A CA 1
ATOM 2810 C C . GLY A 1 368 ? 34.642 -10.963 -31.484 1.00 91.31 368 GLY A C 1
ATOM 2811 O O . GLY A 1 368 ? 33.911 -11.096 -30.505 1.00 91.31 368 GLY A O 1
ATOM 2812 N N . GLU A 1 369 ? 35.915 -11.372 -31.445 1.00 94.69 369 GLU A N 1
ATOM 2813 C CA . GLU A 1 369 ? 36.547 -11.890 -30.215 1.00 94.69 369 GLU A CA 1
ATOM 2814 C C . GLU A 1 369 ? 36.923 -10.757 -29.249 1.00 94.69 369 GLU A C 1
ATOM 2816 O O . GLU A 1 369 ? 36.769 -10.910 -28.033 1.00 94.69 369 GLU A O 1
ATOM 2821 N N . THR A 1 370 ? 37.399 -9.622 -29.767 1.00 93.88 370 THR A N 1
ATOM 2822 C CA . THR A 1 370 ? 37.723 -8.432 -28.971 1.00 93.88 370 THR A CA 1
ATOM 2823 C C . THR A 1 370 ? 36.476 -7.892 -28.268 1.00 93.88 370 THR A C 1
ATOM 2825 O O . THR A 1 370 ? 36.504 -7.722 -27.049 1.00 93.88 370 THR A O 1
ATOM 2828 N N . ASP A 1 371 ? 35.367 -7.710 -28.990 1.00 91.81 371 ASP A N 1
ATOM 2829 C CA . ASP A 1 371 ? 34.106 -7.208 -28.423 1.00 91.81 371 ASP A CA 1
ATOM 2830 C C . ASP A 1 371 ? 33.482 -8.200 -27.436 1.00 91.81 371 ASP A C 1
ATOM 2832 O O . ASP A 1 371 ? 32.993 -7.799 -26.376 1.00 91.81 371 ASP A O 1
ATOM 2836 N N . PHE A 1 372 ? 33.557 -9.503 -27.738 1.00 95.62 372 PHE A N 1
ATOM 2837 C CA . PHE A 1 372 ? 33.124 -10.546 -26.814 1.00 95.62 372 PHE A CA 1
ATOM 2838 C C . PHE A 1 372 ? 33.912 -10.506 -25.501 1.00 95.62 372 PHE A C 1
ATOM 2840 O O . PHE A 1 372 ? 33.299 -10.498 -24.434 1.00 95.62 372 PHE A O 1
ATOM 2847 N N . ASN A 1 373 ? 35.250 -10.469 -25.552 1.00 95.44 373 ASN A N 1
ATOM 2848 C CA . ASN A 1 373 ? 36.064 -10.421 -24.336 1.00 95.44 373 ASN A CA 1
ATOM 2849 C C . ASN A 1 373 ? 35.798 -9.129 -23.552 1.00 95.44 373 ASN A C 1
ATOM 2851 O O . ASN A 1 373 ? 35.490 -9.214 -22.367 1.00 95.44 373 ASN A O 1
ATOM 2855 N N . ALA A 1 374 ? 35.801 -7.967 -24.214 1.00 94.19 374 ALA A N 1
ATOM 2856 C CA . ALA A 1 374 ? 35.535 -6.680 -23.573 1.00 94.19 374 ALA A CA 1
ATOM 2857 C C . ALA A 1 374 ? 34.156 -6.633 -22.888 1.00 94.19 374 ALA A C 1
ATOM 2859 O O . ALA A 1 374 ? 34.044 -6.148 -21.764 1.00 94.19 374 ALA A O 1
ATOM 2860 N N . THR A 1 375 ? 33.114 -7.192 -23.517 1.00 93.94 375 THR A N 1
ATOM 2861 C CA . THR A 1 375 ? 31.767 -7.257 -22.920 1.00 93.94 375 THR A CA 1
ATOM 2862 C C . THR A 1 375 ? 31.687 -8.308 -21.805 1.00 93.94 375 THR A C 1
ATOM 2864 O O . THR A 1 375 ? 31.049 -8.081 -20.778 1.00 93.94 375 THR A O 1
ATOM 2867 N N . ASN A 1 376 ? 32.386 -9.439 -21.945 1.00 96.00 376 ASN A N 1
ATOM 2868 C CA . ASN A 1 376 ? 32.477 -10.478 -20.916 1.00 96.00 376 ASN A CA 1
ATOM 2869 C C . ASN A 1 376 ? 33.384 -10.088 -19.730 1.00 96.00 376 ASN A C 1
ATOM 2871 O O . ASN A 1 376 ? 33.319 -10.725 -18.678 1.00 96.00 376 ASN A O 1
ATOM 2875 N N . ASP A 1 377 ? 34.188 -9.033 -19.848 1.00 94.50 377 ASP A N 1
ATOM 2876 C CA . ASP A 1 377 ? 34.928 -8.437 -18.734 1.00 94.50 377 ASP A CA 1
ATOM 2877 C C . ASP A 1 377 ? 34.061 -7.500 -17.867 1.00 94.50 377 ASP A C 1
ATOM 2879 O O . ASP A 1 377 ? 34.412 -7.259 -16.712 1.00 94.50 377 ASP A O 1
ATOM 2883 N N . VAL A 1 378 ? 32.898 -7.040 -18.356 1.00 91.88 378 VAL A N 1
ATOM 2884 C CA . VAL A 1 378 ? 31.987 -6.139 -17.620 1.00 91.88 378 VAL A CA 1
ATOM 2885 C C . VAL A 1 378 ? 31.396 -6.824 -16.378 1.00 91.88 378 VAL A C 1
ATOM 2887 O O . VAL A 1 378 ? 30.822 -7.917 -16.443 1.00 91.88 378 VAL A O 1
ATOM 2890 N N . SER A 1 379 ? 31.523 -6.179 -15.218 1.00 88.19 379 SER A N 1
ATOM 2891 C CA . SER A 1 379 ? 30.960 -6.645 -13.946 1.00 88.19 379 SER A CA 1
ATOM 2892 C C . SER A 1 379 ? 29.446 -6.388 -13.850 1.00 88.19 379 SER A C 1
ATOM 2894 O O . SER A 1 379 ? 28.869 -5.644 -14.635 1.00 88.19 379 SER A O 1
ATOM 2896 N N . GLY A 1 380 ? 28.766 -7.044 -12.905 1.00 86.50 380 GLY A N 1
ATOM 2897 C CA . GLY A 1 380 ? 27.331 -6.846 -12.640 1.00 86.50 380 GLY A CA 1
ATOM 2898 C C . GLY A 1 380 ? 26.358 -7.538 -13.609 1.00 86.50 380 GLY A C 1
ATOM 2899 O O . GLY A 1 380 ? 25.324 -8.023 -13.151 1.00 86.50 380 GLY A O 1
ATOM 2900 N N . ASN A 1 381 ? 26.698 -7.646 -14.898 1.00 92.56 381 ASN A N 1
ATOM 2901 C CA . ASN A 1 381 ? 25.829 -8.237 -15.926 1.00 92.56 381 ASN A CA 1
ATOM 2902 C C . ASN A 1 381 ? 25.652 -9.763 -15.792 1.00 92.56 381 ASN A C 1
ATOM 2904 O O . ASN A 1 381 ? 26.622 -10.512 -15.617 1.00 92.56 381 ASN A O 1
ATOM 2908 N N . SER A 1 382 ? 24.419 -10.239 -15.983 1.00 96.06 382 SER A N 1
ATOM 2909 C CA . SER A 1 382 ? 24.082 -11.662 -16.092 1.00 96.06 382 SER A CA 1
ATOM 2910 C C . SER A 1 382 ? 24.427 -12.193 -17.485 1.00 96.06 382 SER A C 1
ATOM 2912 O O . SER A 1 382 ? 23.930 -11.693 -18.491 1.00 96.06 382 SER A O 1
ATOM 2914 N N . ARG A 1 383 ? 25.282 -13.216 -17.541 1.00 97.69 383 ARG A N 1
ATOM 2915 C CA . ARG A 1 383 ? 25.815 -13.826 -18.771 1.00 97.69 383 ARG A CA 1
ATOM 2916 C C . ARG A 1 383 ? 24.932 -14.981 -19.227 1.00 97.69 383 ARG A C 1
ATOM 2918 O O . ARG A 1 383 ? 24.776 -15.940 -18.476 1.00 97.69 383 ARG A O 1
ATOM 2925 N N . VAL A 1 384 ? 24.399 -14.919 -20.443 1.00 97.31 384 VAL A N 1
ATOM 2926 C CA . VAL A 1 384 ? 23.503 -15.941 -21.009 1.00 97.31 384 VAL A CA 1
ATOM 2927 C C . VAL A 1 384 ? 23.859 -16.265 -22.465 1.00 97.31 384 VAL A C 1
ATOM 2929 O O . VAL A 1 384 ? 24.674 -15.588 -23.095 1.00 97.31 384 VAL A O 1
ATOM 2932 N N . MET A 1 385 ? 23.223 -17.301 -23.011 1.00 96.81 385 MET A N 1
ATOM 2933 C CA . MET A 1 385 ? 23.287 -17.658 -24.428 1.00 96.81 385 MET A CA 1
ATOM 2934 C C . MET A 1 385 ? 21.894 -17.500 -25.042 1.00 96.81 385 MET A C 1
ATOM 2936 O O . MET A 1 385 ? 20.946 -18.109 -24.555 1.00 96.81 385 MET A O 1
ATOM 2940 N N . LEU A 1 386 ? 21.761 -16.721 -26.115 1.00 97.44 386 LEU A N 1
ATOM 2941 C CA . LEU A 1 386 ? 20.534 -16.696 -26.913 1.00 97.44 386 LEU A CA 1
ATOM 2942 C C . LEU A 1 386 ? 20.638 -17.762 -28.004 1.00 97.44 386 LEU A C 1
ATOM 2944 O O . LEU A 1 386 ? 21.593 -17.755 -28.780 1.00 97.44 386 LEU A O 1
ATOM 2948 N N . ARG A 1 387 ? 19.653 -18.660 -28.076 1.00 95.94 387 ARG A N 1
ATOM 2949 C CA . ARG A 1 387 ? 19.605 -19.793 -29.014 1.00 95.94 387 ARG A CA 1
ATOM 2950 C C . ARG A 1 387 ? 18.513 -19.572 -30.064 1.00 95.94 387 ARG A C 1
ATOM 2952 O O . ARG A 1 387 ? 17.474 -18.974 -29.784 1.00 95.94 387 ARG A O 1
ATOM 2959 N N . LYS A 1 388 ? 18.768 -19.963 -31.315 1.00 96.75 388 LYS A N 1
ATOM 2960 C CA . LYS A 1 388 ? 17.911 -19.626 -32.463 1.00 96.75 388 LYS A CA 1
ATOM 2961 C C . LYS A 1 388 ? 16.555 -20.326 -32.369 1.00 96.75 388 LYS A C 1
ATOM 2963 O O . LYS A 1 388 ? 16.474 -21.544 -32.428 1.00 96.75 388 LYS A O 1
ATOM 2968 N N . GLY A 1 389 ? 15.489 -19.534 -32.288 1.00 96.44 389 GLY A N 1
ATOM 2969 C CA . GLY A 1 389 ? 14.112 -20.007 -32.122 1.00 96.44 389 GLY A CA 1
ATOM 2970 C C . GLY A 1 389 ? 13.679 -20.198 -30.665 1.00 96.44 389 GLY A C 1
ATOM 2971 O O . GLY A 1 389 ? 12.487 -20.086 -30.388 1.00 96.44 389 GLY A O 1
ATOM 2972 N N . GLU A 1 390 ? 14.619 -20.392 -29.740 1.00 95.75 390 GLU A N 1
ATOM 2973 C CA . GLU A 1 390 ? 14.349 -20.634 -28.320 1.00 95.75 390 GLU A CA 1
ATOM 2974 C C . GLU A 1 390 ? 14.071 -19.316 -27.556 1.00 95.75 390 GLU A C 1
ATOM 2976 O O . GLU A 1 390 ? 14.763 -18.313 -27.776 1.00 95.75 390 GLU A O 1
ATOM 2981 N N . PRO A 1 391 ? 13.050 -19.274 -26.676 1.00 96.44 391 PRO A N 1
ATOM 2982 C CA . PRO A 1 391 ? 12.724 -18.095 -25.880 1.00 96.44 391 PRO A CA 1
ATOM 2983 C C . PRO A 1 391 ? 13.462 -18.083 -24.531 1.00 96.44 391 PRO A C 1
ATOM 2985 O O . PRO A 1 391 ? 13.114 -18.841 -23.631 1.00 96.44 391 PRO A O 1
ATOM 2988 N N . LEU A 1 392 ? 14.407 -17.157 -24.359 1.00 97.56 392 LEU A N 1
ATOM 2989 C CA . LEU A 1 392 ? 15.019 -16.862 -23.059 1.00 97.56 392 LEU A CA 1
ATOM 2990 C C . LEU A 1 392 ? 14.150 -15.848 -22.301 1.00 97.56 392 LEU A C 1
ATOM 2992 O O . LEU A 1 392 ? 13.822 -14.785 -22.842 1.00 97.56 392 LEU A O 1
ATOM 2996 N N . VAL A 1 393 ? 13.782 -16.161 -21.055 1.00 97.50 393 VAL A N 1
ATOM 2997 C CA . VAL A 1 393 ? 12.879 -15.323 -20.244 1.00 97.50 393 VAL A CA 1
ATOM 2998 C C . VAL A 1 393 ? 13.646 -14.642 -19.117 1.00 97.50 393 VAL A C 1
ATOM 3000 O O . VAL A 1 393 ? 14.111 -15.292 -18.184 1.00 97.50 393 VAL A O 1
ATOM 3003 N N . ALA A 1 394 ? 13.719 -13.315 -19.176 1.00 97.94 394 ALA A N 1
ATOM 3004 C CA . ALA A 1 394 ? 14.292 -12.466 -18.140 1.00 97.94 394 ALA A CA 1
ATOM 3005 C C . ALA A 1 394 ? 13.169 -11.789 -17.342 1.00 97.94 394 ALA A C 1
ATOM 3007 O O . ALA A 1 394 ? 12.455 -10.930 -17.862 1.00 97.94 394 ALA A O 1
ATOM 3008 N N . ARG A 1 395 ? 12.998 -12.189 -16.079 1.00 98.25 395 ARG A N 1
ATOM 3009 C CA . ARG A 1 395 ? 12.012 -11.630 -15.145 1.00 98.25 395 ARG A CA 1
ATOM 3010 C C . ARG A 1 395 ? 12.696 -10.658 -14.197 1.00 98.25 395 ARG A C 1
ATOM 3012 O O . ARG A 1 395 ? 13.606 -11.051 -13.472 1.00 98.25 395 ARG A O 1
ATOM 3019 N N . TYR A 1 396 ? 12.184 -9.438 -14.139 1.00 98.56 396 TYR A N 1
ATOM 3020 C CA . TYR A 1 396 ? 12.631 -8.386 -13.238 1.00 98.56 396 TYR A CA 1
ATOM 3021 C C . TYR A 1 396 ? 11.533 -8.071 -12.222 1.00 98.56 396 TYR A C 1
ATOM 3023 O O . TYR A 1 396 ? 10.402 -7.778 -12.610 1.00 98.56 396 TYR A O 1
ATOM 3031 N N . THR A 1 397 ? 11.863 -8.132 -10.934 1.00 98.50 397 THR A N 1
ATOM 3032 C CA . THR A 1 397 ? 10.992 -7.766 -9.799 1.00 98.50 397 THR A CA 1
ATOM 3033 C C . THR A 1 397 ? 11.670 -6.701 -8.927 1.00 98.50 397 THR A C 1
ATOM 3035 O O . THR A 1 397 ? 12.778 -6.266 -9.240 1.00 98.50 397 THR A O 1
ATOM 3038 N N . ASN A 1 398 ? 11.022 -6.267 -7.837 1.00 97.88 398 ASN A N 1
ATOM 3039 C CA . ASN A 1 398 ? 11.485 -5.158 -6.986 1.00 97.88 398 ASN A CA 1
ATOM 3040 C C . ASN A 1 398 ? 11.670 -3.848 -7.777 1.00 97.88 398 ASN A C 1
ATOM 3042 O O . ASN A 1 398 ? 12.677 -3.156 -7.639 1.00 97.88 398 ASN A O 1
ATOM 3046 N N . LEU A 1 399 ? 10.693 -3.535 -8.633 1.00 97.81 399 LEU A N 1
ATOM 3047 C CA . LEU A 1 399 ? 10.611 -2.249 -9.321 1.00 97.81 399 LEU A CA 1
ATOM 3048 C C . LEU A 1 399 ? 10.037 -1.199 -8.356 1.00 97.81 399 LEU A C 1
ATOM 3050 O O . LEU A 1 399 ? 9.077 -1.469 -7.627 1.00 97.81 399 LEU A O 1
ATOM 3054 N N . GLN A 1 400 ? 10.655 -0.021 -8.314 1.00 93.81 400 GLN A N 1
ATOM 3055 C CA . GLN A 1 400 ? 10.414 1.005 -7.290 1.00 93.81 400 GLN A CA 1
ATOM 3056 C C . GLN A 1 400 ? 9.951 2.341 -7.888 1.00 93.81 400 GLN A C 1
ATOM 3058 O O . GLN A 1 400 ? 9.209 3.086 -7.248 1.00 93.81 400 GLN A O 1
ATOM 3063 N N . ASN A 1 401 ? 10.351 2.626 -9.128 1.00 90.19 401 ASN A N 1
ATOM 3064 C CA . ASN A 1 401 ? 10.187 3.919 -9.792 1.00 90.19 401 ASN A CA 1
ATOM 3065 C C . ASN A 1 401 ? 9.221 3.862 -10.991 1.00 90.19 401 ASN A C 1
ATOM 3067 O O . ASN A 1 401 ? 9.039 4.874 -11.671 1.00 90.19 401 ASN A O 1
ATOM 3071 N N . SER A 1 402 ? 8.635 2.693 -11.273 1.00 94.06 402 SER A N 1
ATOM 3072 C CA . SER A 1 402 ? 7.917 2.416 -12.520 1.00 94.06 402 SER A CA 1
ATOM 3073 C C . SER A 1 402 ? 6.396 2.354 -12.382 1.00 94.06 402 SER A C 1
ATOM 3075 O O . SER A 1 402 ? 5.855 1.652 -11.529 1.00 94.06 402 SER A O 1
ATOM 3077 N N . TYR A 1 403 ? 5.701 3.056 -13.278 1.00 92.44 403 TYR A N 1
ATOM 3078 C CA . TYR A 1 403 ? 4.247 3.239 -13.272 1.00 92.44 403 TYR A CA 1
ATOM 3079 C C . TYR A 1 403 ? 3.705 3.283 -14.708 1.00 92.44 403 TYR A C 1
ATOM 3081 O O . TYR A 1 403 ? 4.361 3.816 -15.606 1.00 92.44 403 TYR A O 1
ATOM 3089 N N . PHE A 1 404 ? 2.488 2.783 -14.925 1.00 92.19 404 PHE A N 1
ATOM 3090 C CA . PHE A 1 404 ? 1.723 3.009 -16.153 1.00 92.19 404 PHE A CA 1
ATOM 3091 C C . PHE A 1 404 ? 0.317 3.507 -15.814 1.00 92.19 404 PHE A C 1
ATOM 3093 O O . PHE A 1 404 ? -0.384 2.872 -15.028 1.00 92.19 404 PHE A O 1
ATOM 3100 N N . LYS A 1 405 ? -0.085 4.658 -16.377 1.00 87.00 405 LYS A N 1
ATOM 3101 C CA . LYS A 1 405 ? -1.371 5.329 -16.072 1.00 87.00 405 LYS A CA 1
ATOM 3102 C C . LYS A 1 405 ? -1.610 5.493 -14.561 1.00 87.00 405 LYS A C 1
ATOM 3104 O O . LYS A 1 405 ? -2.689 5.228 -14.046 1.00 87.00 405 LYS A O 1
ATOM 3109 N N . GLY A 1 406 ? -0.555 5.850 -13.828 1.00 84.25 406 GLY A N 1
ATOM 3110 C CA . GLY A 1 406 ? -0.569 5.968 -12.367 1.00 84.25 406 GLY A CA 1
ATOM 3111 C C . GLY A 1 406 ? -0.512 4.642 -11.590 1.00 84.25 406 GLY A C 1
ATOM 3112 O O . GLY A 1 406 ? 0.004 4.650 -10.474 1.00 84.25 406 GLY A O 1
ATOM 3113 N N . LYS A 1 407 ? -0.941 3.496 -12.149 1.00 90.62 407 LYS A N 1
ATOM 3114 C CA . LYS A 1 407 ? -0.804 2.192 -11.470 1.00 90.62 407 LYS A CA 1
ATOM 3115 C C . LYS A 1 407 ? 0.662 1.748 -11.469 1.00 90.62 407 LYS A C 1
ATOM 3117 O O . LYS A 1 407 ? 1.346 1.810 -12.492 1.00 90.62 407 LYS A O 1
ATOM 3122 N N . LYS A 1 408 ? 1.153 1.305 -10.311 1.00 95.62 408 LYS A N 1
ATOM 3123 C CA . LYS A 1 408 ? 2.533 0.846 -10.125 1.00 95.62 408 LYS A CA 1
ATOM 3124 C C . LYS A 1 408 ? 2.796 -0.459 -10.878 1.00 95.62 408 LYS A C 1
ATOM 3126 O O . LYS A 1 408 ? 1.981 -1.379 -10.857 1.00 95.62 408 LYS A O 1
ATOM 3131 N N . ILE A 1 409 ? 3.960 -0.532 -11.517 1.00 97.88 409 ILE A N 1
ATOM 3132 C CA . ILE A 1 409 ? 4.477 -1.733 -12.173 1.00 97.88 409 ILE A CA 1
ATOM 3133 C C . ILE A 1 409 ? 5.334 -2.473 -11.138 1.00 97.88 409 ILE A C 1
ATOM 3135 O O . ILE A 1 409 ? 6.351 -1.947 -10.697 1.00 97.88 409 ILE A O 1
ATOM 3139 N N . SER A 1 410 ? 4.955 -3.692 -10.752 1.00 98.12 410 SER A N 1
ATOM 3140 C CA . SER A 1 410 ? 5.702 -4.503 -9.772 1.00 98.12 410 SER A CA 1
ATOM 3141 C C . SER A 1 410 ? 6.820 -5.337 -10.407 1.00 98.12 410 SER A C 1
ATOM 3143 O O . SER A 1 410 ? 7.837 -5.641 -9.773 1.00 98.12 410 SER A O 1
ATOM 3145 N N . LYS A 1 411 ? 6.602 -5.737 -11.666 1.00 98.50 411 LYS A N 1
ATOM 3146 C CA . LYS A 1 411 ? 7.376 -6.749 -12.385 1.00 98.50 411 LYS A CA 1
ATOM 3147 C C . LYS A 1 411 ? 7.305 -6.501 -13.891 1.00 98.50 411 LYS A C 1
ATOM 3149 O O . LYS A 1 411 ? 6.247 -6.166 -14.424 1.00 98.50 411 LYS A O 1
ATOM 3154 N N . VAL A 1 412 ? 8.409 -6.758 -14.588 1.00 98.62 412 VAL A N 1
ATOM 3155 C CA . VAL A 1 412 ? 8.442 -6.865 -16.054 1.00 98.62 412 VAL A CA 1
ATOM 3156 C C . VAL A 1 412 ? 9.114 -8.172 -16.471 1.00 98.62 412 VAL A C 1
ATOM 3158 O O . VAL A 1 412 ? 10.098 -8.602 -15.873 1.00 98.62 412 VAL A O 1
ATOM 3161 N N . GLU A 1 413 ? 8.571 -8.823 -17.494 1.00 98.44 413 GLU A N 1
ATOM 3162 C CA . GLU A 1 413 ? 9.165 -10.000 -18.127 1.00 98.44 413 GLU A CA 1
ATOM 3163 C C . GLU A 1 413 ? 9.523 -9.674 -19.580 1.00 98.44 413 GLU A C 1
ATOM 3165 O O . GLU A 1 413 ? 8.654 -9.311 -20.380 1.00 98.44 413 GLU A O 1
ATOM 3170 N N . TYR A 1 414 ? 10.803 -9.820 -19.924 1.00 98.31 414 TYR A N 1
ATOM 3171 C CA . TYR A 1 414 ? 11.289 -9.759 -21.298 1.00 98.31 414 TYR A CA 1
ATOM 3172 C C . TYR A 1 414 ? 11.525 -11.171 -21.828 1.00 98.31 414 TYR A C 1
ATOM 3174 O O . TYR A 1 414 ? 12.314 -11.936 -21.275 1.00 98.31 414 TYR A O 1
ATOM 3182 N N . VAL A 1 415 ? 10.853 -11.505 -22.929 1.00 97.88 415 VAL A N 1
ATOM 3183 C CA . VAL A 1 415 ? 11.066 -12.751 -23.671 1.00 97.88 415 VAL A CA 1
ATOM 3184 C C . VAL A 1 415 ? 11.899 -12.433 -24.904 1.00 97.88 415 VAL A C 1
ATOM 3186 O O . VAL A 1 415 ? 11.392 -11.860 -25.876 1.00 97.88 415 VAL A O 1
ATOM 3189 N N . TYR A 1 416 ? 13.178 -12.794 -24.856 1.00 97.69 416 TYR A N 1
ATOM 3190 C CA . TYR A 1 416 ? 14.119 -12.641 -25.960 1.00 97.69 416 TYR A CA 1
ATOM 3191 C C . TYR A 1 416 ? 14.147 -13.914 -26.810 1.00 97.69 416 TYR A C 1
ATOM 3193 O O . TYR A 1 416 ? 14.094 -15.026 -26.294 1.00 97.69 416 TYR A O 1
ATOM 3201 N N . THR A 1 417 ? 14.234 -13.778 -28.131 1.00 97.25 417 THR A N 1
ATOM 3202 C CA . THR A 1 417 ? 14.330 -14.924 -29.050 1.00 97.25 417 THR A CA 1
ATOM 3203 C C . THR A 1 417 ? 15.235 -14.573 -30.221 1.00 97.25 417 THR A C 1
ATOM 3205 O O . THR A 1 417 ? 14.896 -13.696 -31.022 1.00 97.25 417 THR A O 1
ATOM 3208 N N . LEU A 1 418 ? 16.363 -15.271 -30.362 1.00 97.81 418 LEU A N 1
ATOM 3209 C CA . LEU A 1 418 ? 17.239 -15.133 -31.526 1.00 97.81 418 LEU A CA 1
ATOM 3210 C C . LEU A 1 418 ? 16.517 -15.661 -32.777 1.00 97.81 418 LEU A C 1
ATOM 3212 O O . LEU A 1 418 ? 15.927 -16.742 -32.750 1.00 97.81 418 LEU A O 1
ATOM 3216 N N . LYS A 1 419 ? 16.543 -14.902 -33.877 1.00 96.75 419 LYS A N 1
ATOM 3217 C CA . LYS A 1 419 ? 15.925 -15.287 -35.160 1.00 96.75 419 LYS A CA 1
ATOM 3218 C C . LYS A 1 419 ? 16.969 -15.638 -36.217 1.00 96.75 419 LYS A C 1
ATOM 3220 O O . LYS A 1 419 ? 16.843 -16.655 -36.893 1.00 96.75 419 LYS A O 1
ATOM 3225 N N . GLU A 1 420 ? 18.017 -14.832 -36.317 1.00 95.81 420 GLU A N 1
ATOM 3226 C CA . GLU A 1 420 ? 19.159 -15.036 -37.212 1.00 95.81 420 GLU A CA 1
ATOM 3227 C C . GLU A 1 420 ? 20.420 -14.432 -36.587 1.00 95.81 420 GLU A C 1
ATOM 3229 O O . GLU A 1 420 ? 20.330 -13.510 -35.777 1.00 95.81 420 GLU A O 1
ATOM 3234 N N . THR A 1 421 ? 21.579 -14.959 -36.974 1.00 95.06 421 THR A N 1
ATOM 3235 C CA . THR A 1 421 ? 22.923 -14.424 -36.683 1.00 95.06 421 THR A CA 1
ATOM 3236 C C . THR A 1 421 ? 23.558 -13.784 -37.919 1.00 95.06 421 THR A C 1
ATOM 3238 O O . THR A 1 421 ? 24.415 -12.913 -37.805 1.00 95.06 421 THR A O 1
ATOM 3241 N N . GLY A 1 422 ? 23.150 -14.230 -39.113 1.00 92.50 422 GLY A N 1
ATOM 3242 C CA . GLY A 1 422 ? 23.805 -13.904 -40.377 1.00 92.50 422 GLY A CA 1
ATOM 3243 C C . GLY A 1 422 ? 25.201 -14.520 -40.523 1.00 92.50 422 GLY A C 1
ATOM 3244 O O . GLY A 1 422 ? 26.013 -13.965 -41.256 1.00 92.50 422 GLY A O 1
ATOM 3245 N N . ILE A 1 423 ? 25.484 -15.615 -39.805 1.00 93.75 423 ILE A N 1
ATOM 3246 C CA . ILE A 1 423 ? 26.739 -16.379 -39.861 1.00 93.75 423 ILE A CA 1
ATOM 3247 C C . ILE A 1 423 ? 26.390 -17.866 -39.996 1.00 93.75 423 ILE A C 1
ATOM 3249 O O . ILE A 1 423 ? 25.641 -18.412 -39.179 1.00 93.75 423 ILE A O 1
ATOM 3253 N N . ASP A 1 424 ? 26.929 -18.527 -41.018 1.00 92.38 424 ASP A N 1
ATOM 3254 C CA . ASP A 1 424 ? 26.596 -19.919 -41.328 1.00 92.38 424 ASP A CA 1
ATOM 3255 C C . ASP A 1 424 ? 27.049 -20.888 -40.222 1.00 92.38 424 ASP A C 1
ATOM 3257 O O . ASP A 1 424 ? 28.103 -20.737 -39.604 1.00 92.38 424 ASP A O 1
ATOM 3261 N N . GLY A 1 425 ? 26.205 -21.877 -39.910 1.00 92.69 425 GLY A N 1
ATOM 3262 C CA . GLY A 1 425 ? 26.431 -22.833 -38.816 1.00 92.69 425 GLY A CA 1
ATOM 3263 C C . GLY A 1 425 ? 26.351 -22.255 -37.388 1.00 92.69 425 GLY A C 1
ATOM 3264 O O . GLY A 1 425 ? 26.425 -23.015 -36.411 1.00 92.69 425 GLY A O 1
ATOM 3265 N N . LEU A 1 426 ? 26.177 -20.937 -37.224 1.00 96.06 426 LEU A N 1
ATOM 3266 C CA . LEU A 1 426 ? 26.049 -20.276 -35.924 1.00 96.06 426 LEU A CA 1
ATOM 3267 C C . LEU A 1 426 ? 24.572 -20.007 -35.591 1.00 96.06 426 LEU A C 1
ATOM 3269 O O . LEU A 1 426 ? 23.980 -19.032 -36.047 1.00 96.06 426 LEU A O 1
ATOM 3273 N N . ASN A 1 427 ? 23.985 -20.869 -34.759 1.00 96.31 427 ASN A N 1
ATOM 3274 C CA . ASN A 1 427 ? 22.592 -20.772 -34.298 1.00 96.31 427 ASN A CA 1
ATOM 3275 C C . ASN A 1 427 ? 22.469 -20.250 -32.848 1.00 96.31 427 ASN A C 1
ATOM 3277 O O . ASN A 1 427 ? 21.431 -20.429 -32.215 1.00 96.31 427 ASN A O 1
ATOM 3281 N N . GLU A 1 428 ? 23.513 -19.625 -32.303 1.00 96.19 428 GLU A N 1
ATOM 3282 C CA . GLU A 1 428 ? 23.553 -19.116 -30.926 1.00 96.19 428 GLU A CA 1
ATOM 3283 C C . GLU A 1 428 ? 24.507 -17.920 -30.799 1.00 96.19 428 GLU A C 1
ATOM 3285 O O . GLU A 1 428 ? 25.482 -17.843 -31.548 1.00 96.19 428 GLU A O 1
ATOM 3290 N N . ILE A 1 429 ? 24.243 -17.001 -29.863 1.00 97.19 429 ILE A N 1
ATOM 3291 C CA . ILE A 1 429 ? 25.131 -15.866 -29.549 1.00 97.19 429 ILE A CA 1
ATOM 3292 C C . ILE A 1 429 ? 25.179 -15.577 -28.039 1.00 97.19 429 ILE A C 1
ATOM 3294 O O . ILE A 1 429 ? 24.150 -15.690 -27.364 1.00 97.19 429 ILE A O 1
ATOM 3298 N N . PRO A 1 430 ? 26.332 -15.139 -27.494 1.00 97.38 430 PRO A N 1
ATOM 3299 C CA . PRO A 1 430 ? 26.405 -14.621 -26.135 1.00 97.38 430 PRO A CA 1
ATOM 3300 C C . PRO A 1 430 ? 25.575 -13.344 -25.983 1.00 97.38 430 PRO A C 1
ATOM 3302 O O . PRO A 1 430 ? 25.588 -12.469 -26.858 1.00 97.38 430 PRO A O 1
ATOM 3305 N N . ALA A 1 431 ? 24.912 -13.211 -24.839 1.00 97.25 431 ALA A N 1
ATOM 3306 C CA . ALA A 1 431 ? 24.271 -11.972 -24.427 1.00 97.25 431 ALA A CA 1
ATOM 3307 C C . ALA A 1 431 ? 24.470 -11.710 -22.928 1.00 97.25 431 ALA A C 1
ATOM 3309 O O . ALA A 1 431 ? 24.751 -12.612 -22.135 1.00 97.25 431 ALA A O 1
ATOM 3310 N N . PHE A 1 432 ? 24.339 -10.444 -22.556 1.00 97.00 432 PHE A N 1
ATOM 3311 C CA . PHE A 1 432 ? 24.638 -9.918 -21.236 1.00 97.00 432 PHE A CA 1
ATOM 3312 C C . PHE A 1 432 ? 23.479 -9.012 -20.824 1.00 97.00 432 PHE A C 1
ATOM 3314 O O . PHE A 1 432 ? 23.230 -7.989 -21.462 1.00 97.00 432 PHE A O 1
ATOM 3321 N N . LEU A 1 433 ? 22.739 -9.410 -19.792 1.00 96.19 433 LEU A N 1
ATOM 3322 C CA . LEU A 1 433 ? 21.608 -8.642 -19.287 1.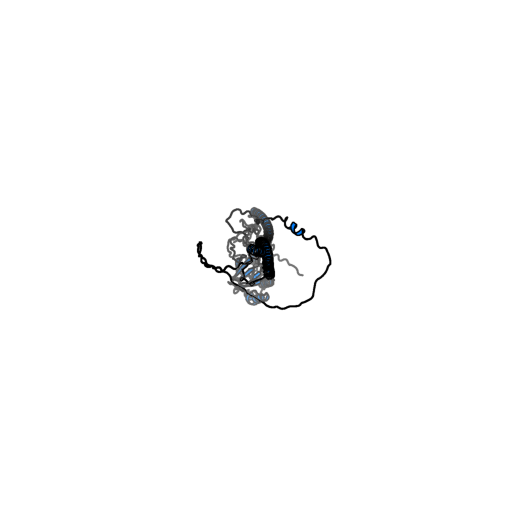00 96.19 433 LEU A CA 1
ATOM 3323 C C . LEU A 1 433 ? 22.051 -7.794 -18.098 1.00 96.19 433 LEU A C 1
ATOM 3325 O O . LEU A 1 433 ? 22.694 -8.285 -17.167 1.00 96.19 433 LEU A O 1
ATOM 3329 N N . GLU A 1 434 ? 21.680 -6.523 -18.144 1.00 94.19 434 GLU A N 1
ATOM 3330 C CA . GLU A 1 434 ? 21.791 -5.604 -17.017 1.00 94.19 434 GLU A CA 1
ATOM 3331 C C . GLU A 1 434 ? 20.729 -5.939 -15.960 1.00 94.19 434 GLU A C 1
ATOM 3333 O O . GLU A 1 434 ? 19.655 -6.456 -16.288 1.00 94.19 434 GLU A O 1
ATOM 3338 N N . LYS A 1 435 ? 21.017 -5.633 -14.686 1.00 93.81 435 LYS A N 1
ATOM 3339 C CA . LYS A 1 435 ? 20.048 -5.804 -13.585 1.00 93.81 435 LYS A CA 1
ATOM 3340 C C . LYS A 1 435 ? 18.908 -4.791 -13.644 1.00 93.81 435 LYS A C 1
ATOM 3342 O O . LYS A 1 435 ? 17.793 -5.122 -13.263 1.00 93.81 435 LYS A O 1
ATOM 3347 N N . ASP A 1 436 ? 19.191 -3.590 -14.141 1.00 95.62 436 ASP A N 1
ATOM 3348 C CA . ASP A 1 436 ? 18.185 -2.567 -14.408 1.00 95.62 436 ASP A CA 1
ATOM 3349 C C . ASP A 1 436 ? 17.499 -2.872 -15.756 1.00 95.62 436 ASP A C 1
ATOM 3351 O O . ASP A 1 436 ? 18.154 -2.783 -16.803 1.00 95.62 436 ASP A O 1
ATOM 3355 N N . PRO A 1 437 ? 16.198 -3.225 -15.777 1.00 96.44 437 PRO A N 1
ATOM 3356 C CA . PRO A 1 437 ? 15.503 -3.572 -17.012 1.00 96.44 437 PRO A CA 1
ATOM 3357 C C . PRO A 1 437 ? 15.395 -2.403 -17.996 1.00 96.44 437 PRO A C 1
ATOM 3359 O O . PRO A 1 437 ? 15.255 -2.647 -19.191 1.00 96.44 437 PRO A O 1
ATOM 3362 N N . THR A 1 438 ? 15.528 -1.148 -17.556 1.00 94.12 438 THR A N 1
ATOM 3363 C CA . THR A 1 438 ? 15.495 0.020 -18.455 1.00 94.12 438 THR A CA 1
ATOM 3364 C C . THR A 1 438 ? 16.725 0.098 -19.367 1.00 94.12 438 THR A C 1
ATOM 3366 O O . THR A 1 438 ? 16.665 0.714 -20.430 1.00 94.12 438 THR A O 1
ATOM 3369 N N . LYS A 1 439 ? 17.814 -0.598 -19.007 1.00 92.44 439 LYS A N 1
ATOM 3370 C CA . LYS A 1 439 ? 19.001 -0.788 -19.855 1.00 92.44 439 LYS A CA 1
ATOM 3371 C C . LYS A 1 439 ? 18.896 -2.002 -20.789 1.00 92.44 439 LYS A C 1
ATOM 3373 O O . LYS A 1 439 ? 19.615 -2.070 -21.782 1.00 92.44 439 LYS A O 1
ATOM 3378 N N . THR A 1 440 ? 18.001 -2.948 -20.506 1.00 91.56 440 THR A N 1
ATOM 3379 C CA . THR A 1 440 ? 17.745 -4.175 -21.286 1.00 91.56 440 THR A CA 1
ATOM 3380 C C . THR A 1 440 ? 18.952 -5.129 -21.444 1.00 91.56 440 THR A C 1
ATOM 3382 O O . THR A 1 440 ? 19.346 -5.791 -20.482 1.00 91.56 440 THR A O 1
ATOM 3385 N N . ILE A 1 441 ? 19.498 -5.277 -22.657 1.00 94.19 441 ILE A N 1
ATOM 3386 C CA . ILE A 1 441 ? 20.380 -6.378 -23.067 1.00 94.19 441 ILE A CA 1
ATOM 3387 C C . ILE A 1 441 ? 21.494 -5.905 -24.011 1.00 94.19 441 ILE A C 1
ATOM 3389 O O . ILE A 1 441 ? 21.255 -5.180 -24.974 1.00 94.19 441 ILE A O 1
ATOM 3393 N N . TRP A 1 442 ? 22.711 -6.395 -23.782 1.00 94.25 442 TRP A N 1
ATOM 3394 C CA . TRP A 1 442 ? 23.818 -6.337 -24.736 1.00 94.25 442 TRP A CA 1
ATOM 3395 C C . TRP A 1 442 ? 23.926 -7.706 -25.411 1.00 94.25 442 TRP A C 1
ATOM 3397 O O . TRP A 1 442 ? 23.969 -8.724 -24.722 1.00 94.25 442 TRP A O 1
ATOM 3407 N N . TYR A 1 443 ? 23.988 -7.769 -26.738 1.00 93.25 443 TYR A N 1
ATOM 3408 C CA . TYR A 1 443 ? 24.090 -9.034 -27.473 1.00 93.25 443 TYR A CA 1
ATOM 3409 C C . TYR A 1 443 ? 25.194 -8.970 -28.524 1.00 93.25 443 TYR A C 1
ATOM 3411 O O . TYR A 1 443 ? 25.430 -7.931 -29.139 1.00 93.25 443 TYR A O 1
ATOM 3419 N N . MET A 1 444 ? 25.887 -10.086 -28.732 1.00 91.06 444 MET A N 1
ATOM 3420 C CA . MET A 1 444 ? 27.001 -10.138 -29.675 1.00 91.06 444 MET A CA 1
ATOM 3421 C C . MET A 1 444 ? 26.478 -10.366 -31.095 1.00 91.06 444 MET A C 1
ATOM 3423 O O . MET A 1 444 ? 26.145 -11.487 -31.469 1.00 91.06 444 MET A O 1
ATOM 3427 N N . SER A 1 445 ? 26.423 -9.300 -31.898 1.00 88.81 445 SER A N 1
ATOM 3428 C CA . SER A 1 445 ? 26.086 -9.383 -33.329 1.00 88.81 445 SER A CA 1
ATOM 3429 C C . SER A 1 445 ? 27.174 -10.064 -34.169 1.00 88.81 445 SER A C 1
ATOM 3431 O O . SER A 1 445 ? 26.884 -10.567 -35.254 1.00 88.81 445 SER A O 1
ATOM 3433 N N . LEU A 1 446 ? 28.416 -10.083 -33.660 1.00 90.12 446 LEU A N 1
ATOM 3434 C CA . LEU A 1 446 ? 29.590 -10.765 -34.228 1.00 90.12 446 LEU A CA 1
ATOM 3435 C C . LEU A 1 446 ? 29.880 -10.365 -35.689 1.00 90.12 446 LEU A C 1
ATOM 3437 O O . LEU A 1 446 ? 30.389 -11.158 -36.476 1.00 90.12 446 LEU A O 1
ATOM 3441 N N . TYR A 1 447 ? 29.521 -9.127 -36.049 1.00 89.50 447 TYR A N 1
ATOM 3442 C CA . TYR A 1 447 ? 29.569 -8.565 -37.408 1.00 89.50 447 TYR A CA 1
ATOM 3443 C C . TYR A 1 447 ? 28.731 -9.315 -38.463 1.00 89.50 447 TYR A C 1
ATOM 3445 O O . TYR A 1 447 ? 28.829 -9.027 -39.658 1.00 89.50 447 TYR A O 1
ATOM 3453 N N . GLY A 1 448 ? 27.858 -10.227 -38.027 1.00 88.94 448 GLY A N 1
ATOM 3454 C CA . GLY A 1 448 ? 26.816 -10.839 -38.842 1.00 88.94 448 GLY A CA 1
ATOM 3455 C C . GLY A 1 448 ? 25.504 -10.052 -38.809 1.00 88.94 448 GLY A C 1
ATOM 3456 O O . GLY A 1 448 ? 25.279 -9.177 -37.966 1.00 88.94 448 GLY A O 1
ATOM 3457 N N . ARG A 1 449 ? 24.589 -10.395 -39.721 1.00 90.44 449 ARG A N 1
ATOM 3458 C CA . ARG A 1 449 ? 23.201 -9.903 -39.722 1.00 90.44 449 ARG A CA 1
ATOM 3459 C C . ARG A 1 449 ? 22.395 -10.576 -38.601 1.00 90.44 449 ARG A C 1
ATOM 3461 O O . ARG A 1 449 ? 21.563 -11.449 -38.844 1.00 90.44 449 ARG A O 1
ATOM 3468 N N . THR A 1 450 ? 22.665 -10.173 -37.365 1.00 93.56 450 THR A N 1
ATOM 3469 C CA . THR A 1 450 ? 21.964 -10.675 -36.180 1.00 93.56 450 THR A CA 1
ATOM 3470 C C . THR A 1 450 ? 20.603 -9.995 -36.008 1.00 93.56 450 THR A C 1
ATOM 3472 O O . THR A 1 450 ? 20.473 -8.786 -36.190 1.00 93.56 450 THR A O 1
ATOM 3475 N N . ARG A 1 451 ? 19.577 -10.768 -35.630 1.00 95.50 451 ARG A N 1
ATOM 3476 C CA . ARG A 1 451 ? 18.216 -10.279 -35.358 1.00 95.50 451 ARG A CA 1
ATOM 3477 C C . ARG A 1 451 ? 17.628 -10.991 -34.142 1.00 95.50 451 ARG A C 1
ATOM 3479 O O . ARG A 1 451 ? 17.500 -12.218 -34.136 1.00 95.50 451 ARG A O 1
ATOM 3486 N N . ILE A 1 452 ? 17.209 -10.218 -33.144 1.00 96.44 452 ILE A N 1
ATOM 3487 C CA . ILE A 1 452 ? 16.513 -10.700 -31.944 1.00 96.44 452 ILE A CA 1
ATOM 3488 C C . ILE A 1 452 ? 15.085 -10.152 -31.952 1.00 96.44 452 ILE A C 1
ATOM 3490 O O . ILE A 1 452 ? 14.849 -9.003 -32.316 1.00 96.44 452 ILE A O 1
ATOM 3494 N N . ASN A 1 453 ? 14.129 -10.978 -31.538 1.00 97.31 453 ASN A N 1
ATOM 3495 C CA . ASN A 1 453 ? 12.787 -10.544 -31.169 1.00 97.31 453 ASN A CA 1
ATOM 3496 C C . ASN A 1 453 ? 12.723 -10.351 -29.649 1.00 97.31 453 ASN A C 1
ATOM 3498 O O . ASN A 1 453 ? 13.082 -11.273 -28.921 1.00 97.31 453 ASN A O 1
ATOM 3502 N N . MET A 1 454 ? 12.171 -9.232 -29.180 1.00 96.62 454 MET A N 1
ATOM 3503 C CA . MET A 1 454 ? 11.785 -9.036 -27.778 1.00 96.62 454 MET A CA 1
ATOM 3504 C C . MET A 1 454 ? 10.256 -8.976 -27.665 1.00 96.62 454 MET A C 1
ATOM 3506 O O . MET A 1 454 ? 9.600 -8.324 -28.475 1.00 96.62 454 MET A O 1
ATOM 3510 N N . LYS A 1 455 ? 9.680 -9.633 -26.655 1.00 97.62 455 LYS A N 1
ATOM 3511 C CA . LYS A 1 455 ? 8.334 -9.323 -26.142 1.00 97.62 455 LYS A CA 1
ATOM 3512 C C . LYS A 1 455 ? 8.478 -8.801 -24.717 1.00 97.62 455 LYS A C 1
ATOM 3514 O O . LYS A 1 455 ? 9.263 -9.368 -23.965 1.00 97.62 455 LYS A O 1
ATOM 3519 N N . ALA A 1 456 ? 7.724 -7.770 -24.353 1.00 97.56 456 ALA A N 1
ATOM 3520 C CA . ALA A 1 456 ? 7.683 -7.236 -22.995 1.00 97.56 456 ALA A CA 1
ATOM 3521 C C . ALA A 1 456 ? 6.285 -7.425 -22.399 1.00 97.56 456 ALA A C 1
ATOM 3523 O O . ALA A 1 456 ? 5.288 -7.114 -23.054 1.00 97.56 456 ALA A O 1
ATOM 3524 N N . TYR A 1 457 ? 6.219 -7.916 -21.164 1.00 98.31 457 TYR A N 1
ATOM 3525 C CA . TYR A 1 457 ? 4.987 -8.023 -20.389 1.00 98.31 457 TYR A CA 1
ATOM 3526 C C . TYR A 1 457 ? 5.183 -7.336 -19.040 1.00 98.31 457 TYR A C 1
ATOM 3528 O O . TYR A 1 457 ? 6.078 -7.701 -18.282 1.00 98.31 457 TYR A O 1
ATOM 3536 N N . PHE A 1 458 ? 4.355 -6.336 -18.761 1.00 98.56 458 PHE A N 1
ATOM 3537 C CA . PHE A 1 458 ? 4.360 -5.584 -17.510 1.00 98.56 458 PHE A CA 1
ATOM 3538 C C . PHE A 1 458 ? 3.227 -6.080 -16.614 1.00 98.56 458 PHE A C 1
ATOM 3540 O O . PHE A 1 458 ? 2.185 -6.522 -17.110 1.00 98.56 458 PHE A O 1
ATOM 3547 N N . TYR A 1 459 ? 3.448 -6.031 -15.305 1.00 98.62 459 TYR A N 1
ATOM 3548 C CA . TYR A 1 459 ? 2.519 -6.548 -14.311 1.00 98.62 459 TYR A CA 1
ATOM 3549 C C . TYR A 1 459 ? 2.382 -5.579 -13.141 1.00 98.62 459 TYR A C 1
ATOM 3551 O O . TYR A 1 459 ? 3.357 -4.932 -12.748 1.00 98.62 459 TYR A O 1
ATOM 3559 N N . ASP A 1 460 ? 1.184 -5.519 -12.574 1.00 97.31 460 ASP A N 1
ATOM 3560 C CA . ASP A 1 460 ? 0.870 -4.706 -11.403 1.00 97.31 460 ASP A CA 1
ATOM 3561 C C . ASP A 1 460 ? 1.190 -5.427 -10.081 1.00 97.31 460 ASP A C 1
ATOM 3563 O O . ASP A 1 460 ? 1.726 -6.539 -10.066 1.00 97.31 460 ASP A O 1
ATOM 3567 N N . GLU A 1 461 ? 0.935 -4.769 -8.950 1.00 96.44 461 GLU A N 1
ATOM 3568 C CA . GLU A 1 461 ? 1.219 -5.300 -7.606 1.00 96.44 461 GLU A CA 1
ATOM 3569 C C . GLU A 1 461 ? 0.363 -6.519 -7.236 1.00 96.44 461 GLU A C 1
ATOM 3571 O O . GLU A 1 461 ? 0.826 -7.376 -6.486 1.00 96.44 461 GLU A O 1
ATOM 3576 N N . ASP A 1 462 ? -0.811 -6.662 -7.853 1.00 96.31 462 ASP A N 1
ATOM 3577 C CA . ASP A 1 462 ? -1.676 -7.844 -7.751 1.00 96.31 462 ASP A CA 1
ATOM 3578 C C . ASP A 1 462 ? -1.114 -9.046 -8.545 1.00 96.31 462 ASP A C 1
ATOM 3580 O O . ASP A 1 462 ? -1.617 -10.166 -8.464 1.00 96.31 462 ASP A O 1
ATOM 3584 N N . GLY A 1 463 ? -0.066 -8.820 -9.347 1.00 96.25 463 GLY A N 1
ATOM 3585 C CA . GLY A 1 463 ? 0.554 -9.810 -10.223 1.00 96.25 463 GLY A CA 1
ATOM 3586 C C . GLY A 1 463 ? -0.168 -10.007 -11.558 1.00 96.25 463 GLY A C 1
ATOM 3587 O O . GLY A 1 463 ? 0.275 -10.848 -12.352 1.00 96.25 463 GLY A O 1
ATOM 3588 N N . ASN A 1 464 ? -1.220 -9.231 -11.836 1.00 97.69 464 ASN A N 1
ATOM 3589 C CA . ASN A 1 464 ? -1.972 -9.267 -13.085 1.00 97.69 464 ASN A CA 1
ATOM 3590 C C . ASN A 1 464 ? -1.172 -8.621 -14.218 1.00 97.69 464 ASN A C 1
ATOM 3592 O O . ASN A 1 464 ? -0.367 -7.713 -14.014 1.00 97.69 464 ASN A O 1
ATOM 3596 N N . LYS A 1 465 ? -1.382 -9.104 -15.444 1.00 97.94 465 LYS A N 1
ATOM 3597 C CA . LYS A 1 465 ? -0.736 -8.547 -16.635 1.00 97.94 465 LYS A CA 1
ATOM 3598 C C . LYS A 1 465 ? -1.451 -7.264 -17.058 1.00 97.94 465 LYS A C 1
ATOM 3600 O O . LYS A 1 465 ? -2.645 -7.290 -17.339 1.00 97.94 465 LYS A O 1
ATOM 3605 N N . MET A 1 466 ? -0.701 -6.174 -17.166 1.00 97.75 466 MET A N 1
ATOM 3606 C CA . MET A 1 466 ? -1.229 -4.864 -17.544 1.00 97.75 466 MET A CA 1
ATOM 3607 C C . MET A 1 466 ? -1.503 -4.796 -19.054 1.00 97.75 466 MET A C 1
ATOM 3609 O O . MET A 1 466 ? -0.688 -5.251 -19.865 1.00 97.75 466 MET A O 1
ATOM 3613 N N . ASP A 1 467 ? -2.630 -4.191 -19.438 1.00 96.75 467 ASP A N 1
ATOM 3614 C CA . ASP A 1 467 ? -2.818 -3.702 -20.805 1.00 96.75 467 ASP A CA 1
ATOM 3615 C C . ASP A 1 467 ? -1.989 -2.427 -20.992 1.00 96.75 467 ASP A C 1
ATOM 3617 O O . ASP A 1 467 ? -2.205 -1.431 -20.307 1.00 96.75 467 ASP A O 1
ATOM 3621 N N . MET A 1 468 ? -1.041 -2.466 -21.927 1.00 94.94 468 MET A N 1
ATOM 3622 C CA . MET A 1 468 ? -0.127 -1.358 -22.223 1.00 94.94 468 MET A CA 1
ATOM 3623 C C . MET A 1 468 ? -0.625 -0.468 -23.374 1.00 94.94 468 MET A C 1
ATOM 3625 O O . MET A 1 468 ? 0.142 0.331 -23.916 1.00 94.94 468 MET A O 1
ATOM 3629 N N . THR A 1 469 ? -1.888 -0.602 -23.790 1.00 93.88 469 THR A N 1
ATOM 3630 C CA . THR A 1 469 ? -2.474 0.197 -24.874 1.00 93.88 469 THR A CA 1
ATOM 3631 C C . THR A 1 469 ? -2.407 1.694 -24.550 1.00 93.88 469 THR A C 1
ATOM 3633 O O . THR A 1 469 ? -2.972 2.168 -23.562 1.00 93.88 469 THR A O 1
ATOM 3636 N N . GLY A 1 470 ? -1.685 2.441 -25.392 1.00 89.94 470 GLY A N 1
ATOM 3637 C CA . GLY A 1 470 ? -1.375 3.869 -25.216 1.00 89.94 470 GLY A CA 1
ATOM 3638 C C . GLY A 1 470 ? 0.071 4.170 -24.792 1.00 89.94 470 GLY A C 1
ATOM 3639 O O . GLY A 1 470 ? 0.527 5.293 -24.985 1.00 89.94 470 GLY A O 1
ATOM 3640 N N . ALA A 1 471 ? 0.827 3.187 -24.287 1.00 92.44 471 ALA A N 1
ATOM 3641 C CA . ALA A 1 471 ? 2.197 3.397 -23.814 1.00 92.44 471 ALA A CA 1
ATOM 3642 C C . ALA A 1 471 ? 3.160 3.870 -24.921 1.00 92.44 471 ALA A C 1
ATOM 3644 O O . ALA A 1 471 ? 3.256 3.259 -25.989 1.00 92.44 471 ALA A O 1
ATOM 3645 N N . LEU A 1 472 ? 3.940 4.919 -24.637 1.00 90.81 472 LEU A N 1
ATOM 3646 C CA . LEU A 1 472 ? 4.957 5.439 -25.553 1.00 90.81 472 LEU A CA 1
ATOM 3647 C C . LEU A 1 472 ? 6.311 4.771 -25.276 1.00 90.81 472 LEU A C 1
ATOM 3649 O O . LEU A 1 472 ? 7.000 5.098 -24.308 1.00 90.81 472 LEU A O 1
ATOM 3653 N N . VAL A 1 473 ? 6.709 3.836 -26.139 1.00 90.81 473 VAL A N 1
ATOM 3654 C CA . VAL A 1 473 ? 8.005 3.138 -26.061 1.00 90.81 473 VAL A CA 1
ATOM 3655 C C . VAL A 1 473 ? 9.043 3.865 -26.919 1.00 90.81 473 VAL A C 1
ATOM 3657 O O . VAL A 1 473 ? 8.786 4.173 -28.080 1.00 90.81 473 VAL A O 1
ATOM 3660 N N . SER A 1 474 ? 10.229 4.134 -26.364 1.00 88.69 474 SER A N 1
ATOM 3661 C CA . SER A 1 474 ? 11.310 4.813 -27.089 1.00 88.69 474 SER A CA 1
ATOM 3662 C C . SER A 1 474 ? 12.227 3.822 -27.808 1.00 88.69 474 SER A C 1
ATOM 3664 O O . SER A 1 474 ? 12.870 2.991 -27.169 1.00 88.69 474 SER A O 1
ATOM 3666 N N . PHE A 1 475 ? 12.355 3.961 -29.129 1.00 89.50 475 PHE A N 1
ATOM 3667 C CA . PHE A 1 475 ? 13.409 3.315 -29.917 1.00 89.50 475 PHE A CA 1
ATOM 3668 C C . PHE A 1 475 ? 14.552 4.310 -30.158 1.00 89.50 475 PHE A C 1
ATOM 3670 O O . PHE A 1 475 ? 14.656 4.935 -31.211 1.00 89.50 475 PHE A O 1
ATOM 3677 N N . SER A 1 476 ? 15.377 4.495 -29.126 1.00 87.06 476 SER A N 1
ATOM 3678 C CA . SER A 1 476 ? 16.566 5.358 -29.149 1.00 87.06 476 SER A CA 1
ATOM 3679 C C . SER A 1 476 ? 17.818 4.606 -29.620 1.00 87.06 476 SER A C 1
ATOM 3681 O O . SER A 1 476 ? 17.857 3.381 -29.583 1.00 87.06 476 SER A O 1
ATOM 3683 N N . SER A 1 477 ? 18.860 5.350 -30.012 1.00 90.00 477 SER A N 1
ATOM 3684 C CA . SER A 1 477 ? 20.175 4.816 -30.420 1.00 90.00 477 SER A CA 1
ATOM 3685 C C . SER A 1 477 ? 20.117 3.749 -31.524 1.00 90.00 477 SER A C 1
ATOM 3687 O O . SER A 1 477 ? 20.775 2.722 -31.433 1.00 90.00 477 SER A O 1
ATOM 3689 N N . LEU A 1 478 ? 19.325 3.989 -32.573 1.00 91.88 478 LEU A N 1
ATOM 3690 C CA . LEU A 1 478 ? 19.356 3.180 -33.794 1.00 91.88 478 LEU A CA 1
ATOM 3691 C C . LEU A 1 478 ? 20.471 3.707 -34.709 1.00 91.88 478 LEU A C 1
ATOM 3693 O O . LEU A 1 478 ? 20.244 4.597 -35.535 1.00 91.88 478 LEU A O 1
ATOM 3697 N N . ASN A 1 479 ? 21.702 3.231 -34.515 1.00 90.31 479 ASN A N 1
ATOM 3698 C CA . ASN A 1 479 ? 22.858 3.786 -35.209 1.00 90.31 479 ASN A CA 1
ATOM 3699 C C . ASN A 1 479 ? 22.936 3.334 -36.681 1.00 90.31 479 ASN A C 1
ATOM 3701 O O . ASN A 1 479 ? 22.795 2.158 -37.019 1.00 90.31 479 ASN A O 1
ATOM 3705 N N . ARG A 1 480 ? 23.248 4.288 -37.567 1.00 92.06 480 ARG A N 1
ATOM 3706 C CA . ARG A 1 480 ? 23.553 4.072 -38.990 1.00 92.06 480 ARG A CA 1
ATOM 3707 C C . ARG A 1 480 ? 24.921 4.669 -39.311 1.00 92.06 480 ARG A C 1
ATOM 3709 O O . ARG A 1 480 ? 25.202 5.799 -38.918 1.00 92.06 480 ARG A O 1
ATOM 3716 N N . GLY A 1 481 ? 25.759 3.936 -40.037 1.00 91.12 481 GLY A N 1
ATOM 3717 C CA . GLY A 1 481 ? 27.095 4.394 -40.411 1.00 91.12 481 GLY A CA 1
ATOM 3718 C C . GLY A 1 481 ? 27.827 3.434 -41.345 1.00 91.12 481 GLY A C 1
ATOM 3719 O O . GLY A 1 481 ? 27.208 2.653 -42.070 1.00 91.12 481 GLY A O 1
ATOM 3720 N N . THR A 1 482 ? 29.155 3.503 -41.305 1.00 93.19 482 THR A N 1
ATOM 3721 C CA . THR A 1 482 ? 30.069 2.644 -42.067 1.00 93.19 482 THR A CA 1
ATOM 3722 C C . THR A 1 482 ? 31.051 1.997 -41.095 1.00 93.19 482 THR A C 1
ATOM 3724 O O . THR A 1 482 ? 31.615 2.685 -40.242 1.00 93.19 482 THR A O 1
ATOM 3727 N N . GLY A 1 483 ? 31.261 0.685 -41.201 1.00 88.81 483 GLY A N 1
ATOM 3728 C CA . GLY A 1 483 ? 32.160 -0.055 -40.319 1.00 88.81 483 GLY A CA 1
ATOM 3729 C C . GLY A 1 483 ? 33.619 0.378 -40.481 1.00 88.81 483 GLY A C 1
ATOM 3730 O O . GLY A 1 483 ? 34.137 0.489 -41.594 1.00 88.81 483 GLY A O 1
ATOM 3731 N N . ALA A 1 484 ? 34.288 0.634 -39.357 1.00 87.25 484 ALA A N 1
ATOM 3732 C CA . ALA A 1 484 ? 35.662 1.120 -39.331 1.00 87.25 484 ALA A CA 1
ATOM 3733 C C . ALA A 1 484 ? 36.676 -0.038 -39.332 1.00 87.25 484 ALA A C 1
ATOM 3735 O O . ALA A 1 484 ? 36.545 -0.998 -38.571 1.00 87.25 484 ALA A O 1
ATOM 3736 N N . SER A 1 485 ? 37.723 0.071 -40.153 1.00 85.81 485 SER A N 1
ATOM 3737 C CA . SER A 1 485 ? 38.745 -0.973 -40.353 1.00 85.81 485 SER A CA 1
ATOM 3738 C C . SER A 1 485 ? 39.620 -1.265 -39.127 1.00 85.81 485 SER A C 1
ATOM 3740 O O . SER A 1 485 ? 40.245 -2.324 -39.045 1.00 85.81 485 SER A O 1
ATOM 3742 N N . ASN A 1 486 ? 39.662 -0.348 -38.157 1.00 86.94 486 ASN A N 1
ATOM 3743 C CA . ASN A 1 486 ? 40.294 -0.573 -36.860 1.00 86.94 486 ASN A CA 1
ATOM 3744 C C . ASN A 1 486 ? 39.401 -1.374 -35.895 1.00 86.94 486 ASN A C 1
ATOM 3746 O O . ASN A 1 486 ? 39.952 -2.059 -35.039 1.00 86.94 486 ASN A O 1
ATOM 3750 N N . ALA A 1 487 ? 38.072 -1.310 -36.047 1.00 85.19 487 ALA A N 1
ATOM 3751 C CA . ALA A 1 487 ? 37.108 -2.044 -35.227 1.00 85.19 487 ALA A CA 1
ATOM 3752 C C . ALA A 1 487 ? 36.924 -3.489 -35.713 1.00 85.19 487 ALA A C 1
ATOM 3754 O O . ALA A 1 487 ? 37.043 -4.399 -34.911 1.00 85.19 487 ALA A O 1
ATOM 3755 N N . SER A 1 488 ? 36.717 -3.708 -37.018 1.00 89.62 488 SER A N 1
ATOM 3756 C CA . SER A 1 488 ? 36.720 -5.047 -37.631 1.00 89.62 488 SER A CA 1
ATOM 3757 C C . SER A 1 488 ? 37.107 -4.967 -39.115 1.00 89.62 488 SER A C 1
ATOM 3759 O O . SER A 1 488 ? 36.482 -4.213 -39.870 1.00 89.62 488 SER A O 1
ATOM 3761 N N . PRO A 1 489 ? 38.083 -5.771 -39.582 1.00 90.69 489 PRO A N 1
ATOM 3762 C CA . PRO A 1 489 ? 38.351 -5.956 -41.007 1.00 90.69 489 PRO A CA 1
ATOM 3763 C C . PRO A 1 489 ? 37.138 -6.445 -41.812 1.00 90.69 489 PRO A C 1
ATOM 3765 O O . PRO A 1 489 ? 36.953 -6.004 -42.944 1.00 90.69 489 PRO A O 1
ATOM 3768 N N . LYS A 1 490 ? 36.273 -7.304 -41.249 1.00 87.12 490 LYS A N 1
ATOM 3769 C CA . LYS A 1 490 ? 35.047 -7.768 -41.930 1.00 87.12 490 LYS A CA 1
ATOM 3770 C C . LYS A 1 490 ? 33.958 -6.709 -42.062 1.00 87.12 490 LYS A C 1
ATOM 3772 O O . LYS A 1 490 ? 33.169 -6.787 -43.005 1.00 87.12 490 LYS A O 1
ATOM 3777 N N . ALA A 1 491 ? 33.904 -5.744 -41.147 1.00 87.38 491 ALA A N 1
ATOM 3778 C CA . ALA A 1 491 ? 32.985 -4.609 -41.216 1.00 87.38 491 ALA A CA 1
ATOM 3779 C C . ALA A 1 491 ? 33.546 -3.419 -42.018 1.00 87.38 491 ALA A C 1
ATOM 3781 O O . ALA A 1 491 ? 32.781 -2.531 -42.394 1.00 87.38 491 ALA A O 1
ATOM 3782 N N . ALA A 1 492 ? 34.857 -3.395 -42.282 1.00 92.19 492 ALA A N 1
ATOM 3783 C CA . ALA A 1 492 ? 35.556 -2.291 -42.932 1.00 92.19 492 ALA A CA 1
ATOM 3784 C C . ALA A 1 492 ? 34.862 -1.824 -44.223 1.00 92.19 492 ALA A C 1
ATOM 3786 O O . ALA A 1 492 ? 34.646 -2.605 -45.150 1.00 92.19 492 ALA A O 1
ATOM 3787 N N . ASN A 1 493 ? 34.538 -0.531 -44.284 1.00 91.94 493 ASN A N 1
ATOM 3788 C CA . ASN A 1 493 ? 33.894 0.141 -45.418 1.00 91.94 493 ASN A CA 1
ATOM 3789 C C . ASN A 1 493 ? 32.493 -0.396 -45.793 1.00 91.94 493 ASN A C 1
ATOM 3791 O O . ASN A 1 493 ? 31.951 -0.013 -46.828 1.00 91.94 493 ASN A O 1
ATOM 3795 N N . ARG A 1 494 ? 31.872 -1.246 -44.961 1.00 90.75 494 ARG A N 1
ATOM 3796 C CA . ARG A 1 494 ? 30.509 -1.761 -45.179 1.00 90.75 494 ARG A CA 1
ATOM 3797 C C . ARG A 1 494 ? 29.473 -0.933 -44.411 1.00 90.75 494 ARG A C 1
ATOM 3799 O O . ARG A 1 494 ? 29.765 -0.521 -43.287 1.00 90.75 494 ARG A O 1
ATOM 3806 N N . PRO A 1 495 ? 28.257 -0.717 -44.948 1.00 91.50 495 PRO A N 1
ATOM 3807 C CA . PRO A 1 495 ? 27.181 -0.072 -44.200 1.00 91.50 495 PRO A CA 1
ATOM 3808 C C . PRO A 1 495 ? 26.809 -0.861 -42.939 1.00 91.50 495 PRO A C 1
ATOM 3810 O O . PRO A 1 495 ? 26.538 -2.061 -43.008 1.00 91.50 495 PRO A O 1
ATOM 3813 N N . THR A 1 496 ? 26.744 -0.179 -41.798 1.00 89.94 496 THR A N 1
ATOM 3814 C CA . THR A 1 496 ? 26.232 -0.710 -40.529 1.00 89.94 496 THR A CA 1
ATOM 3815 C C . THR A 1 496 ? 24.916 -0.012 -40.191 1.00 89.94 496 THR A C 1
ATOM 3817 O O . THR A 1 496 ? 24.804 1.209 -40.310 1.00 89.94 496 THR A O 1
ATOM 3820 N N . ILE A 1 497 ? 23.883 -0.788 -39.841 1.00 91.31 497 ILE A N 1
ATOM 3821 C CA . ILE A 1 497 ? 22.527 -0.276 -39.587 1.00 91.31 497 ILE A CA 1
ATOM 3822 C C . ILE A 1 497 ? 21.871 -1.082 -38.464 1.00 91.31 497 ILE A C 1
ATOM 3824 O O . ILE A 1 497 ? 21.569 -2.264 -38.636 1.00 91.31 497 ILE A O 1
ATOM 3828 N N . GLU A 1 498 ? 21.581 -0.420 -37.352 1.00 92.12 498 GLU A N 1
ATOM 3829 C CA . GLU A 1 498 ? 20.687 -0.906 -36.304 1.00 92.12 498 GLU A CA 1
ATOM 3830 C C . GLU A 1 498 ? 19.265 -0.414 -36.593 1.00 92.12 498 GLU A C 1
ATOM 3832 O O . GLU A 1 498 ? 19.059 0.748 -36.941 1.00 92.12 498 GLU A O 1
ATOM 3837 N N . LYS A 1 499 ? 18.266 -1.299 -36.495 1.00 92.50 499 LYS A N 1
ATOM 3838 C CA . LYS A 1 499 ? 16.863 -0.948 -36.761 1.00 92.50 499 LYS A CA 1
ATOM 3839 C C . LYS A 1 499 ? 15.872 -1.919 -36.131 1.00 92.50 499 LYS A C 1
ATOM 3841 O O . LYS A 1 499 ? 16.138 -3.116 -36.017 1.00 92.50 499 LYS A O 1
ATOM 3846 N N . VAL A 1 500 ? 14.682 -1.413 -35.819 1.00 93.94 500 VAL 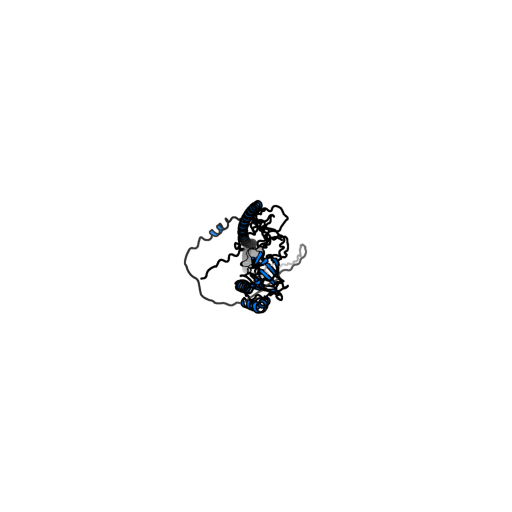A N 1
ATOM 3847 C CA . VAL A 1 500 ? 13.525 -2.234 -35.443 1.00 93.94 500 VAL A CA 1
ATOM 3848 C C . VAL A 1 500 ? 12.829 -2.713 -36.719 1.00 93.94 500 VAL A C 1
ATOM 3850 O O . VAL A 1 500 ? 12.317 -1.910 -37.487 1.00 93.94 500 VAL A O 1
ATOM 3853 N N . PHE A 1 501 ? 12.811 -4.026 -36.965 1.00 90.88 501 PHE A N 1
ATOM 3854 C CA . PHE A 1 501 ? 12.174 -4.604 -38.162 1.00 90.88 501 PHE A CA 1
ATOM 3855 C C . PHE A 1 501 ? 10.637 -4.619 -38.094 1.00 90.88 501 PHE A C 1
ATOM 3857 O O . PHE A 1 501 ? 9.973 -4.574 -39.124 1.00 90.88 501 PHE A O 1
ATOM 3864 N N . SER A 1 502 ? 10.078 -4.754 -36.891 1.00 92.75 502 SER A N 1
ATOM 3865 C CA . SER A 1 502 ? 8.642 -4.906 -36.646 1.00 92.75 502 SER A CA 1
ATOM 3866 C C . SER A 1 502 ? 8.347 -4.693 -35.164 1.00 92.75 502 SER A C 1
ATOM 3868 O O . SER A 1 502 ? 9.089 -5.201 -34.323 1.00 92.75 502 SER A O 1
ATOM 3870 N N . PHE A 1 503 ? 7.255 -4.006 -34.842 1.00 94.94 503 PHE A N 1
ATOM 3871 C CA . PHE A 1 503 ? 6.791 -3.767 -33.475 1.00 94.94 503 PHE A CA 1
ATOM 3872 C C . PHE A 1 503 ? 5.259 -3.649 -33.452 1.00 94.94 503 PHE A C 1
ATOM 3874 O O . PHE A 1 503 ? 4.641 -3.399 -34.486 1.00 94.94 503 PHE A O 1
ATOM 3881 N N . SER A 1 504 ? 4.647 -3.824 -32.280 1.00 94.75 504 SER A N 1
ATOM 3882 C CA . SER A 1 504 ? 3.208 -3.609 -32.089 1.00 94.75 504 SER A CA 1
ATOM 3883 C C . SER A 1 504 ? 2.910 -2.123 -31.878 1.00 94.75 504 SER A C 1
ATOM 3885 O O . SER A 1 504 ? 3.539 -1.495 -31.029 1.00 94.75 504 SER A O 1
ATOM 3887 N N . GLY A 1 505 ? 1.937 -1.570 -32.608 1.00 93.31 505 GLY A N 1
ATOM 3888 C CA . GLY A 1 505 ? 1.526 -0.163 -32.510 1.00 93.31 505 GLY A CA 1
ATOM 3889 C C . GLY A 1 505 ? 1.829 0.643 -33.778 1.00 93.31 505 GLY A C 1
ATOM 3890 O O . GLY A 1 505 ? 1.871 0.095 -34.878 1.00 93.31 505 GLY A O 1
ATOM 3891 N N . ARG A 1 506 ? 2.028 1.959 -33.626 1.00 92.12 506 ARG A N 1
ATOM 3892 C CA . ARG A 1 506 ? 2.358 2.900 -34.715 1.00 92.12 506 ARG A CA 1
ATOM 3893 C C . ARG A 1 506 ? 3.641 3.667 -34.397 1.00 92.12 506 ARG A C 1
ATOM 3895 O O . ARG A 1 506 ? 3.885 3.972 -33.234 1.00 92.12 506 ARG A O 1
ATOM 3902 N N . LEU A 1 507 ? 4.442 3.991 -35.415 1.00 91.06 507 LEU A N 1
ATOM 3903 C CA . LEU A 1 507 ? 5.582 4.895 -35.235 1.00 91.06 507 LEU A CA 1
ATOM 3904 C C . LEU A 1 507 ? 5.054 6.303 -34.935 1.00 91.06 507 LEU A C 1
ATOM 3906 O O . LEU A 1 507 ? 4.153 6.781 -35.625 1.00 91.06 507 LEU A O 1
ATOM 3910 N N . ILE A 1 508 ? 5.645 6.967 -33.946 1.00 89.19 508 ILE A N 1
ATOM 3911 C CA . ILE A 1 508 ? 5.527 8.413 -33.754 1.00 89.19 508 ILE A CA 1
ATOM 3912 C C . ILE A 1 508 ? 6.886 9.005 -34.125 1.00 89.19 508 ILE A C 1
ATOM 3914 O O . ILE A 1 508 ? 7.893 8.666 -33.507 1.00 89.19 508 ILE A O 1
ATOM 3918 N N . GLN A 1 509 ? 6.922 9.840 -35.163 1.00 87.00 509 GLN A N 1
ATOM 3919 C CA . GLN A 1 509 ? 8.144 10.532 -35.566 1.00 87.00 509 GLN A CA 1
ATOM 3920 C C . GLN A 1 509 ? 8.412 11.743 -34.668 1.00 87.00 509 GLN A C 1
ATOM 3922 O O . GLN A 1 509 ? 7.489 12.382 -34.162 1.00 87.00 509 GLN A O 1
ATOM 3927 N N . ILE A 1 510 ? 9.697 12.049 -34.514 1.00 87.56 510 ILE A N 1
ATOM 3928 C CA . ILE A 1 510 ? 10.219 13.253 -33.869 1.00 87.56 510 ILE A CA 1
ATOM 3929 C C . ILE A 1 510 ? 10.802 14.120 -34.989 1.00 87.56 510 ILE A C 1
ATOM 3931 O O . ILE A 1 510 ? 11.563 13.609 -35.815 1.00 87.56 510 ILE A O 1
ATOM 3935 N N . ASN A 1 511 ? 10.466 15.408 -35.034 1.00 84.50 511 ASN A N 1
ATOM 3936 C CA . ASN A 1 511 ? 10.978 16.337 -36.046 1.00 84.50 511 ASN A CA 1
ATOM 3937 C C . ASN A 1 511 ? 12.515 16.378 -36.027 1.00 84.50 511 ASN A C 1
ATOM 3939 O O . ASN A 1 511 ? 13.127 16.303 -34.957 1.00 84.50 511 ASN A O 1
ATOM 3943 N N . GLY A 1 512 ? 13.147 16.491 -37.196 1.00 87.94 512 GLY A N 1
ATOM 3944 C CA . GLY A 1 512 ? 14.611 16.514 -37.327 1.00 87.94 512 GLY A CA 1
ATOM 3945 C C . GLY A 1 512 ? 15.323 15.202 -36.959 1.00 87.94 512 GLY A C 1
ATOM 3946 O O . GLY A 1 512 ? 16.548 15.124 -37.036 1.00 87.94 512 GLY A O 1
ATOM 3947 N N . SER A 1 513 ? 14.592 14.155 -36.561 1.00 90.19 513 SER A N 1
ATOM 3948 C CA . SER A 1 513 ? 15.167 12.837 -36.292 1.00 90.19 513 SER A CA 1
ATOM 3949 C C . SER A 1 513 ? 15.548 12.130 -37.590 1.00 90.19 513 SER A C 1
ATOM 3951 O O . SER A 1 513 ? 14.770 12.098 -38.538 1.00 90.19 513 SER A O 1
ATOM 3953 N N . SER A 1 514 ? 16.703 11.463 -37.605 1.00 90.06 514 SER A N 1
ATOM 3954 C CA . SER A 1 514 ? 17.123 10.591 -38.711 1.00 90.06 514 SER A CA 1
ATOM 3955 C C . SER A 1 514 ? 16.438 9.213 -38.706 1.00 90.06 514 SER A C 1
ATOM 3957 O O . SER A 1 514 ? 16.916 8.297 -39.374 1.00 90.06 514 SER A O 1
ATOM 3959 N N . ILE A 1 515 ? 15.382 9.029 -37.902 1.00 88.94 515 ILE A N 1
ATOM 3960 C CA . ILE A 1 515 ? 14.642 7.769 -37.761 1.00 88.94 515 ILE A CA 1
ATOM 3961 C C . ILE A 1 515 ? 13.294 7.866 -38.486 1.00 88.94 515 ILE A C 1
ATOM 3963 O O . ILE A 1 515 ? 12.357 8.530 -38.037 1.00 88.94 515 ILE A O 1
ATOM 3967 N N . GLU A 1 516 ? 13.214 7.153 -39.602 1.00 81.38 516 GLU A N 1
ATOM 3968 C CA . GLU A 1 516 ? 12.042 6.988 -40.466 1.00 81.38 516 GLU A CA 1
ATOM 3969 C C . GLU A 1 516 ? 11.532 5.529 -40.445 1.00 81.38 516 GLU A C 1
ATOM 3971 O O . GLU A 1 516 ? 12.032 4.712 -39.665 1.00 81.38 516 GLU A O 1
ATOM 3976 N N . ARG A 1 517 ? 10.489 5.216 -41.228 1.00 79.12 517 ARG A N 1
ATOM 3977 C CA . ARG A 1 517 ? 9.816 3.903 -41.241 1.00 79.12 517 ARG A CA 1
ATOM 3978 C C . ARG A 1 517 ? 10.208 3.051 -42.446 1.00 79.12 517 ARG A C 1
ATOM 3980 O O . ARG A 1 517 ? 10.142 3.595 -43.564 1.00 79.12 517 ARG A O 1
#

Nearest PDB structures (foldseek):
  6q2l-assembly1_A  TM=8.888E-01  e=1.546E-14  Streptococcus gordonii
  6q2k-assembly1_A  TM=8.811E-01  e=1.381E-14  Streptococcus gordonii
  2wd6-assembly1_A  TM=9.004E-01  e=3.405E-14  Streptococcus gordonii
  6tzl-assembly1_B  TM=7.195E-01  e=2.040E-09  Streptococcus mutans
  1jmm-assembly1_A  TM=6.971E-01  e=6.669E-09  Streptococcus mutans

Radius of gyration: 69.96 Å; Cα contacts (8 Å, |Δi|>4): 492; chains: 1; bounding box: 143×67×189 Å

pLDDT: mean 75.36, std 26.81, range [21.38, 98.62]

Secondary structure (DSSP, 8-state):
---------S--------GGGTTSB----------S-----S---PPPPPPPPPPP---TTTHHHHTTSS-S-S--------------------------------------------------------------------HHHHHHHHHHHHTT------PPPP----SSHHHHHHHHHHHHHHHHHHHHHHHHHHHHHHHHHHHHHHHHHHHHHHHHHHHHHHHHHHHHHHHHHHHHHHHHHHHHHHHHHHHHHHHHHHHHHHHHHHHHHHHHHHHHHHHHHHHHHHHHHHHHHHHHHHHHHHHHHTTSTT--SS--B--EE-S--TT-EEE-TT-PPPBPHHHHHHHIIIIIGGGG--SSTTTTHHHHHHHHT-SSPEEEEEEBT-EEEEEEE---S-EETTEEP-EEEEEEEEEE-SSTT--EEEEEE-SSGGG-EEE--TTS--EEEEEEEEE-TTSPBPP-TT---------EEEB-TTT-TTTBTSEEE------SS-----TT-S---

Sequence (517 aa):
MFHNSKTKGHGSIRKNKIYGTIGVLTLGTIAILSAHQGVAADEVKATKPTTPAPVAEASDTSLAAQSKAAATEAASSSTATTPAASTTTAPAGSTSTGDNTTASAATKTESATKPATAKAETPAAAKPSAQTSTTTDVNVDSSELDKAVNDAKKAGVDVQKGTDINHGTVTTEAEKNQKVAEIKKDYKNQADDIKKVTEAAKEDSAKYKTAKEKYDAELAKYNTAKAIYDTAKAKYDQDKAKYDKDKADYEVKKAKFELDKAQYEQDLTKYYAAKAKYEKDLADYIVAQAKYEKDLQDYKAALAEWERNKNKDGYITQQLAQELVFKNEPNAQLTFPGRDKVYTKEELKRYFYNHIKNKLGSKDPRDGETDFNATNDVSGNSRVMLRKGEPLVARYTNLQNSYFKGKKISKVEYVYTLKETGIDGLNEIPAFLEKDPTKTIWYMSLYGRTRINMKAYFYDEDGNKMDMTGALVSFSSLNRGTGASNASPKAANRPTIEKVFSFSGRLIQINGSSIER

Organism: NCBI:txid33040

Mean predicted aligned error: 18.74 Å

Solvent-accessible surface area (backbone atoms only — not comparable to full-atom values): 32443 Å² total; per-residue (Å²): 141,84,83,90,76,85,74,88,67,86,91,69,85,89,57,92,67,65,64,90,49,49,37,38,36,61,59,53,79,68,61,72,86,76,85,63,92,85,78,82,93,69,91,80,72,85,76,76,88,79,78,76,82,78,76,81,84,75,75,79,80,65,73,76,62,70,74,68,76,81,78,87,75,86,82,90,82,82,87,85,86,88,89,90,87,80,89,83,88,84,84,89,86,82,84,91,86,83,90,88,81,89,86,90,85,88,82,87,81,90,82,92,88,87,92,86,86,90,82,89,87,88,86,87,88,90,86,91,84,92,88,88,77,93,69,89,75,82,86,70,88,51,67,67,32,57,48,25,54,51,56,17,48,76,64,72,40,87,80,81,85,77,82,89,80,86,88,73,90,66,94,47,72,66,54,42,53,49,52,52,50,53,51,46,52,48,45,48,51,54,22,53,50,47,41,52,54,33,51,51,52,48,50,51,52,50,50,49,53,55,51,48,55,50,48,58,52,50,51,53,51,51,56,51,53,48,55,52,48,56,52,52,49,55,50,49,57,50,55,48,56,50,49,59,48,56,51,51,57,45,55,54,51,52,55,48,50,57,49,57,49,55,49,48,58,51,51,53,52,51,48,54,54,51,50,57,48,50,57,48,55,50,52,56,47,52,55,51,50,56,48,45,58,48,39,53,50,51,38,54,50,43,49,60,50,27,72,78,36,30,91,37,69,55,9,29,76,61,96,48,61,39,45,47,42,70,81,65,32,86,74,24,45,66,45,47,87,73,69,63,68,73,45,55,64,65,53,48,51,54,47,38,61,76,72,41,47,73,57,61,74,59,89,58,50,48,56,36,51,49,59,49,51,60,58,59,67,52,76,89,47,50,34,37,70,43,36,57,75,44,74,51,39,45,36,34,31,64,46,82,67,32,27,45,77,50,47,54,33,32,33,41,38,39,40,38,26,28,72,44,36,61,44,74,96,44,60,61,38,56,31,35,32,48,47,26,68,72,72,41,68,49,67,60,44,60,91,30,63,48,42,71,48,78,46,81,47,46,18,31,80,90,67,48,76,56,86,64,88,83,56,67,80,83,87,72,88,60,51,72,54,63,29,48,61,90,60,16,71,88,37,37,82,35,84,40,74,51,77,85,92,76,78,92,83,79,92,79,65,44,37,84,52,95,68,83,134

InterPro domains:
  IPR009578 Cell surface antigen I/II A repeat [PS51965] (202-303)
  IPR013574 Glucan-binding protein C/Surface antigen I/II, V-domain [PF08363] (307-516)
  IPR036234 Glucan-binding protein C/Surface antigen I/II, V-domain superfamily [G3DSA:2.60.530.10] (280-517)
  IPR036234 Glucan-binding protein C/Surface antigen I/II, V-domain superfamily [SSF74914] (279-516)
  IPR041324 Antigen I/II, N-terminal [PF18652] (130-236)